Protein AF-0000000068951370 (afdb_homodimer)

Nearest PDB structures (foldseek):
  3szp-assembly1_B-2  TM=5.502E-01  e=9.434E-20  Vibrio cholerae
  3hhg-assembly1_D  TM=5.781E-01  e=1.458E-18  Neisseria meningitidis serogroup B
  3hhf-assembly1_A  TM=8.085E-01  e=6.632E-12  Neisseria meningitidis serogroup B
  3isp-assembly1_A-2  TM=4.836E-01  e=3.081E-16  Mycobacterium tuberculosis H37Rv
  3hhf-assembly1_B  TM=7.894E-01  e=1.079E-11  Neisseria meningitidis serogroup B

Secondary structure (DSSP, 8-state):
---GGGSS--HHHHHHHHHHHHHT-HHHHHHHHTS-HHHHHHHHHHHHHHHTS--EEEETTEEEE-HHHHHHHHHHHHHHHHHHHTTSGGGGGGPEEEEEEE-HHHIIIIIGGGHHHHHHH-TTEEEEEEE--TTTT---SS-SEEEEEE-S--TTEEEEEEE--EEEEEEEHHHHHHTTGGG--SGGGGTTS-B-B-TTS-SHHHHHHTT--PPPP-SS-EESSHHHHHHHHHTT--EEEEETTTTHHHH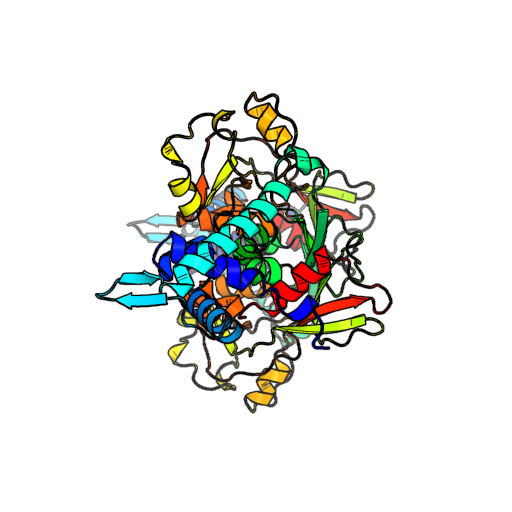HTTSEEE-----EE-S-EEEEEEETTSPPPHHHHHHHHHHHHS--/---GGG-S--HHHHHHHHHHHHHT-HHHHHHHHTS-HHHHHHHHHHHHHHHTS--EEEETTEEEE-HHHHHHHHHHHHHHHHHHHTTSGGGGGGPEEEEEEE-HHHIIIIIGGGHHHHHHH-TTEEEEEEE--TTTT---SS-SEEEEEE-S--TTEEEEEEE--EEEEEEEHHHHHHTTGGG--SGGGGTTS-B-B-TTS-SHHHHHHTT--PPPP-SS-EESSHHHHHHHHHTT--EEEEETTTTHHHHHTTSEEE-----EE-S-EEEEEEETTSPPPHHHHHHHHHHHHS--

Structure (mmCIF, N/CA/C/O backbone):
data_AF-0000000068951370-model_v1
#
loop_
_entity.id
_entity.type
_entity.pdbx_description
1 polymer 'LysR family transcriptional regulator'
#
loop_
_atom_site.group_PDB
_atom_site.id
_atom_site.type_symbol
_atom_site.label_atom_id
_atom_site.label_alt_id
_atom_site.label_comp_id
_atom_site.label_asym_id
_atom_site.label_entity_id
_atom_site.label_seq_id
_atom_site.pdbx_PDB_ins_code
_atom_site.Cartn_x
_atom_site.Cartn_y
_atom_site.Cartn_z
_atom_site.occupancy
_atom_site.B_iso_or_equiv
_atom_site.auth_seq_id
_atom_site.auth_comp_id
_atom_site.auth_asym_id
_atom_site.auth_atom_id
_atom_site.pdbx_PDB_model_num
ATOM 1 N N . MET A 1 1 ? -21.375 -37.312 -23.609 1 23.33 1 MET A N 1
ATOM 2 C CA . MET A 1 1 ? -19.969 -37.156 -23.906 1 23.33 1 MET A CA 1
ATOM 3 C C . MET A 1 1 ? -19.344 -36.094 -23.016 1 23.33 1 MET A C 1
ATOM 5 O O . MET A 1 1 ? -19.594 -34.906 -23.203 1 23.33 1 MET A O 1
ATOM 9 N N . ALA A 1 2 ? -19.203 -36.312 -21.719 1 30.91 2 ALA A N 1
ATOM 10 C CA . ALA A 1 2 ? -18.812 -35.469 -20.594 1 30.91 2 ALA A CA 1
ATOM 11 C C . ALA A 1 2 ? -17.531 -34.688 -20.922 1 30.91 2 ALA A C 1
ATOM 13 O O . ALA A 1 2 ? -16.578 -35.25 -21.453 1 30.91 2 ALA A O 1
ATOM 14 N N . SER A 1 3 ? -17.547 -33.438 -21.312 1 31.72 3 SER A N 1
ATOM 15 C CA . SER A 1 3 ? -16.531 -32.594 -21.922 1 31.72 3 SER A CA 1
ATOM 16 C C . SER A 1 3 ? -15.141 -32.906 -21.391 1 31.72 3 SER A C 1
ATOM 18 O O . SER A 1 3 ? -14.953 -33.125 -20.203 1 31.72 3 SER A O 1
ATOM 20 N N . MET A 1 4 ? -14.305 -33.531 -22.125 1 30.41 4 MET A N 1
ATOM 21 C CA . MET A 1 4 ? -12.938 -34.031 -22 1 30.41 4 MET A CA 1
ATOM 22 C C . MET A 1 4 ? -12.086 -33.094 -21.172 1 30.41 4 MET A C 1
ATOM 24 O O . MET A 1 4 ? -10.938 -33.406 -20.844 1 30.41 4 MET A O 1
ATOM 28 N N . PHE A 1 5 ? -12.258 -31.812 -21.5 1 35.28 5 PHE A N 1
ATOM 29 C CA . PHE A 1 5 ? -11.484 -30.812 -20.781 1 35.28 5 PHE A CA 1
ATOM 30 C C . PHE A 1 5 ? -11.555 -31.047 -19.281 1 35.28 5 PHE A C 1
ATOM 32 O O . PHE A 1 5 ? -11.016 -30.25 -18.5 1 35.28 5 PHE A O 1
ATOM 39 N N . ASN A 1 6 ? -12.633 -31.766 -18.75 1 39.78 6 ASN A N 1
ATOM 40 C CA . ASN A 1 6 ? -13.188 -31.922 -17.406 1 39.78 6 ASN A CA 1
ATOM 41 C C . ASN A 1 6 ? -12.219 -32.656 -16.484 1 39.78 6 ASN A C 1
ATOM 43 O O . ASN A 1 6 ? -12.5 -32.844 -15.305 1 39.78 6 ASN A O 1
ATOM 47 N N . ARG A 1 7 ? -11.344 -33.562 -17.016 1 49.44 7 ARG A N 1
ATOM 48 C CA . ARG A 1 7 ? -10.742 -34.625 -16.234 1 49.44 7 ARG A CA 1
ATOM 49 C C . ARG A 1 7 ? -9.398 -34.219 -15.648 1 49.44 7 ARG A C 1
ATOM 51 O O . ARG A 1 7 ? -8.758 -34.969 -14.938 1 49.44 7 ARG A O 1
ATOM 58 N N . VAL A 1 8 ? -8.812 -33.281 -16.312 1 54.41 8 VAL A N 1
ATOM 59 C CA . VAL A 1 8 ? -7.539 -32.906 -15.695 1 54.41 8 VAL A CA 1
ATOM 60 C C . VAL A 1 8 ? -7.785 -32.125 -14.414 1 54.41 8 VAL A C 1
ATOM 62 O O . VAL A 1 8 ? -8.477 -31.109 -14.422 1 54.41 8 VAL A O 1
ATOM 65 N N . PRO A 1 9 ? -7.512 -32.812 -13.422 1 65.38 9 PRO A N 1
ATOM 66 C CA . PRO A 1 9 ? -7.684 -32.062 -12.172 1 65.38 9 PRO A CA 1
ATOM 67 C C . PRO A 1 9 ? -7.016 -30.703 -12.211 1 65.38 9 PRO A C 1
ATOM 69 O O . PRO A 1 9 ? -6.004 -30.516 -12.898 1 65.38 9 PRO A O 1
ATOM 72 N N . PRO A 1 10 ? -7.746 -29.859 -11.633 1 66.75 10 PRO A N 1
ATOM 73 C CA . PRO A 1 10 ? -7.109 -28.547 -11.508 1 66.75 10 PRO A CA 1
ATOM 74 C C . PRO A 1 10 ? -5.66 -28.641 -11.039 1 66.75 10 PRO A C 1
ATOM 76 O O . PRO A 1 10 ? -5.355 -29.391 -10.109 1 66.75 10 PRO A O 1
ATOM 79 N N . LEU A 1 11 ? -4.887 -27.859 -11.656 1 72.12 11 LEU A N 1
ATOM 80 C CA . LEU A 1 11 ? -3.445 -27.922 -11.438 1 72.12 11 LEU A CA 1
ATOM 81 C C . LEU A 1 11 ? -3.105 -27.641 -9.977 1 72.12 11 LEU A C 1
ATOM 83 O O . LEU A 1 11 ? -2.182 -28.25 -9.422 1 72.12 11 LEU A O 1
ATOM 87 N N . HIS A 1 12 ? -3.881 -26.781 -9.383 1 78.94 12 HIS A N 1
ATOM 88 C CA . HIS A 1 12 ? -3.562 -26.422 -8.008 1 78.94 12 HIS A CA 1
ATOM 89 C C . HIS A 1 12 ? -3.781 -27.609 -7.07 1 78.94 12 HIS A C 1
ATOM 91 O O . HIS A 1 12 ? -3.127 -27.703 -6.027 1 78.94 12 HIS A O 1
ATOM 97 N N . LEU A 1 13 ? -4.668 -28.5 -7.449 1 81.19 13 LEU A N 1
ATOM 98 C CA . LEU A 1 13 ? -4.855 -29.719 -6.656 1 81.19 13 LEU A CA 1
ATOM 99 C C . LEU A 1 13 ? -3.664 -30.656 -6.812 1 81.19 13 LEU A C 1
ATOM 101 O O . LEU A 1 13 ? -3.184 -31.219 -5.828 1 81.19 13 LEU A O 1
ATOM 105 N N . LEU A 1 14 ? -3.17 -30.734 -8.039 1 83.81 14 LEU A N 1
ATOM 106 C CA . LEU A 1 14 ? -2.035 -31.609 -8.336 1 83.81 14 LEU A CA 1
ATOM 107 C C . LEU A 1 14 ? -0.774 -31.109 -7.637 1 83.81 14 LEU A C 1
ATOM 109 O O . LEU A 1 14 ? -0.015 -31.891 -7.074 1 83.81 14 LEU A O 1
ATOM 113 N N . ILE A 1 15 ? -0.621 -29.859 -7.621 1 85.38 15 ILE A N 1
ATOM 114 C CA . ILE A 1 15 ? 0.56 -29.266 -7.016 1 85.38 15 ILE A CA 1
ATOM 115 C C . ILE A 1 15 ? 0.513 -29.438 -5.5 1 85.38 15 ILE A C 1
ATOM 117 O O . ILE A 1 15 ? 1.518 -29.797 -4.879 1 85.38 15 ILE A O 1
ATOM 121 N N . ALA A 1 16 ? -0.621 -29.172 -4.953 1 88.44 16 ALA A N 1
ATOM 122 C CA . ALA A 1 16 ? -0.779 -29.391 -3.52 1 88.44 16 ALA A CA 1
ATOM 123 C C . ALA A 1 16 ? -0.511 -30.844 -3.15 1 88.44 16 ALA A C 1
ATOM 125 O O . ALA A 1 16 ? 0.154 -31.125 -2.15 1 88.44 16 ALA A O 1
ATOM 126 N N . PHE A 1 17 ? -1.021 -31.781 -3.977 1 92.31 17 PHE A N 1
ATOM 127 C CA . PHE A 1 17 ? -0.826 -33.219 -3.764 1 92.31 17 PHE A CA 1
ATOM 128 C C . PHE A 1 17 ? 0.651 -33.562 -3.842 1 92.31 17 PHE A C 1
ATOM 130 O O . PHE A 1 17 ? 1.178 -34.25 -2.959 1 92.31 17 PHE A O 1
ATOM 137 N N . GLU A 1 18 ? 1.231 -33.062 -4.875 1 91.25 18 GLU A N 1
ATOM 138 C CA . GLU A 1 18 ? 2.646 -33.375 -5.07 1 91.25 18 GLU A CA 1
ATOM 139 C C . GLU A 1 18 ? 3.486 -32.844 -3.906 1 91.25 18 GLU A C 1
ATOM 141 O O . GLU A 1 18 ? 4.352 -33.562 -3.393 1 91.25 18 GLU A O 1
ATOM 146 N N . ALA A 1 19 ? 3.311 -31.625 -3.441 1 91.25 19 ALA A N 1
ATOM 147 C CA . ALA A 1 19 ? 4.051 -31.031 -2.338 1 91.25 19 ALA A CA 1
ATOM 148 C C . ALA A 1 19 ? 3.824 -31.797 -1.039 1 91.25 19 ALA A C 1
ATOM 150 O O . ALA A 1 19 ? 4.777 -32.094 -0.32 1 91.25 19 ALA A O 1
ATOM 151 N N . ALA A 1 20 ? 2.627 -32.094 -0.767 1 93.19 20 ALA A N 1
ATOM 152 C CA . ALA A 1 20 ? 2.283 -32.812 0.454 1 93.19 20 ALA A CA 1
ATOM 153 C C . ALA A 1 20 ? 2.902 -34.219 0.458 1 93.19 20 ALA A C 1
ATOM 155 O O . ALA A 1 20 ? 3.406 -34.688 1.487 1 93.19 20 ALA A O 1
ATOM 156 N N . ALA A 1 21 ? 2.826 -34.875 -0.663 1 94 21 ALA A N 1
ATOM 157 C CA . ALA A 1 21 ? 3.377 -36.219 -0.791 1 94 21 ALA A CA 1
ATOM 158 C C . ALA A 1 21 ? 4.895 -36.219 -0.647 1 94 21 ALA A C 1
ATOM 160 O O . ALA A 1 21 ? 5.465 -37.031 0.065 1 94 21 ALA A O 1
ATOM 161 N N . ARG A 1 22 ? 5.461 -35.25 -1.318 1 91.75 22 ARG A N 1
ATOM 162 C CA . ARG A 1 22 ? 6.918 -35.125 -1.321 1 91.75 22 ARG A CA 1
ATOM 163 C C . ARG A 1 22 ? 7.438 -34.75 0.067 1 91.75 22 ARG A C 1
ATOM 165 O O . ARG A 1 22 ? 8.438 -35.312 0.52 1 91.75 22 ARG A O 1
ATOM 172 N N . LEU A 1 23 ? 6.746 -33.875 0.766 1 90.75 23 LEU A N 1
ATOM 173 C CA . LEU A 1 23 ? 7.203 -33.375 2.049 1 90.75 23 LEU A CA 1
ATOM 174 C C . LEU A 1 23 ? 6.68 -34.219 3.201 1 90.75 23 LEU A C 1
ATOM 176 O O . LEU A 1 23 ? 7.188 -34.125 4.32 1 90.75 23 LEU A O 1
ATOM 180 N N . GLY A 1 24 ? 5.695 -35 2.939 1 91.12 24 GLY A N 1
ATOM 181 C CA . GLY A 1 24 ? 5.086 -35.875 3.945 1 91.12 24 GLY A CA 1
ATOM 182 C C . GLY A 1 24 ? 4.355 -35.094 5.027 1 91.12 24 GLY A C 1
ATOM 183 O O . GLY A 1 24 ? 4.254 -35.562 6.164 1 91.12 24 GLY A O 1
ATOM 184 N N . SER A 1 25 ? 3.992 -33.844 4.656 1 91.88 25 SER A N 1
ATOM 185 C CA . SER A 1 25 ? 3.354 -32.969 5.645 1 91.88 25 SER A CA 1
ATOM 186 C C . SER A 1 25 ? 2.486 -31.922 4.973 1 91.88 25 SER A C 1
ATOM 188 O O . SER A 1 25 ? 2.938 -31.234 4.055 1 91.88 25 SER A O 1
ATOM 190 N N . PHE A 1 26 ? 1.214 -31.781 5.5 1 90.38 26 PHE A N 1
ATOM 191 C CA . PHE A 1 26 ? 0.338 -30.734 4.988 1 90.38 26 PHE A CA 1
ATOM 192 C C . PHE A 1 26 ? 0.834 -29.359 5.418 1 90.38 26 PHE A C 1
ATOM 194 O O . PHE A 1 26 ? 0.748 -28.406 4.652 1 90.38 26 PHE A O 1
ATOM 201 N N . ALA A 1 27 ? 1.44 -29.297 6.555 1 88.75 27 ALA A N 1
ATOM 202 C CA . ALA A 1 27 ? 1.953 -28.031 7.07 1 88.75 27 ALA A CA 1
ATOM 203 C C . ALA A 1 27 ? 3.129 -27.531 6.234 1 88.75 27 ALA A C 1
ATOM 205 O O . ALA A 1 27 ? 3.191 -26.344 5.879 1 88.75 27 ALA A O 1
ATOM 206 N N . ARG A 1 28 ? 3.98 -28.391 5.93 1 88.69 28 ARG A N 1
ATOM 207 C CA . ARG A 1 28 ? 5.152 -28.031 5.145 1 88.69 28 ARG A CA 1
ATOM 208 C C . ARG A 1 28 ? 4.766 -27.672 3.713 1 88.69 28 ARG A C 1
ATOM 210 O O . ARG A 1 28 ? 5.344 -26.766 3.115 1 88.69 28 ARG A O 1
ATOM 217 N N . ALA A 1 29 ? 3.832 -28.406 3.213 1 90.12 29 ALA A N 1
ATOM 218 C CA . ALA A 1 29 ? 3.322 -28.078 1.881 1 90.12 29 ALA A CA 1
ATOM 219 C C . ALA A 1 29 ? 2.699 -26.688 1.849 1 90.12 29 ALA A C 1
ATOM 221 O O . ALA A 1 29 ? 2.902 -25.938 0.894 1 90.12 29 ALA A O 1
ATOM 222 N N . ALA A 1 30 ? 1.972 -26.359 2.865 1 86.69 30 ALA A N 1
ATOM 223 C CA . ALA A 1 30 ? 1.323 -25.062 2.988 1 86.69 30 ALA A CA 1
ATOM 224 C C . ALA A 1 30 ? 2.354 -23.938 3 1 86.69 30 ALA A C 1
ATOM 226 O O . ALA A 1 30 ? 2.172 -22.906 2.336 1 86.69 30 ALA A O 1
ATOM 227 N N . GLU A 1 31 ? 3.377 -24.172 3.691 1 79.06 31 GLU A N 1
ATOM 228 C CA . GLU A 1 31 ? 4.469 -23.203 3.768 1 79.06 31 GLU A CA 1
ATOM 229 C C . GLU A 1 31 ? 5.102 -22.984 2.398 1 79.06 31 GLU A C 1
ATOM 231 O O . GLU A 1 31 ? 5.316 -21.844 1.985 1 79.06 31 GLU A O 1
ATOM 236 N N . GLU A 1 32 ? 5.332 -24.109 1.736 1 77.25 32 GLU A N 1
ATOM 237 C CA . GLU A 1 32 ? 5.957 -24.031 0.421 1 77.25 32 GLU A CA 1
ATOM 238 C C . GLU A 1 32 ? 5.074 -23.266 -0.562 1 77.25 32 GLU A C 1
ATOM 240 O O . GLU A 1 32 ? 5.57 -22.469 -1.366 1 77.25 32 GLU A O 1
ATOM 245 N N . LEU A 1 33 ? 3.809 -23.516 -0.442 1 79.12 33 LEU A N 1
ATOM 246 C CA . LEU A 1 33 ? 2.865 -22.969 -1.416 1 79.12 33 LEU A CA 1
ATOM 247 C C . LEU A 1 33 ? 2.295 -21.641 -0.939 1 79.12 33 LEU A C 1
ATOM 249 O O . LEU A 1 33 ? 1.503 -21.016 -1.646 1 79.12 33 LEU A O 1
ATOM 253 N N . SER A 1 34 ? 2.73 -21.203 0.255 1 72.56 34 SER A N 1
ATOM 254 C CA . SER A 1 34 ? 2.287 -19.953 0.87 1 72.56 34 SER A CA 1
ATOM 255 C C . SER A 1 34 ? 0.767 -19.906 0.988 1 72.56 34 SER A C 1
ATOM 257 O O . SER A 1 34 ? 0.14 -18.922 0.603 1 72.56 34 SER A O 1
ATOM 259 N N . VAL A 1 35 ? 0.223 -21.031 1.435 1 76.12 35 VAL A N 1
ATOM 260 C CA . VAL A 1 35 ? -1.2 -21.156 1.731 1 76.12 35 VAL A CA 1
ATOM 261 C C . VAL A 1 35 ? -1.388 -21.719 3.133 1 76.12 35 VAL A C 1
ATOM 263 O O . VAL A 1 35 ? -0.411 -21.984 3.84 1 76.12 35 VAL A O 1
ATOM 266 N N . THR A 1 36 ? -2.58 -21.688 3.6 1 76 36 THR A N 1
ATOM 267 C CA . THR A 1 36 ? -2.844 -22.266 4.918 1 76 36 THR A CA 1
ATOM 268 C C . THR A 1 36 ? -2.895 -23.781 4.852 1 76 36 THR A C 1
ATOM 270 O O . THR A 1 36 ? -3.232 -24.359 3.811 1 76 36 THR A O 1
ATOM 273 N N . PRO A 1 37 ? -2.529 -24.375 5.957 1 84.56 37 PRO A N 1
ATOM 274 C CA . PRO A 1 37 ? -2.67 -25.828 6.004 1 84.56 37 PRO A CA 1
ATOM 275 C C . PRO A 1 37 ? -4.094 -26.297 5.695 1 84.56 37 PRO A C 1
ATOM 277 O O . PRO A 1 37 ? -4.281 -27.328 5.039 1 84.56 37 PRO A O 1
ATOM 280 N N . SER A 1 38 ? -5.012 -25.516 6.074 1 85.06 38 SER A N 1
ATOM 281 C CA . SER A 1 38 ? -6.402 -25.844 5.781 1 85.06 38 SER A CA 1
ATOM 282 C C . SER A 1 38 ? -6.668 -25.828 4.277 1 85.06 38 SER A C 1
ATOM 284 O O . SER A 1 38 ? -7.398 -26.688 3.766 1 85.06 38 SER A O 1
ATOM 286 N N . ALA A 1 39 ? -6.062 -24.984 3.654 1 81.69 39 ALA A N 1
ATOM 287 C CA . ALA A 1 39 ? -6.207 -24.891 2.203 1 81.69 39 ALA A CA 1
ATOM 288 C C . ALA A 1 39 ? -5.617 -26.125 1.524 1 81.69 39 ALA A C 1
ATOM 290 O O . ALA A 1 39 ? -6.215 -26.672 0.595 1 81.69 39 ALA A O 1
ATOM 291 N N . VAL A 1 40 ? -4.5 -26.531 1.997 1 88.25 40 VAL A N 1
ATOM 292 C CA . VAL A 1 40 ? -3.881 -27.734 1.445 1 88.25 40 VAL A CA 1
ATOM 293 C C . VAL A 1 40 ? -4.781 -28.938 1.699 1 88.25 40 VAL A C 1
ATOM 295 O O . VAL A 1 40 ? -5.016 -29.75 0.797 1 88.25 40 VAL A O 1
ATOM 298 N N . SER A 1 41 ? -5.285 -29 2.865 1 89.94 41 SER A N 1
ATOM 299 C CA . SER A 1 41 ? -6.18 -30.094 3.225 1 89.94 41 SER A CA 1
ATOM 300 C C . SER A 1 41 ? -7.41 -30.125 2.324 1 89.94 41 SER A C 1
ATOM 302 O O . SER A 1 41 ? -7.812 -31.188 1.85 1 89.94 41 SER A O 1
ATOM 304 N N . HIS A 1 42 ? -7.906 -29.016 2.115 1 87.62 42 HIS A N 1
ATOM 305 C CA . HIS A 1 42 ? -9.078 -28.891 1.259 1 87.62 42 HIS A CA 1
ATOM 306 C C . HIS A 1 42 ? -8.758 -29.297 -0.177 1 87.62 42 HIS A C 1
ATOM 308 O O . HIS A 1 42 ? -9.547 -29.984 -0.823 1 87.62 42 HIS A O 1
ATOM 314 N N . ARG A 1 43 ? -7.703 -28.859 -0.635 1 86.25 43 ARG A N 1
ATOM 315 C CA . ARG A 1 43 ? -7.289 -29.203 -1.992 1 86.25 43 ARG A CA 1
ATOM 316 C C . ARG A 1 43 ? -7.102 -30.703 -2.148 1 86.25 43 ARG A C 1
ATOM 318 O O . ARG A 1 43 ? -7.492 -31.281 -3.162 1 86.25 43 ARG A O 1
ATOM 325 N N . ILE A 1 44 ? -6.543 -31.344 -1.127 1 91.62 44 ILE A N 1
ATOM 326 C CA . ILE A 1 44 ? -6.312 -32.781 -1.157 1 91.62 44 ILE A CA 1
ATOM 327 C C . ILE A 1 44 ? -7.652 -33.531 -1.133 1 91.62 44 ILE A C 1
ATOM 329 O O . ILE A 1 44 ? -7.855 -34.469 -1.889 1 91.62 44 ILE A O 1
ATOM 333 N N . LYS A 1 45 ? -8.516 -33.031 -0.298 1 90.56 45 LYS A N 1
ATOM 334 C CA . LYS A 1 45 ? -9.844 -33.625 -0.227 1 90.56 45 LYS A CA 1
ATOM 335 C C . LYS A 1 45 ? -10.562 -33.531 -1.57 1 90.56 45 LYS A C 1
ATOM 337 O O . LYS A 1 45 ? -11.164 -34.531 -2.027 1 90.56 45 LYS A O 1
ATOM 342 N N . ASN A 1 46 ? -10.461 -32.406 -2.139 1 84.5 46 ASN A N 1
ATOM 343 C CA . ASN A 1 46 ? -11.062 -32.188 -3.451 1 84.5 46 ASN A CA 1
ATOM 344 C C . ASN A 1 46 ? -10.477 -33.125 -4.492 1 84.5 46 ASN A C 1
ATOM 346 O O . ASN A 1 46 ? -11.203 -33.688 -5.309 1 84.5 46 ASN A O 1
ATOM 350 N N . LEU A 1 47 ? -9.234 -33.281 -4.453 1 87.94 47 LEU A N 1
ATOM 351 C CA . LEU A 1 47 ? -8.562 -34.188 -5.395 1 87.94 47 LEU A CA 1
ATOM 352 C C . LEU A 1 47 ? -8.992 -35.625 -5.184 1 87.94 47 LEU A C 1
ATOM 354 O O . LEU A 1 47 ? -9.266 -36.344 -6.148 1 87.94 47 LEU A O 1
ATOM 358 N N . GLU A 1 48 ? -9.102 -36.031 -3.93 1 90.88 48 GLU A N 1
ATOM 359 C CA . GLU A 1 48 ? -9.523 -37.406 -3.596 1 90.88 48 GLU A CA 1
ATOM 360 C C . GLU A 1 48 ? -10.961 -37.656 -4.023 1 90.88 48 GLU A C 1
ATOM 362 O O . GLU A 1 48 ? -11.281 -38.75 -4.508 1 90.88 48 GLU A O 1
ATOM 367 N N . GLU A 1 49 ? -11.742 -36.625 -3.9 1 85.31 49 GLU A N 1
ATOM 368 C CA . GLU A 1 49 ? -13.133 -36.719 -4.34 1 85.31 49 GLU A CA 1
ATOM 369 C C . GLU A 1 49 ? -13.219 -36.875 -5.859 1 85.31 49 GLU A C 1
ATOM 371 O O . GLU A 1 49 ? -14.008 -37.656 -6.371 1 85.31 49 GLU A O 1
ATOM 376 N N . LEU A 1 50 ? -12.414 -36.094 -6.523 1 78.31 50 LEU A N 1
ATOM 377 C CA . LEU A 1 50 ? -12.383 -36.125 -7.98 1 78.31 50 LEU A CA 1
ATOM 378 C C . LEU A 1 50 ? -11.875 -37.5 -8.461 1 78.31 50 LEU A C 1
ATOM 380 O O . LEU A 1 50 ? -12.359 -38.031 -9.461 1 78.31 50 LEU A O 1
ATOM 384 N N . TRP A 1 51 ? -10.953 -38.031 -7.773 1 79.81 51 TRP A N 1
ATOM 385 C CA . TRP A 1 51 ? -10.297 -39.281 -8.156 1 79.81 51 TRP A CA 1
ATOM 386 C C . TRP A 1 51 ? -11.078 -40.469 -7.66 1 79.81 51 TRP A C 1
ATOM 388 O O . TRP A 1 51 ? -10.969 -41.562 -8.211 1 79.81 51 TRP A O 1
ATOM 398 N N . GLY A 1 52 ? -11.836 -40.312 -6.605 1 84.62 52 GLY A N 1
ATOM 399 C CA . GLY A 1 52 ? -12.68 -41.375 -6.062 1 84.62 52 GLY A CA 1
ATOM 400 C C . GLY A 1 52 ? -11.945 -42.312 -5.133 1 84.62 52 GLY A C 1
ATOM 401 O O . GLY A 1 52 ? -12.453 -43.375 -4.797 1 84.62 52 GLY A O 1
ATOM 402 N N . GLU A 1 53 ? -10.688 -42 -4.824 1 87.69 53 GLU A N 1
ATOM 403 C CA . GLU A 1 53 ? -9.875 -42.812 -3.91 1 87.69 53 GLU A CA 1
ATOM 404 C C . GLU A 1 53 ? -9.102 -41.906 -2.943 1 87.69 53 GLU A C 1
ATOM 406 O O . GLU A 1 53 ? -8.75 -40.781 -3.281 1 87.69 53 GLU A O 1
ATOM 411 N N . ASP A 1 54 ? -8.922 -42.469 -1.787 1 92.38 54 ASP A N 1
ATOM 412 C CA . ASP A 1 54 ? -8.031 -41.781 -0.854 1 92.38 54 ASP A CA 1
ATOM 413 C C . ASP A 1 54 ? -6.578 -41.906 -1.305 1 92.38 54 ASP A C 1
ATOM 415 O O . ASP A 1 54 ? -6.125 -42.969 -1.703 1 92.38 54 ASP A O 1
ATOM 419 N N . LEU A 1 55 ? -5.953 -40.75 -1.256 1 93.75 55 LEU A N 1
ATOM 420 C CA . LEU A 1 55 ? -4.57 -40.719 -1.713 1 93.75 55 LEU A CA 1
ATOM 421 C C . LEU A 1 55 ? -3.607 -40.719 -0.53 1 93.75 55 LEU A C 1
ATOM 423 O O . LEU A 1 55 ? -2.43 -41.062 -0.684 1 93.75 55 LEU A O 1
ATOM 427 N N . PHE A 1 56 ? -4.07 -40.312 0.625 1 94 56 PHE A N 1
ATOM 428 C CA . PHE A 1 56 ? -3.27 -40.281 1.844 1 94 56 PHE A CA 1
ATOM 429 C C . PHE A 1 56 ? -3.93 -41.125 2.938 1 94 56 PHE A C 1
ATOM 431 O O . PHE A 1 56 ? -5.145 -41.344 2.916 1 94 56 PHE A O 1
ATOM 438 N N . VAL A 1 57 ? -3.092 -41.688 3.838 1 89.5 57 VAL A N 1
ATOM 439 C CA . VAL A 1 57 ? -3.547 -42.312 5.07 1 89.5 57 VAL A CA 1
ATOM 440 C C . VAL A 1 57 ? -2.756 -41.781 6.254 1 89.5 57 VAL A C 1
ATOM 442 O O . VAL A 1 57 ? -1.578 -41.438 6.121 1 89.5 57 VAL A O 1
ATOM 445 N N . ARG A 1 58 ? -3.436 -41.344 7.219 1 78.19 58 ARG A N 1
ATOM 446 C CA . ARG A 1 58 ? -2.754 -40.938 8.438 1 78.19 58 ARG A CA 1
ATOM 447 C C . ARG A 1 58 ? -2.395 -42.125 9.305 1 78.19 58 ARG A C 1
ATOM 449 O O . ARG A 1 58 ? -3.27 -42.906 9.68 1 78.19 58 ARG A O 1
ATOM 456 N N . ALA A 1 59 ? -1.133 -42.594 9.312 1 71.44 59 ALA A N 1
ATOM 457 C CA . ALA A 1 59 ? -0.68 -43.656 10.18 1 71.44 59 ALA A CA 1
ATOM 458 C C . ALA A 1 59 ? 0.322 -43.156 11.211 1 71.44 59 ALA A C 1
ATOM 460 O O . ALA A 1 59 ? 1.369 -42.625 10.852 1 71.44 59 ALA A O 1
ATOM 461 N N . ASN A 1 60 ? 0.259 -43.5 12.492 1 68.75 60 ASN A N 1
ATOM 462 C CA . ASN A 1 60 ? 1.142 -43.219 13.617 1 68.75 60 ASN A CA 1
ATOM 463 C C . ASN A 1 60 ? 1.628 -41.75 13.586 1 68.75 60 ASN A C 1
ATOM 465 O O . ASN A 1 60 ? 2.828 -41.5 13.695 1 68.75 60 ASN A O 1
ATOM 469 N N . ALA A 1 61 ? 0.957 -40.844 13.344 1 68.19 61 ALA A N 1
ATOM 470 C CA . ALA A 1 61 ? 1.198 -39.406 13.43 1 68.19 61 ALA A CA 1
ATOM 471 C C . ALA A 1 61 ? 1.884 -38.875 12.172 1 68.19 61 ALA A C 1
ATOM 473 O O . ALA A 1 61 ? 2.287 -37.719 12.109 1 68.19 61 ALA A O 1
ATOM 474 N N . ALA A 1 62 ? 2.08 -39.812 11.227 1 78.25 62 ALA A N 1
ATOM 475 C CA . ALA A 1 62 ? 2.742 -39.312 10.016 1 78.25 62 ALA A CA 1
ATOM 476 C C . ALA A 1 62 ? 1.821 -39.438 8.805 1 78.25 62 ALA A C 1
ATOM 478 O O . ALA A 1 62 ? 0.997 -40.344 8.727 1 78.25 62 ALA A O 1
ATOM 479 N N . LEU A 1 63 ? 1.825 -38.469 7.934 1 86.81 63 LEU A N 1
ATOM 480 C CA . LEU A 1 63 ? 1.128 -38.469 6.652 1 86.81 63 LEU A CA 1
ATOM 481 C C . LEU A 1 63 ? 1.815 -39.406 5.668 1 86.81 63 LEU A C 1
ATOM 483 O O . LEU A 1 63 ? 3.02 -39.281 5.43 1 86.81 63 LEU A O 1
ATOM 487 N N . ARG A 1 64 ? 1.087 -40.531 5.301 1 90.75 64 ARG A N 1
ATOM 488 C CA . ARG A 1 64 ? 1.645 -41.5 4.34 1 90.75 64 ARG A CA 1
ATOM 489 C C . ARG A 1 64 ? 0.742 -41.625 3.119 1 90.75 64 ARG A C 1
ATOM 491 O O . ARG A 1 64 ? -0.468 -41.406 3.207 1 90.75 64 ARG A O 1
ATOM 498 N N . LEU A 1 65 ? 1.371 -41.938 2.018 1 93.94 65 LEU A N 1
ATOM 499 C CA . LEU A 1 65 ? 0.614 -42.188 0.794 1 93.94 65 LEU A CA 1
ATOM 500 C C . LEU A 1 65 ? -0.023 -43.562 0.814 1 93.94 65 LEU A C 1
ATOM 502 O O . LEU A 1 65 ? 0.579 -44.531 1.303 1 93.94 65 LEU A O 1
ATOM 506 N N . THR A 1 66 ? -1.289 -43.719 0.313 1 91.69 66 THR A N 1
ATOM 507 C CA . THR A 1 66 ? -1.871 -45.031 -0.013 1 91.69 66 THR A CA 1
ATOM 508 C C . THR A 1 66 ? -1.203 -45.625 -1.249 1 91.69 66 THR A C 1
ATOM 510 O O . THR A 1 66 ? -0.345 -45 -1.865 1 91.69 66 THR A O 1
ATOM 513 N N . ALA A 1 67 ? -1.5 -46.875 -1.577 1 90.44 67 ALA A N 1
ATOM 514 C CA . ALA A 1 67 ? -1.008 -47.469 -2.816 1 90.44 67 ALA A CA 1
ATOM 515 C C . ALA A 1 67 ? -1.442 -46.656 -4.031 1 90.44 67 ALA A C 1
ATOM 517 O O . ALA A 1 67 ? -0.649 -46.406 -4.945 1 90.44 67 ALA A O 1
ATOM 518 N N . ALA A 1 68 ? -2.666 -46.25 -4.008 1 89.88 68 ALA A N 1
ATOM 519 C CA . ALA A 1 68 ? -3.193 -45.406 -5.066 1 89.88 68 ALA A CA 1
ATOM 520 C C . ALA A 1 68 ? -2.457 -44.062 -5.109 1 89.88 68 ALA A C 1
ATOM 522 O O . ALA A 1 68 ? -2.127 -43.562 -6.188 1 89.88 68 ALA A O 1
ATOM 523 N N . GLY A 1 69 ? -2.23 -43.531 -3.902 1 93.31 69 GLY A N 1
ATOM 524 C CA . GLY A 1 69 ? -1.489 -42.281 -3.811 1 93.31 69 GLY A CA 1
ATOM 525 C C . GLY A 1 69 ? -0.087 -42.375 -4.383 1 93.31 69 GLY A C 1
ATOM 526 O O . GLY A 1 69 ? 0.369 -41.469 -5.078 1 93.31 69 GLY A O 1
ATOM 527 N N . THR A 1 70 ? 0.573 -43.406 -4.125 1 92.25 70 THR A N 1
ATOM 528 C CA . THR A 1 70 ? 1.937 -43.625 -4.598 1 92.25 70 THR A CA 1
ATOM 529 C C . THR A 1 70 ? 1.976 -43.719 -6.121 1 92.25 70 THR A C 1
ATOM 531 O O . THR A 1 70 ? 2.848 -43.094 -6.754 1 92.25 70 THR A O 1
ATOM 534 N N . ARG A 1 71 ? 1.061 -44.438 -6.699 1 88.44 71 ARG A N 1
ATOM 535 C CA . ARG A 1 71 ? 0.967 -44.531 -8.156 1 88.44 71 ARG A CA 1
ATOM 536 C C . ARG A 1 71 ? 0.653 -43.188 -8.773 1 88.44 71 ARG A C 1
ATOM 538 O O . ARG A 1 71 ? 1.269 -42.781 -9.766 1 88.44 71 ARG A O 1
ATOM 545 N N . TYR A 1 72 ? -0.292 -42.531 -8.172 1 88.94 72 TYR A N 1
ATOM 546 C CA . TYR A 1 72 ? -0.733 -41.25 -8.703 1 88.94 72 TYR A CA 1
ATOM 547 C C . TYR A 1 72 ? 0.379 -40.219 -8.609 1 88.94 72 TYR A C 1
ATOM 549 O O . TYR A 1 72 ? 0.519 -39.375 -9.492 1 88.94 72 TYR A O 1
ATOM 557 N N . LEU A 1 73 ? 1.154 -40.25 -7.535 1 92.5 73 LEU A N 1
ATOM 558 C CA . LEU A 1 73 ? 2.242 -39.312 -7.34 1 92.5 73 LEU A CA 1
ATOM 559 C C . LEU A 1 73 ? 3.24 -39.375 -8.492 1 92.5 73 LEU A C 1
ATOM 561 O O . LEU A 1 73 ? 3.689 -38.344 -8.992 1 92.5 73 LEU A O 1
ATOM 565 N N . ARG A 1 74 ? 3.582 -40.5 -8.938 1 87.38 74 ARG A N 1
ATOM 566 C CA . ARG A 1 74 ? 4.508 -40.656 -10.055 1 87.38 74 ARG A CA 1
ATOM 567 C C . ARG A 1 74 ? 3.986 -39.969 -11.305 1 87.38 74 ARG A C 1
ATOM 569 O O . ARG A 1 74 ? 4.73 -39.25 -11.977 1 87.38 74 ARG A O 1
ATOM 576 N N . ASN A 1 75 ? 2.693 -40.188 -11.562 1 84.19 75 ASN A N 1
ATOM 577 C CA . ASN A 1 75 ? 2.07 -39.562 -12.719 1 84.19 75 ASN A CA 1
ATOM 578 C C . ASN A 1 75 ? 2.053 -38.062 -12.594 1 84.19 75 ASN A C 1
ATOM 580 O O . ASN A 1 75 ? 2.324 -37.344 -13.57 1 84.19 75 ASN A O 1
ATOM 584 N N . VAL A 1 76 ? 1.723 -37.625 -11.422 1 85.38 76 VAL A N 1
ATOM 585 C CA . VAL A 1 76 ? 1.634 -36.188 -11.172 1 85.38 76 VAL A CA 1
ATOM 586 C C . VAL A 1 76 ? 3.014 -35.562 -11.32 1 85.38 76 VAL A C 1
ATOM 588 O O . VAL A 1 76 ? 3.154 -34.5 -11.945 1 85.38 76 VAL A O 1
ATOM 591 N N . GLN A 1 77 ? 3.982 -36.188 -10.781 1 86.06 77 GLN A N 1
ATOM 592 C CA . GLN A 1 77 ? 5.344 -35.656 -10.867 1 86.06 77 GLN A CA 1
ATOM 593 C C . GLN A 1 77 ? 5.816 -35.594 -12.312 1 86.06 77 GLN A C 1
ATOM 595 O O . GLN A 1 77 ? 6.434 -34.594 -12.727 1 86.06 77 GLN A O 1
ATOM 600 N N . ASP A 1 78 ? 5.52 -36.594 -13.109 1 78.94 78 ASP A N 1
ATOM 601 C CA . ASP A 1 78 ? 5.879 -36.594 -14.523 1 78.94 78 ASP A CA 1
ATOM 602 C C . ASP A 1 78 ? 5.184 -35.469 -15.273 1 78.94 78 ASP A C 1
ATOM 604 O O . ASP A 1 78 ? 5.801 -34.781 -16.094 1 78.94 78 ASP A O 1
ATOM 608 N N . ALA A 1 79 ? 3.924 -35.344 -14.953 1 73.88 79 ALA A N 1
ATOM 609 C CA . ALA A 1 79 ? 3.15 -34.281 -15.594 1 73.88 79 ALA A CA 1
ATOM 610 C C . ALA A 1 79 ? 3.703 -32.906 -15.234 1 73.88 79 ALA A C 1
ATOM 612 O O . ALA A 1 79 ? 3.896 -32.062 -16.109 1 73.88 79 ALA A O 1
ATOM 613 N N . LEU A 1 80 ? 3.965 -32.75 -13.961 1 76 80 LEU A N 1
ATOM 614 C CA . LEU A 1 80 ? 4.473 -31.469 -13.508 1 76 80 LEU A CA 1
ATOM 615 C C . LEU A 1 80 ? 5.867 -31.219 -14.062 1 76 80 LEU A C 1
ATOM 617 O O . LEU A 1 80 ? 6.199 -30.078 -14.406 1 76 80 LEU A O 1
ATOM 621 N N . LYS A 1 81 ? 6.688 -32.25 -14.141 1 71.62 81 LYS A N 1
ATOM 622 C CA . LYS A 1 81 ? 8.008 -32.125 -14.75 1 71.62 81 LYS A CA 1
ATOM 623 C C . LYS A 1 81 ? 7.902 -31.719 -16.219 1 71.62 81 LYS A C 1
ATOM 625 O O . LYS A 1 81 ? 8.656 -30.844 -16.672 1 71.62 81 LYS A O 1
ATOM 630 N N . SER A 1 82 ? 7.039 -32.375 -16.906 1 67.38 82 SER A N 1
ATOM 631 C CA . SER A 1 82 ? 6.828 -32.031 -18.312 1 67.38 82 SER A CA 1
ATOM 632 C C . SER A 1 82 ? 6.391 -30.562 -18.453 1 67.38 82 SER A C 1
ATOM 634 O O . SER A 1 82 ? 6.848 -29.859 -19.359 1 67.38 82 SER A O 1
ATOM 636 N N . LEU A 1 83 ? 5.539 -30.203 -17.531 1 63.19 83 LEU A N 1
ATOM 637 C CA . LEU A 1 83 ? 5.082 -28.812 -17.562 1 63.19 83 LEU A CA 1
ATOM 638 C C . LEU A 1 83 ? 6.23 -27.859 -17.25 1 63.19 83 LEU A C 1
ATOM 640 O O . LEU A 1 83 ? 6.332 -26.797 -17.859 1 63.19 83 LEU A O 1
ATOM 644 N N . ASN A 1 84 ? 7.082 -28.328 -16.281 1 61.66 84 ASN A N 1
ATOM 645 C CA . ASN A 1 84 ? 8.242 -27.516 -15.914 1 61.66 84 ASN A CA 1
ATOM 646 C C . ASN A 1 84 ? 9.25 -27.422 -17.047 1 61.66 84 ASN A C 1
ATOM 648 O O . ASN A 1 84 ? 9.93 -26.406 -17.203 1 61.66 84 ASN A O 1
ATOM 652 N N . GLU A 1 85 ? 9.547 -28.562 -17.641 1 56.06 85 GLU A N 1
ATOM 653 C CA . GLU A 1 85 ? 10.461 -28.578 -18.781 1 56.06 85 GLU A CA 1
ATOM 654 C C . GLU A 1 85 ? 10.008 -27.594 -19.844 1 56.06 85 GLU A C 1
ATOM 656 O O . GLU A 1 85 ? 10.836 -27.047 -20.594 1 56.06 85 GLU A O 1
ATOM 661 N N . LEU A 1 86 ? 8.734 -27.531 -19.812 1 50.78 86 LEU A N 1
ATOM 662 C CA . LEU A 1 86 ? 8.234 -26.516 -20.734 1 50.78 86 LEU A CA 1
ATOM 663 C C . LEU A 1 86 ? 8.664 -25.109 -20.297 1 50.78 86 LEU A C 1
ATOM 665 O O . LEU A 1 86 ? 8.688 -24.188 -21.094 1 50.78 86 LEU A O 1
ATOM 669 N N . ALA A 1 87 ? 9.094 -25.062 -18.984 1 47.78 87 ALA A N 1
ATOM 670 C CA . ALA A 1 87 ? 9.539 -23.812 -18.391 1 47.78 87 ALA A CA 1
ATOM 671 C C . ALA A 1 87 ? 11.039 -23.609 -18.578 1 47.78 87 ALA A C 1
ATOM 673 O O . ALA A 1 87 ? 11.578 -22.562 -18.219 1 47.78 87 ALA A O 1
ATOM 674 N N . ARG A 1 88 ? 11.875 -24.578 -18.953 1 46 88 ARG A N 1
ATOM 675 C CA . ARG A 1 88 ? 13.328 -24.484 -19.078 1 46 88 ARG A CA 1
ATOM 676 C C . ARG A 1 88 ? 13.711 -23.375 -20.062 1 46 88 ARG A C 1
ATOM 678 O O . ARG A 1 88 ? 12.953 -23.062 -20.984 1 46 88 ARG A O 1
ATOM 685 N N . PRO A 1 89 ? 14.898 -22.781 -19.672 1 46.84 89 PRO A N 1
ATOM 686 C CA . PRO A 1 89 ? 15.438 -21.641 -20.406 1 46.84 89 PRO A CA 1
ATOM 687 C C . PRO A 1 89 ? 15.375 -21.828 -21.922 1 46.84 89 PRO A C 1
ATOM 689 O O . PRO A 1 89 ? 15.156 -20.875 -22.656 1 46.84 89 PRO A O 1
ATOM 692 N N . GLU A 1 90 ? 15.875 -23.016 -22.375 1 45.66 90 GLU A N 1
ATOM 693 C CA . GLU A 1 90 ? 15.805 -23.203 -23.812 1 45.66 90 GLU A CA 1
ATOM 694 C C . GLU A 1 90 ? 14.406 -22.891 -24.344 1 45.66 90 GLU A C 1
ATOM 696 O O . GLU A 1 90 ? 14.25 -22.5 -25.516 1 45.66 90 GLU A O 1
ATOM 701 N N . TYR A 1 91 ? 13.492 -23.156 -23.562 1 42.38 91 TYR A N 1
ATOM 702 C CA . TYR A 1 91 ? 12.125 -22.781 -23.906 1 42.38 91 TYR A CA 1
ATOM 703 C C . TYR A 1 91 ? 11.797 -21.406 -23.375 1 42.38 91 TYR A C 1
ATOM 705 O O . TYR A 1 91 ? 10.648 -20.953 -23.453 1 42.38 91 TYR A O 1
ATOM 713 N N . ASN A 1 92 ? 12.578 -20.812 -22.609 1 47.38 92 ASN A N 1
ATOM 714 C CA . ASN A 1 92 ? 12.555 -19.438 -22.109 1 47.38 92 ASN A CA 1
ATOM 715 C C . ASN A 1 92 ? 12.109 -18.453 -23.188 1 47.38 92 ASN A C 1
ATOM 717 O O . ASN A 1 92 ? 11.508 -17.422 -22.875 1 47.38 92 ASN A O 1
ATOM 721 N N . LYS A 1 93 ? 12.57 -18.875 -24.375 1 49.28 93 LYS A N 1
ATOM 722 C CA . LYS A 1 93 ? 12.109 -18.078 -25.516 1 49.28 93 LYS A CA 1
ATOM 723 C C . LYS A 1 93 ? 10.578 -18.031 -25.562 1 49.28 93 LYS A C 1
ATOM 725 O O . LYS A 1 93 ? 10.008 -17.203 -26.281 1 49.28 93 LYS A O 1
ATOM 730 N N . LEU A 1 94 ? 9.867 -18.938 -24.75 1 57.34 94 LEU A N 1
ATOM 731 C CA . LEU A 1 94 ? 8.438 -19.062 -25 1 57.34 94 LEU A CA 1
ATOM 732 C C . LEU A 1 94 ? 7.633 -18.625 -23.781 1 57.34 94 LEU A C 1
ATOM 734 O O . LEU A 1 94 ? 6.492 -19.062 -23.594 1 57.34 94 LEU A O 1
ATOM 738 N N . ARG A 1 95 ? 8.273 -17.859 -22.859 1 72.06 95 ARG A N 1
ATOM 739 C CA . ARG A 1 95 ? 7.375 -17.438 -21.797 1 72.06 95 ARG A CA 1
ATOM 740 C C . ARG A 1 95 ? 6.297 -16.5 -22.312 1 72.06 95 ARG A C 1
ATOM 742 O O . ARG A 1 95 ? 6.562 -15.664 -23.172 1 72.06 95 ARG A O 1
ATOM 749 N N . THR A 1 96 ? 5.105 -16.953 -21.844 1 82.06 96 THR A N 1
ATOM 750 C CA . THR A 1 96 ? 3.945 -16.141 -22.203 1 82.06 96 THR A CA 1
ATOM 751 C C . THR A 1 96 ? 3.719 -15.031 -21.188 1 82.06 96 THR A C 1
ATOM 753 O O . THR A 1 96 ? 3.666 -15.289 -19.984 1 82.06 96 THR A O 1
ATOM 756 N N . ARG A 1 97 ? 3.709 -13.844 -21.672 1 86.44 97 ARG A N 1
ATOM 757 C CA . ARG A 1 97 ? 3.504 -12.695 -20.797 1 86.44 97 ARG A CA 1
ATOM 758 C C . ARG A 1 97 ? 2.029 -12.531 -20.438 1 86.44 97 ARG A C 1
ATOM 760 O O . ARG A 1 97 ? 1.16 -12.672 -21.312 1 86.44 97 ARG A O 1
ATOM 767 N N . LEU A 1 98 ? 1.771 -12.375 -19.188 1 90.38 98 LEU A N 1
ATOM 768 C CA . LEU A 1 98 ? 0.436 -12.07 -18.672 1 90.38 98 LEU A CA 1
ATOM 769 C C . LEU A 1 98 ? 0.433 -10.75 -17.922 1 90.38 98 LEU A C 1
ATOM 771 O O . LEU A 1 98 ? 1.128 -10.609 -16.906 1 90.38 98 LEU A O 1
ATOM 775 N N . ARG A 1 99 ? -0.325 -9.781 -18.391 1 89.5 99 ARG A N 1
ATOM 776 C CA . ARG A 1 99 ? -0.437 -8.477 -17.766 1 89.5 99 ARG A CA 1
ATOM 777 C C . ARG A 1 99 ? -1.747 -8.352 -16.984 1 89.5 99 ARG A C 1
ATOM 779 O O . ARG A 1 99 ? -2.828 -8.5 -17.562 1 89.5 99 ARG A O 1
ATOM 786 N N . VAL A 1 100 ? -1.604 -8.078 -15.711 1 91.06 100 VAL A N 1
ATOM 787 C CA . VAL A 1 100 ? -2.775 -7.984 -14.844 1 91.06 100 VAL A CA 1
ATOM 788 C C . VAL A 1 100 ? -2.838 -6.602 -14.203 1 91.06 100 VAL A C 1
ATOM 790 O O . VAL A 1 100 ? -1.852 -6.133 -13.625 1 91.06 100 VAL A O 1
ATOM 793 N N . ALA A 1 101 ? -3.982 -5.914 -14.328 1 89.31 101 ALA A N 1
ATOM 794 C CA . ALA A 1 101 ? -4.227 -4.629 -13.68 1 89.31 101 ALA A CA 1
ATOM 795 C C . ALA A 1 101 ? -5.059 -4.805 -12.406 1 89.31 101 ALA A C 1
ATOM 797 O O . ALA A 1 101 ? -6.117 -5.434 -12.438 1 89.31 101 ALA A O 1
ATOM 798 N N . ILE A 1 102 ? -4.516 -4.293 -11.336 1 90.06 102 ILE A N 1
ATOM 799 C CA . ILE A 1 102 ? -5.195 -4.504 -10.062 1 90.06 102 ILE A CA 1
ATOM 800 C C . ILE A 1 102 ? -5.168 -3.215 -9.242 1 90.06 102 ILE A C 1
ATOM 802 O O . ILE A 1 102 ? -4.25 -2.404 -9.383 1 90.06 102 ILE A O 1
ATOM 806 N N . PRO A 1 103 ? -6.219 -3.004 -8.359 1 89.5 103 PRO A N 1
ATOM 807 C CA . PRO A 1 103 ? -6.102 -1.929 -7.375 1 89.5 103 PRO A CA 1
ATOM 808 C C . PRO A 1 103 ? -4.918 -2.121 -6.43 1 89.5 103 PRO A C 1
ATOM 810 O O . PRO A 1 103 ? -4.598 -3.254 -6.055 1 89.5 103 PRO A O 1
ATOM 813 N N . PRO A 1 104 ? -4.336 -1.063 -5.965 1 88.81 104 PRO A N 1
ATOM 814 C CA . PRO A 1 104 ? -3.109 -1.168 -5.172 1 88.81 104 PRO A CA 1
ATOM 815 C C . PRO A 1 104 ? -3.305 -1.973 -3.889 1 88.81 104 PRO A C 1
ATOM 817 O O . PRO A 1 104 ? -2.477 -2.826 -3.559 1 88.81 104 PRO A O 1
ATOM 820 N N . THR A 1 105 ? -4.332 -1.724 -3.186 1 89.25 105 THR A N 1
ATOM 821 C CA . THR A 1 105 ? -4.547 -2.369 -1.896 1 89.25 105 THR A CA 1
ATOM 822 C C . THR A 1 105 ? -4.828 -3.859 -2.076 1 89.25 105 THR A C 1
ATOM 824 O O . THR A 1 105 ? -4.355 -4.684 -1.291 1 89.25 105 THR A O 1
ATOM 827 N N . PHE A 1 106 ? -5.59 -4.203 -3.08 1 91.12 106 PHE A N 1
ATOM 828 C CA . PHE A 1 106 ? -5.832 -5.605 -3.404 1 91.12 106 PHE A CA 1
ATOM 829 C C . PHE A 1 106 ? -4.52 -6.324 -3.695 1 91.12 106 PHE A C 1
ATOM 831 O O . PHE A 1 106 ? -4.289 -7.43 -3.199 1 91.12 106 PHE A O 1
ATOM 838 N N . GLY A 1 107 ? -3.766 -5.734 -4.531 1 92.19 107 GLY A N 1
ATOM 839 C CA . GLY A 1 107 ? -2.477 -6.305 -4.883 1 92.19 107 GLY A CA 1
ATOM 840 C C . GLY A 1 107 ? -1.599 -6.586 -3.676 1 92.19 107 GLY A C 1
ATOM 841 O O . GLY A 1 107 ? -1.113 -7.703 -3.502 1 92.19 107 GLY A O 1
ATOM 842 N N . ARG A 1 108 ? -1.483 -5.582 -2.859 1 90.12 108 ARG A N 1
ATOM 843 C CA . ARG A 1 108 ? -0.543 -5.668 -1.748 1 90.12 108 ARG A CA 1
ATOM 844 C C . ARG A 1 108 ? -1.053 -6.617 -0.67 1 90.12 108 ARG A C 1
ATOM 846 O O . ARG A 1 108 ? -0.292 -7.434 -0.142 1 90.12 108 ARG A O 1
ATOM 853 N N . GLN A 1 109 ? -2.311 -6.574 -0.424 1 88.69 109 GLN A N 1
ATOM 854 C CA . GLN A 1 109 ? -2.811 -7.254 0.766 1 88.69 109 GLN A CA 1
ATOM 855 C C . GLN A 1 109 ? -3.332 -8.648 0.426 1 88.69 109 GLN A C 1
ATOM 857 O O . GLN A 1 109 ? -3.365 -9.531 1.286 1 88.69 109 GLN A O 1
ATOM 862 N N . HIS A 1 110 ? -3.734 -8.852 -0.813 1 90.31 110 HIS A N 1
ATOM 863 C CA . HIS A 1 110 ? -4.418 -10.109 -1.115 1 90.31 110 HIS A CA 1
ATOM 864 C C . HIS A 1 110 ? -3.664 -10.906 -2.174 1 90.31 110 HIS A C 1
ATOM 866 O O . HIS A 1 110 ? -3.473 -12.109 -2.027 1 90.31 110 HIS A O 1
ATOM 872 N N . LEU A 1 111 ? -3.168 -10.266 -3.156 1 93.12 111 LEU A N 1
ATOM 873 C CA . LEU A 1 111 ? -2.762 -10.992 -4.352 1 93.12 111 LEU A CA 1
ATOM 874 C C . LEU A 1 111 ? -1.286 -11.367 -4.285 1 93.12 111 LEU A C 1
ATOM 876 O O . LEU A 1 111 ? -0.936 -12.547 -4.41 1 93.12 111 LEU A O 1
ATOM 880 N N . VAL A 1 112 ? -0.412 -10.445 -4.027 1 94 112 VAL A N 1
ATOM 881 C CA . VAL A 1 112 ? 1.031 -10.633 -4.148 1 94 112 VAL A CA 1
ATOM 882 C C . VAL A 1 112 ? 1.487 -11.766 -3.236 1 94 112 VAL A C 1
ATOM 884 O O . VAL A 1 112 ? 2.236 -12.648 -3.66 1 94 112 VAL A O 1
ATOM 887 N N . PRO A 1 113 ? 0.974 -11.852 -2.029 1 90.25 113 PRO A N 1
ATOM 888 C CA . PRO A 1 113 ? 1.439 -12.922 -1.147 1 90.25 113 PRO A CA 1
ATOM 889 C C . PRO A 1 113 ? 1.09 -14.312 -1.673 1 90.25 113 PRO A C 1
ATOM 891 O O . PRO A 1 113 ? 1.695 -15.305 -1.258 1 90.25 113 PRO A O 1
ATOM 894 N N . ARG A 1 114 ? 0.208 -14.344 -2.584 1 89.62 114 ARG A N 1
ATOM 895 C CA . ARG A 1 114 ? -0.27 -15.633 -3.072 1 89.62 114 ARG A CA 1
ATOM 896 C C . ARG A 1 114 ? 0.36 -15.977 -4.418 1 89.62 114 ARG A C 1
ATOM 898 O O . ARG A 1 114 ? 0.214 -17.109 -4.91 1 89.62 114 ARG A O 1
ATOM 905 N N . LEU A 1 115 ? 1.089 -15.117 -5.008 1 91.69 115 LEU A N 1
ATOM 906 C CA . LEU A 1 115 ? 1.601 -15.258 -6.367 1 91.69 115 LEU A CA 1
ATOM 907 C C . LEU A 1 115 ? 2.561 -16.438 -6.465 1 91.69 115 LEU A C 1
ATOM 909 O O . LEU A 1 115 ? 2.67 -17.078 -7.52 1 91.69 115 LEU A O 1
ATOM 913 N N . PRO A 1 116 ? 3.287 -16.75 -5.375 1 85.56 116 PRO A N 1
ATOM 914 C CA . PRO A 1 116 ? 4.152 -17.922 -5.484 1 85.56 116 PRO A CA 1
ATOM 915 C C . PRO A 1 116 ? 3.383 -19.188 -5.855 1 85.56 116 PRO A C 1
ATOM 917 O O . PRO A 1 116 ? 3.896 -20.031 -6.598 1 85.56 116 PRO A O 1
ATOM 920 N N . GLU A 1 117 ? 2.158 -19.281 -5.41 1 82.31 117 GLU A N 1
ATOM 921 C CA . GLU A 1 117 ? 1.316 -20.422 -5.766 1 82.31 117 GLU A CA 1
ATOM 922 C C . GLU A 1 117 ? 1.014 -20.438 -7.258 1 82.31 117 GLU A C 1
ATOM 924 O O . GLU A 1 117 ? 1.114 -21.484 -7.906 1 82.31 117 GLU A O 1
ATOM 929 N N . PHE A 1 118 ? 0.69 -19.297 -7.824 1 88.75 118 PHE A N 1
ATOM 930 C CA . PHE A 1 118 ? 0.411 -19.203 -9.25 1 88.75 118 PHE A CA 1
ATOM 931 C C . PHE A 1 118 ? 1.655 -19.531 -10.07 1 88.75 118 PHE A C 1
ATOM 933 O O . PHE A 1 118 ? 1.576 -20.234 -11.07 1 88.75 118 PHE A O 1
ATOM 940 N N . GLY A 1 119 ? 2.789 -19 -9.648 1 83.38 119 GLY A N 1
ATOM 941 C CA . GLY A 1 119 ? 4.047 -19.25 -10.328 1 83.38 119 GLY A CA 1
ATOM 942 C C . GLY A 1 119 ? 4.426 -20.719 -10.344 1 83.38 119 GLY A C 1
ATOM 943 O O . GLY A 1 119 ? 4.996 -21.219 -11.32 1 83.38 119 GLY A O 1
ATOM 944 N N . ALA A 1 120 ? 4.113 -21.359 -9.289 1 78.06 120 ALA A N 1
ATOM 945 C CA . ALA A 1 120 ? 4.395 -22.781 -9.195 1 78.06 120 ALA A CA 1
ATOM 946 C C . ALA A 1 120 ? 3.484 -23.594 -10.125 1 78.06 120 ALA A C 1
ATOM 948 O O . ALA A 1 120 ? 3.906 -24.594 -10.711 1 78.06 120 ALA A O 1
ATOM 949 N N . LEU A 1 121 ? 2.291 -23.109 -10.281 1 75.81 121 LEU A N 1
ATOM 950 C CA . LEU A 1 121 ? 1.305 -23.766 -11.125 1 75.81 121 LEU A CA 1
ATOM 951 C C . LEU A 1 121 ? 1.603 -23.531 -12.602 1 75.81 121 LEU A C 1
ATOM 953 O O . LEU A 1 121 ? 1.414 -24.438 -13.422 1 75.81 121 LEU A O 1
ATOM 957 N N . TYR A 1 122 ? 2.023 -22.297 -12.844 1 81.38 122 TYR A N 1
ATOM 958 C CA . TYR A 1 122 ? 2.227 -21.906 -14.234 1 81.38 122 TYR A CA 1
ATOM 959 C C . TYR A 1 122 ? 3.582 -21.234 -14.422 1 81.38 122 TYR A C 1
ATOM 961 O O . TYR A 1 122 ? 3.654 -20.047 -14.742 1 81.38 122 TYR A O 1
ATOM 969 N N . PRO A 1 123 ? 4.633 -22.016 -14.375 1 78.12 123 PRO A N 1
ATOM 970 C CA . PRO A 1 123 ? 5.984 -21.453 -14.43 1 78.12 123 PRO A CA 1
ATOM 971 C C . PRO A 1 123 ? 6.305 -20.828 -15.781 1 78.12 123 P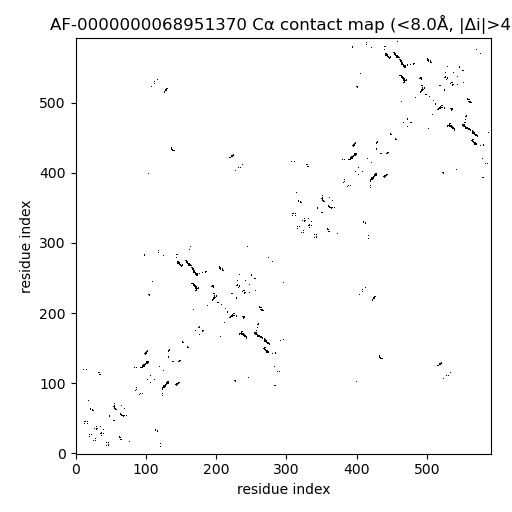RO A C 1
ATOM 973 O O . PRO A 1 123 ? 7.262 -20.047 -15.898 1 78.12 123 PRO A O 1
ATOM 976 N N . HIS A 1 124 ? 5.5 -21.156 -16.766 1 79.44 124 HIS A N 1
ATOM 977 C CA . HIS A 1 124 ? 5.762 -20.656 -18.094 1 79.44 124 HIS A CA 1
ATOM 978 C C . HIS A 1 124 ? 5.148 -19.266 -18.297 1 79.44 124 HIS A C 1
ATOM 980 O O . HIS A 1 124 ? 5.359 -18.625 -19.328 1 79.44 124 HIS A O 1
ATOM 986 N N . ILE A 1 125 ? 4.387 -18.859 -17.375 1 84.69 125 ILE A N 1
ATOM 987 C CA . ILE A 1 125 ? 3.746 -17.547 -17.469 1 84.69 125 ILE A CA 1
ATOM 988 C C . ILE A 1 125 ? 4.609 -16.5 -16.781 1 84.69 125 ILE A C 1
ATOM 990 O O . ILE A 1 125 ? 5.023 -16.688 -15.633 1 84.69 125 ILE A O 1
ATOM 994 N N . ASP A 1 126 ? 4.934 -15.469 -17.5 1 86.44 126 ASP A N 1
ATOM 995 C CA . ASP A 1 126 ? 5.621 -14.297 -16.969 1 86.44 126 ASP A CA 1
ATOM 996 C C . ASP A 1 126 ? 4.625 -13.211 -16.562 1 86.44 126 ASP A C 1
ATOM 998 O O . ASP A 1 126 ? 4.164 -12.438 -17.406 1 86.44 126 ASP A O 1
ATOM 1002 N N . LEU A 1 127 ? 4.402 -13.156 -15.266 1 89.38 127 LEU A N 1
ATOM 1003 C CA . LEU A 1 127 ? 3.346 -12.297 -14.742 1 89.38 127 LEU A CA 1
ATOM 1004 C C . LEU A 1 127 ? 3.861 -10.875 -14.539 1 89.38 127 LEU A C 1
ATOM 1006 O O . LEU A 1 127 ? 4.922 -10.672 -13.945 1 89.38 127 LEU A O 1
ATOM 1010 N N . GLU A 1 128 ? 3.178 -9.953 -15.102 1 88.62 128 GLU A N 1
ATOM 1011 C CA . GLU A 1 128 ? 3.418 -8.531 -14.898 1 88.62 128 GLU A CA 1
ATOM 1012 C C . GLU A 1 128 ? 2.219 -7.859 -14.227 1 88.62 128 GLU A C 1
ATOM 1014 O O . GLU A 1 128 ? 1.113 -7.871 -14.773 1 88.62 128 GLU A O 1
ATOM 1019 N N . LEU A 1 129 ? 2.467 -7.301 -13.062 1 89.56 129 LEU A N 1
ATOM 1020 C CA . LEU A 1 129 ? 1.381 -6.652 -12.336 1 89.56 129 LEU A CA 1
ATOM 1021 C C . LEU A 1 129 ? 1.441 -5.137 -12.516 1 89.56 129 LEU A C 1
ATOM 1023 O O . LEU A 1 129 ? 2.5 -4.531 -12.344 1 89.56 129 LEU A O 1
ATOM 1027 N N . HIS A 1 130 ? 0.26 -4.582 -12.812 1 84.75 130 HIS A N 1
ATOM 1028 C CA . HIS A 1 130 ? 0.061 -3.148 -12.984 1 84.75 130 HIS A CA 1
ATOM 1029 C C . HIS A 1 130 ? -0.991 -2.623 -12.008 1 84.75 130 HIS A C 1
ATOM 1031 O O . HIS A 1 130 ? -1.874 -3.367 -11.578 1 84.75 130 HIS A O 1
ATOM 1037 N N . LEU A 1 131 ? -0.86 -1.296 -11.719 1 84 131 LEU A N 1
ATOM 1038 C CA . LEU A 1 131 ? -1.895 -0.696 -10.883 1 84 131 LEU A CA 1
ATOM 1039 C C . LEU A 1 131 ? -2.99 -0.071 -11.742 1 84 131 LEU A C 1
ATOM 1041 O O . LEU A 1 131 ? -2.707 0.529 -12.781 1 84 131 LEU A O 1
ATOM 1045 N N . ALA A 1 132 ? -4.188 -0.34 -11.289 1 76 132 ALA A N 1
ATOM 1046 C CA . ALA A 1 132 ? -5.348 0.307 -11.898 1 76 132 ALA A CA 1
ATOM 1047 C C . ALA A 1 132 ? -6.152 1.085 -10.859 1 76 132 ALA A C 1
ATOM 1049 O O . ALA A 1 132 ? -6.41 0.585 -9.758 1 76 132 ALA A O 1
ATOM 1050 N N . ILE A 1 133 ? -6.316 2.395 -11.148 1 67.94 133 ILE A N 1
ATOM 1051 C CA . ILE A 1 133 ? -7.141 3.201 -10.258 1 67.94 133 ILE A CA 1
ATOM 1052 C C . ILE A 1 133 ? -8.492 3.484 -10.922 1 67.94 133 ILE A C 1
ATOM 1054 O O . ILE A 1 133 ? -8.539 3.945 -12.062 1 67.94 133 ILE A O 1
ATOM 1058 N N . PRO A 1 134 ? -9.57 2.875 -10.453 1 53.75 134 PRO A N 1
ATOM 1059 C CA . PRO A 1 134 ? -10.891 2.916 -11.102 1 53.75 134 PRO A CA 1
ATOM 1060 C C . PRO A 1 134 ? -11.219 4.289 -11.68 1 53.75 134 PRO A C 1
ATOM 1062 O O . PRO A 1 134 ? -11.734 4.387 -12.797 1 53.75 134 PRO A O 1
ATOM 1065 N N . PHE A 1 135 ? -11.406 5.301 -10.773 1 50.44 135 PHE A N 1
ATOM 1066 C CA . PHE A 1 135 ? -12.086 6.535 -11.156 1 50.44 135 PHE A CA 1
ATOM 1067 C C . PHE A 1 135 ? -11.266 7.305 -12.188 1 50.44 135 PHE A C 1
ATOM 1069 O O . PHE A 1 135 ? -11.727 8.312 -12.727 1 50.44 135 PHE A O 1
ATOM 1076 N N . LEU A 1 136 ? -10.227 6.695 -12.328 1 47.38 136 LEU A N 1
ATOM 1077 C CA . LEU A 1 136 ? -9.445 7.391 -13.344 1 47.38 136 LEU A CA 1
ATOM 1078 C C . LEU A 1 136 ? -9.5 6.652 -14.672 1 47.38 136 LEU A C 1
ATOM 1080 O O . LEU A 1 136 ? -9.484 5.422 -14.703 1 47.38 136 LEU A O 1
ATOM 1084 N N . ASP A 1 137 ? -10.422 6.98 -15.484 1 44.66 137 ASP A N 1
ATOM 1085 C CA . ASP A 1 137 ? -10.453 6.414 -16.828 1 44.66 137 ASP A CA 1
ATOM 1086 C C . ASP A 1 137 ? -9.047 6.051 -17.312 1 44.66 137 ASP A C 1
ATOM 1088 O O . ASP A 1 137 ? -8.641 6.414 -18.406 1 44.66 137 ASP A O 1
ATOM 1092 N N . VAL A 1 138 ? -8.297 5.941 -16.344 1 42.19 138 VAL A N 1
ATOM 1093 C CA . VAL A 1 138 ? -6.957 5.582 -16.781 1 42.19 138 VAL A CA 1
ATOM 1094 C C . VAL A 1 138 ? -6.922 4.105 -17.172 1 42.19 138 VAL A C 1
ATOM 1096 O O . VAL A 1 138 ? -7.164 3.232 -16.344 1 42.19 138 VAL A O 1
ATOM 1099 N N . LYS A 1 139 ? -7.348 3.93 -18.359 1 44.78 139 LYS A N 1
ATOM 1100 C CA . LYS A 1 139 ? -7.129 2.588 -18.891 1 44.78 139 LYS A CA 1
ATOM 1101 C C . LYS A 1 139 ? -5.656 2.197 -18.812 1 44.78 139 LYS A C 1
ATOM 1103 O O . LYS A 1 139 ? -4.785 2.924 -19.297 1 44.78 139 LYS A O 1
ATOM 1108 N N . ALA A 1 140 ? -5.316 1.503 -17.703 1 48.12 140 ALA A N 1
ATOM 1109 C CA . ALA A 1 140 ? -4.012 0.854 -17.797 1 48.12 140 ALA A CA 1
ATOM 1110 C C . ALA A 1 140 ? -3.672 0.504 -19.25 1 48.12 140 ALA A C 1
ATOM 1112 O O . ALA A 1 140 ? -4.566 0.356 -20.078 1 48.12 140 ALA A O 1
ATOM 1113 N N . GLU A 1 141 ? -2.357 0.565 -19.578 1 54.22 141 GLU A N 1
ATOM 1114 C CA . GLU A 1 141 ? -1.923 -0.134 -20.781 1 54.22 141 GLU A CA 1
ATOM 1115 C C . GLU A 1 141 ? -2.742 -1.401 -21.016 1 54.22 141 GLU A C 1
ATOM 1117 O O . GLU A 1 141 ? -3.434 -1.872 -20.109 1 54.22 141 GLU A O 1
ATOM 1122 N N . ASP A 1 142 ? -2.783 -1.936 -22.188 1 67.31 142 ASP A N 1
ATOM 1123 C CA . ASP A 1 142 ? -3.447 -3.154 -22.641 1 67.31 142 ASP A CA 1
ATOM 1124 C C . ASP A 1 142 ? -3.154 -4.32 -21.703 1 67.31 142 ASP A C 1
ATOM 1126 O O . ASP A 1 142 ? -2.029 -4.824 -21.656 1 67.31 142 ASP A O 1
ATOM 1130 N N . THR A 1 143 ? -3.967 -4.395 -20.656 1 81.62 143 THR A N 1
ATOM 1131 C CA . THR A 1 143 ? -3.832 -5.527 -19.75 1 81.62 143 THR A CA 1
ATOM 1132 C C . THR A 1 143 ? -4.762 -6.664 -20.172 1 81.62 143 THR A C 1
ATOM 1134 O O . THR A 1 143 ? -5.75 -6.441 -20.859 1 81.62 143 THR A O 1
ATOM 1137 N N . ASP A 1 144 ? -4.316 -7.875 -19.812 1 86.56 144 ASP A N 1
ATOM 1138 C CA . ASP A 1 144 ? -5.035 -9.094 -20.172 1 86.56 144 ASP A CA 1
ATOM 1139 C C . ASP A 1 144 ? -6.156 -9.383 -19.172 1 86.56 144 ASP A C 1
ATOM 1141 O O . ASP A 1 144 ? -7.168 -9.992 -19.531 1 86.56 144 ASP A O 1
ATOM 1145 N N . VAL A 1 145 ? -5.941 -9.062 -17.984 1 89.94 145 VAL A N 1
ATOM 1146 C CA . VAL A 1 145 ? -6.91 -9.227 -16.906 1 89.94 145 VAL A CA 1
ATOM 1147 C C . VAL A 1 145 ? -6.969 -7.945 -16.062 1 89.94 145 VAL A C 1
ATOM 1149 O O . VAL A 1 145 ? -5.941 -7.309 -15.82 1 89.94 145 VAL A O 1
ATOM 1152 N N . GLU A 1 146 ? -8.172 -7.613 -15.68 1 90 146 GLU A N 1
ATOM 1153 C CA . GLU A 1 146 ? -8.336 -6.438 -14.828 1 90 146 GLU A CA 1
ATOM 1154 C C . GLU A 1 146 ? -9.234 -6.742 -13.633 1 90 146 GLU A C 1
ATOM 1156 O O . GLU A 1 146 ? -10.305 -7.332 -13.789 1 90 146 GLU A O 1
ATOM 1161 N N . ILE A 1 147 ? -8.734 -6.406 -12.461 1 91.69 147 ILE A N 1
ATOM 1162 C CA . ILE A 1 147 ? -9.531 -6.422 -11.242 1 91.69 147 ILE A CA 1
ATOM 1163 C C . ILE A 1 147 ? -9.898 -4.992 -10.844 1 91.69 147 ILE A C 1
ATOM 1165 O O . ILE A 1 147 ? -9.047 -4.102 -10.852 1 91.69 147 ILE A O 1
ATOM 1169 N N . ARG A 1 148 ? -11.148 -4.777 -10.523 1 89.75 148 ARG A N 1
ATOM 1170 C CA . ARG A 1 148 ? -11.641 -3.457 -10.141 1 89.75 148 ARG A CA 1
ATOM 1171 C C . ARG A 1 148 ? -12.273 -3.49 -8.75 1 89.75 148 ARG A C 1
ATOM 1173 O O . ARG A 1 148 ? -12.773 -4.531 -8.32 1 89.75 148 ARG A O 1
ATOM 1180 N N . TYR A 1 149 ? -12.156 -2.369 -8.133 1 90.31 149 TYR A N 1
ATOM 1181 C CA . TYR A 1 149 ? -12.906 -2.131 -6.902 1 90.31 149 TYR A CA 1
ATOM 1182 C C . TYR A 1 149 ? -14.078 -1.194 -7.152 1 90.31 149 TYR A C 1
ATOM 1184 O O . TYR A 1 149 ? -13.906 -0.105 -7.707 1 90.31 149 TYR A O 1
ATOM 1192 N N . GLY A 1 150 ? -15.227 -1.631 -6.789 1 88.56 150 GLY A N 1
ATOM 1193 C CA . GLY A 1 150 ? -16.406 -0.802 -7.016 1 88.56 150 GLY A CA 1
ATOM 1194 C C . GLY A 1 150 ? -17.703 -1.543 -6.797 1 88.56 150 GLY A C 1
ATOM 1195 O O . GLY A 1 150 ? -17.781 -2.447 -5.965 1 88.56 150 GLY A O 1
ATOM 1196 N N . THR A 1 151 ? -18.703 -1.102 -7.586 1 88.25 151 THR A N 1
ATOM 1197 C CA . THR A 1 151 ? -20.047 -1.619 -7.375 1 88.25 151 THR A CA 1
ATOM 1198 C C . THR A 1 151 ? -20.297 -2.852 -8.242 1 88.25 151 THR A C 1
ATOM 1200 O O . THR A 1 151 ? -21.281 -3.572 -8.039 1 88.25 151 THR A O 1
ATOM 1203 N N . GLY A 1 152 ? -19.438 -3.066 -9.18 1 88.19 152 GLY A N 1
ATOM 1204 C CA . GLY A 1 152 ? -19.625 -4.191 -10.086 1 88.19 152 GLY A CA 1
ATOM 1205 C C . GLY A 1 152 ? -20.5 -3.861 -11.281 1 88.19 152 GLY A C 1
ATOM 1206 O O . GLY A 1 152 ? -20.734 -4.719 -12.133 1 88.19 152 GLY A O 1
ATOM 1207 N N . ARG A 1 153 ? -20.922 -2.682 -11.289 1 87.88 153 ARG A N 1
ATOM 1208 C CA . ARG A 1 153 ? -21.75 -2.266 -12.414 1 87.88 153 ARG A CA 1
ATOM 1209 C C . ARG A 1 153 ? -20.922 -1.515 -13.453 1 87.88 153 ARG A C 1
ATOM 1211 O O . ARG A 1 153 ? -20.797 -0.29 -13.383 1 87.88 153 ARG A O 1
ATOM 1218 N N . TYR A 1 154 ? -20.422 -2.279 -14.367 1 85.06 154 TYR A N 1
ATOM 1219 C CA . TYR A 1 154 ? -19.594 -1.723 -15.438 1 85.06 154 TYR A CA 1
ATOM 1220 C C . TYR A 1 154 ? -20.188 -2.029 -16.797 1 85.06 154 TYR A C 1
ATOM 1222 O O . TYR A 1 154 ? -20.016 -3.129 -17.328 1 85.06 154 TYR A O 1
ATOM 1230 N N . PRO A 1 155 ? -20.797 -1.045 -17.312 1 82.06 155 PRO A N 1
ATOM 1231 C CA . PRO A 1 155 ? -21.438 -1.29 -18.609 1 82.06 155 PRO A CA 1
ATOM 1232 C C . PRO A 1 155 ? -20.469 -1.829 -19.656 1 82.06 155 PRO A C 1
ATOM 1234 O O . PRO A 1 155 ? -19.312 -1.42 -19.703 1 82.06 155 PRO A O 1
ATOM 1237 N N . ASP A 1 156 ? -20.875 -2.793 -20.5 1 80.19 156 ASP A N 1
ATOM 1238 C CA . ASP A 1 156 ? -20.188 -3.344 -21.656 1 80.19 156 ASP A CA 1
ATOM 1239 C C . ASP A 1 156 ? -19.031 -4.25 -21.234 1 80.19 156 ASP A C 1
ATOM 1241 O O . ASP A 1 156 ? -18.172 -4.59 -22.047 1 80.19 156 ASP A O 1
ATOM 1245 N N . LEU A 1 157 ? -19.016 -4.484 -19.891 1 85.81 157 LEU A N 1
ATOM 1246 C CA . LEU A 1 157 ? -17.984 -5.406 -19.406 1 85.81 157 LEU A CA 1
ATOM 1247 C C . LEU A 1 157 ? -18.625 -6.613 -18.719 1 85.81 157 LEU A C 1
ATOM 1249 O O . LEU A 1 157 ? -19.641 -6.477 -18.031 1 85.81 157 LEU A O 1
ATOM 1253 N N . LYS A 1 158 ? -18.094 -7.719 -19.031 1 88.38 158 LYS A N 1
ATOM 1254 C CA . LYS A 1 158 ? -18.406 -8.883 -18.219 1 88.38 158 LYS A CA 1
ATOM 1255 C C . LYS A 1 158 ? -17.781 -8.781 -16.844 1 88.38 158 LYS A C 1
ATOM 1257 O O . LYS A 1 158 ? -16.562 -8.57 -16.719 1 88.38 158 LYS A O 1
ATOM 1262 N N . THR A 1 159 ? -18.594 -8.922 -15.836 1 91.5 159 THR A N 1
ATOM 1263 C CA . THR A 1 159 ? -18.141 -8.703 -14.469 1 91.5 159 THR A CA 1
ATOM 1264 C C . THR A 1 159 ? -18.344 -9.953 -13.617 1 91.5 159 THR A C 1
ATOM 1266 O O . THR A 1 159 ? -19.422 -10.539 -13.617 1 91.5 159 THR A O 1
ATOM 1269 N N . THR A 1 160 ? -17.266 -10.414 -12.984 1 92.38 160 THR A N 1
ATOM 1270 C CA . THR A 1 160 ? -17.328 -11.539 -12.047 1 92.38 160 THR A CA 1
ATOM 1271 C C . THR A 1 160 ? -16.906 -11.094 -10.648 1 92.38 160 THR A C 1
ATOM 1273 O O . THR A 1 160 ? -15.82 -10.539 -10.469 1 92.38 160 THR A O 1
ATOM 1276 N N . ARG A 1 161 ? -17.766 -11.383 -9.68 1 93 161 ARG A N 1
ATOM 1277 C CA . ARG A 1 161 ? -17.438 -11.023 -8.297 1 93 161 ARG A CA 1
ATOM 1278 C C . ARG A 1 161 ? -16.312 -11.891 -7.75 1 93 161 ARG A C 1
ATOM 1280 O O . ARG A 1 161 ? -16.359 -13.117 -7.848 1 93 161 ARG A O 1
ATOM 1287 N N . LEU A 1 162 ? -15.328 -11.258 -7.227 1 93.25 162 LEU A N 1
ATOM 1288 C CA . LEU A 1 162 ? -14.172 -11.961 -6.68 1 93.25 162 LEU A CA 1
ATOM 1289 C C . LEU A 1 162 ? -14.234 -12.016 -5.156 1 93.25 162 LEU A C 1
ATOM 1291 O O . LEU A 1 162 ? -14.086 -13.086 -4.562 1 93.25 162 LEU A O 1
ATOM 1295 N N . LEU A 1 163 ? -14.469 -10.898 -4.547 1 89.44 163 LEU A N 1
ATOM 1296 C CA . LEU A 1 163 ? -14.414 -10.789 -3.094 1 89.44 163 LEU A CA 1
ATOM 1297 C C . LEU A 1 163 ? -15.32 -9.68 -2.596 1 89.44 163 LEU A C 1
ATOM 1299 O O . LEU A 1 163 ? -15.289 -8.562 -3.121 1 89.44 163 LEU A O 1
ATOM 1303 N N . VAL A 1 164 ? -16.219 -10.039 -1.672 1 85.94 164 VAL A N 1
ATOM 1304 C CA . VAL A 1 164 ? -17.016 -9.086 -0.901 1 85.94 164 VAL A CA 1
ATOM 1305 C C . VAL A 1 164 ? -16.953 -9.438 0.583 1 85.94 164 VAL A C 1
ATOM 1307 O O . VAL A 1 164 ? -17.125 -10.594 0.959 1 85.94 164 VAL A O 1
ATOM 1310 N N . GLU A 1 165 ? -16.531 -8.516 1.323 1 87.19 165 GLU A N 1
ATOM 1311 C CA . GLU A 1 165 ? -16.422 -8.719 2.764 1 87.19 165 GLU A CA 1
ATOM 1312 C C . GLU A 1 165 ? -17.219 -7.684 3.539 1 87.19 165 GLU A C 1
ATOM 1314 O O . GLU A 1 165 ? -17.359 -6.543 3.096 1 87.19 165 GLU A O 1
ATOM 1319 N N . PRO A 1 166 ? -17.688 -8.164 4.656 1 93.31 166 PRO A N 1
ATOM 1320 C CA . PRO A 1 166 ? -18.297 -7.172 5.535 1 93.31 166 PRO A CA 1
ATOM 1321 C C . PRO A 1 166 ? -17.281 -6.211 6.148 1 93.31 166 PRO A C 1
ATOM 1323 O O . PRO A 1 166 ? -16.078 -6.508 6.172 1 93.31 166 PRO A O 1
ATOM 1326 N N . VAL A 1 167 ? -17.812 -5.086 6.586 1 96.88 167 VAL A N 1
ATOM 1327 C CA . VAL A 1 167 ? -16.953 -4.082 7.195 1 96.88 167 VAL A CA 1
ATOM 1328 C C . VAL A 1 167 ? -17.375 -3.83 8.641 1 96.88 167 VAL A C 1
ATOM 1330 O O . VAL A 1 167 ? -18.547 -4.047 8.992 1 96.88 167 VAL A O 1
ATOM 1333 N N . PHE A 1 168 ? -16.5 -3.406 9.492 1 97.88 168 PHE A N 1
ATOM 1334 C CA . PHE A 1 168 ? -16.734 -3.008 10.875 1 97.88 168 PHE A CA 1
ATOM 1335 C C . PHE A 1 168 ? -15.836 -1.845 11.266 1 97.88 168 PHE A C 1
ATOM 1337 O O . PHE A 1 168 ? -14.773 -1.654 10.672 1 97.88 168 PHE A O 1
ATOM 1344 N N . PRO A 1 169 ? -16.281 -1.043 12.219 1 98.38 169 PRO A N 1
ATOM 1345 C CA . PRO A 1 169 ? -15.43 0.059 12.664 1 98.38 169 PRO A CA 1
ATOM 1346 C C . PRO A 1 169 ? -14.188 -0.421 13.422 1 98.38 169 PRO A C 1
ATOM 1348 O O . PRO A 1 169 ? -14.297 -1.288 14.297 1 98.38 169 PRO A O 1
ATOM 1351 N N . ALA A 1 170 ? -13.062 0.129 13.078 1 98.38 170 ALA A N 1
ATOM 1352 C CA . ALA A 1 170 ? -11.805 -0.165 13.758 1 98.38 170 ALA A CA 1
ATOM 1353 C C . ALA A 1 170 ? -10.945 1.088 13.883 1 98.38 170 ALA A C 1
ATOM 1355 O O . ALA A 1 170 ? -11.188 2.086 13.203 1 98.38 170 ALA A O 1
ATOM 1356 N N . CYS A 1 171 ? -10.047 1.051 14.773 1 98.31 171 CYS A N 1
ATOM 1357 C CA . CYS A 1 171 ? -9.094 2.137 14.977 1 98.31 171 CYS A CA 1
ATOM 1358 C C . CYS A 1 171 ? -7.742 1.599 15.43 1 98.31 171 CYS A C 1
ATOM 1360 O O . CYS A 1 171 ? -7.598 0.399 15.672 1 98.31 171 CYS A O 1
ATOM 1362 N N . GLY A 1 172 ? -6.742 2.48 15.352 1 97.31 172 GLY A N 1
ATOM 1363 C CA . GLY A 1 172 ? -5.434 2.088 15.852 1 97.31 172 GLY A CA 1
ATOM 1364 C C . GLY A 1 172 ? -5.395 1.891 17.359 1 97.31 172 GLY A C 1
ATOM 1365 O O . GLY A 1 172 ? -6.234 2.434 18.078 1 97.31 172 GLY A O 1
ATOM 1366 N N . ARG A 1 173 ? -4.441 1.159 17.812 1 96.69 173 ARG A N 1
ATOM 1367 C CA . ARG A 1 173 ? -4.324 0.789 19.219 1 96.69 173 ARG A CA 1
ATOM 1368 C C . ARG A 1 173 ? -4.18 2.025 20.094 1 96.69 173 ARG A C 1
ATOM 1370 O O . ARG A 1 173 ? -4.855 2.145 21.125 1 96.69 173 ARG A O 1
ATOM 1377 N N . GLU A 1 174 ? -3.338 2.904 19.75 1 93.75 174 GLU A N 1
ATOM 1378 C CA . GLU A 1 174 ? -3.127 4.102 20.562 1 93.75 174 GLU A CA 1
ATOM 1379 C C . GLU A 1 174 ? -4.371 4.984 20.562 1 93.75 174 GLU A C 1
ATOM 1381 O O . GLU A 1 174 ? -4.695 5.598 21.594 1 93.75 174 GLU A O 1
ATOM 1386 N N . TYR A 1 175 ? -4.969 5.121 19.453 1 94.56 175 TYR A N 1
ATOM 1387 C CA . TYR A 1 175 ? -6.223 5.863 19.406 1 94.56 175 TYR A CA 1
ATOM 1388 C C . TYR A 1 175 ? -7.266 5.242 20.328 1 94.56 175 TYR A C 1
ATOM 1390 O O . TYR A 1 175 ? -7.977 5.953 21.031 1 94.56 175 TYR A O 1
ATOM 1398 N N . TYR A 1 176 ? -7.352 3.932 20.297 1 97.19 176 TYR A N 1
ATOM 1399 C CA . TYR A 1 176 ? -8.258 3.17 21.156 1 97.19 176 TYR A CA 1
ATOM 1400 C C . TYR A 1 176 ? -8.062 3.531 22.625 1 97.19 176 TYR A C 1
ATOM 1402 O O . TYR A 1 176 ? -9.031 3.754 23.344 1 97.19 176 TYR A O 1
ATOM 1410 N N . GLU A 1 177 ? -6.863 3.586 22.984 1 95.88 177 GLU A N 1
ATOM 1411 C CA . GLU A 1 177 ? -6.543 3.914 24.359 1 95.88 177 GLU A CA 1
ATOM 1412 C C . GLU A 1 177 ? -6.867 5.371 24.672 1 95.88 177 GLU A C 1
ATOM 1414 O O . GLU A 1 177 ? -7.426 5.676 25.734 1 95.88 177 GLU A O 1
ATOM 1419 N N . ARG A 1 178 ? -6.57 6.238 23.781 1 93 178 ARG A N 1
ATOM 1420 C CA . ARG A 1 178 ? -6.766 7.676 23.969 1 93 178 ARG A CA 1
ATOM 1421 C C . ARG A 1 178 ? -8.242 8.008 24.172 1 93 178 ARG A C 1
ATOM 1423 O O . ARG A 1 178 ? -8.578 8.898 24.953 1 93 178 ARG A O 1
ATOM 1430 N N . VAL A 1 179 ? -9.078 7.258 23.531 1 94 179 VAL A N 1
ATOM 1431 C CA . VAL A 1 179 ? -10.492 7.598 23.562 1 94 179 VAL A CA 1
ATOM 1432 C C . VAL A 1 179 ? -11.227 6.664 24.531 1 94 179 VAL A C 1
ATOM 1434 O O . VAL A 1 179 ? -12.453 6.598 24.531 1 94 179 VAL A O 1
ATOM 1437 N N . ASN A 1 180 ? -10.523 5.898 25.297 1 95.56 180 ASN A N 1
ATOM 1438 C CA . ASN A 1 180 ? -11.125 4.891 26.156 1 95.56 180 ASN A CA 1
ATOM 1439 C C . ASN A 1 180 ? -12.016 3.934 25.375 1 95.56 180 ASN A C 1
ATOM 1441 O O . ASN A 1 180 ? -13.195 3.775 25.688 1 95.56 180 ASN A O 1
ATOM 1445 N N . GLY A 1 181 ? -11.438 3.26 24.453 1 95.25 181 GLY A N 1
ATOM 1446 C CA . GLY A 1 181 ? -12.133 2.393 23.516 1 95.25 181 GLY A CA 1
ATOM 1447 C C . GLY A 1 181 ? -12.992 1.345 24.188 1 95.25 181 GLY A C 1
ATOM 1448 O O . GLY A 1 181 ? -14 0.908 23.641 1 95.25 181 GLY A O 1
ATOM 1449 N N . ARG A 1 182 ? -12.703 0.929 25.391 1 95 182 ARG A N 1
ATOM 1450 C CA . ARG A 1 182 ? -13.469 -0.064 26.125 1 95 182 ARG A CA 1
ATOM 1451 C C . ARG A 1 182 ? -14.875 0.451 26.438 1 95 182 ARG A C 1
ATOM 1453 O O . ARG A 1 182 ? -15.812 -0.337 26.578 1 95 182 ARG A O 1
ATOM 1460 N N . ALA A 1 183 ? -14.969 1.717 26.5 1 95.75 183 ALA A N 1
ATOM 1461 C CA . ALA A 1 183 ? -16.25 2.34 26.828 1 95.75 183 ALA A CA 1
ATOM 1462 C C . ALA A 1 183 ? -17.141 2.471 25.609 1 95.75 183 ALA A C 1
ATOM 1464 O O . ALA A 1 183 ? -18.312 2.787 25.719 1 95.75 183 ALA A O 1
ATOM 1465 N N . ILE A 1 184 ? -16.578 2.258 24.469 1 96.5 184 ILE A N 1
ATOM 1466 C CA . ILE A 1 184 ? -17.344 2.291 23.219 1 96.5 184 ILE A CA 1
ATOM 1467 C C . ILE A 1 184 ? -18.031 0.943 23 1 96.5 184 ILE A C 1
ATOM 1469 O O . ILE A 1 184 ? -17.375 -0.026 22.594 1 96.5 184 ILE A O 1
ATOM 1473 N N . THR A 1 185 ? -19.375 0.859 23.25 1 95.94 185 THR A N 1
ATOM 1474 C CA . THR A 1 185 ? -20.062 -0.431 23.219 1 95.94 185 THR A CA 1
ATOM 1475 C C . THR A 1 185 ? -21.266 -0.387 22.297 1 95.94 185 THR A C 1
ATOM 1477 O O . THR A 1 185 ? -21.828 -1.428 21.953 1 95.94 185 THR A O 1
ATOM 1480 N N . LYS A 1 186 ? -21.625 0.792 21.906 1 96.94 186 LYS A N 1
ATOM 1481 C CA . LYS A 1 186 ? -22.781 0.938 21 1 96.94 186 LYS A CA 1
ATOM 1482 C C . LYS A 1 186 ? -22.453 1.893 19.859 1 96.94 186 LYS A C 1
ATOM 1484 O O . LYS A 1 186 ? -21.609 2.777 20 1 96.94 186 LYS A O 1
ATOM 1489 N N . PRO A 1 187 ? -23.156 1.752 18.75 1 97.62 187 PRO A N 1
ATOM 1490 C CA . PRO A 1 187 ? -22.891 2.57 17.578 1 97.62 187 PRO A CA 1
ATOM 1491 C C . PRO A 1 187 ? -22.953 4.066 17.859 1 97.62 187 PRO A C 1
ATOM 1493 O O . PRO A 1 187 ? -22.172 4.84 17.312 1 97.62 187 PRO A O 1
ATOM 1496 N N . GLU A 1 188 ? -23.734 4.492 18.75 1 96.88 188 GLU A N 1
ATOM 1497 C CA . GLU A 1 188 ? -23.922 5.906 19.062 1 96.88 188 GLU A CA 1
ATOM 1498 C C . GLU A 1 188 ? -22.656 6.512 19.656 1 96.88 188 GLU A C 1
ATOM 1500 O O . GLU A 1 188 ? -22.453 7.727 19.594 1 96.88 188 GLU A O 1
ATOM 1505 N N . HIS A 1 189 ? -21.891 5.656 20.203 1 96.56 189 HIS A N 1
ATOM 1506 C CA . HIS A 1 189 ? -20.672 6.113 20.859 1 96.56 189 HIS A CA 1
ATOM 1507 C C . HIS A 1 189 ? -19.641 6.613 19.844 1 96.56 189 HIS A C 1
ATOM 1509 O O . HIS A 1 189 ? -18.641 7.223 20.219 1 96.56 189 HIS A O 1
ATOM 1515 N N . LEU A 1 190 ? -19.891 6.383 18.531 1 96.44 190 LEU A N 1
ATOM 1516 C CA . LEU A 1 190 ? -19 6.898 17.5 1 96.44 190 LEU A CA 1
ATOM 1517 C C . LEU A 1 190 ? -19.094 8.422 17.406 1 96.44 190 LEU A C 1
ATOM 1519 O O . LEU A 1 190 ? -18.219 9.062 16.812 1 96.44 190 LEU A O 1
ATOM 1523 N N . HIS A 1 191 ? -20.141 8.875 18.062 1 92.75 191 HIS A N 1
ATOM 1524 C CA . HIS A 1 191 ? -20.328 10.32 18.047 1 92.75 191 HIS A CA 1
ATOM 1525 C C . HIS A 1 191 ? -19.156 11.039 18.703 1 92.75 191 HIS A C 1
ATOM 1527 O O . HIS A 1 191 ? -18.75 10.695 19.812 1 92.75 191 HIS A O 1
ATOM 1533 N N . GLY A 1 192 ? -18.578 11.977 18.047 1 89.88 192 GLY A N 1
ATOM 1534 C CA . GLY A 1 192 ? -17.484 12.766 18.594 1 89.88 192 GLY A CA 1
ATOM 1535 C C . GLY A 1 192 ? -16.109 12.227 18.219 1 89.88 192 GLY A C 1
ATOM 1536 O O . GLY A 1 192 ? -15.094 12.891 18.438 1 89.88 192 GLY A O 1
ATOM 1537 N N . LEU A 1 193 ? -16.094 11.023 17.781 1 94.69 193 LEU A N 1
ATOM 1538 C CA . LEU A 1 193 ? -14.82 10.477 17.328 1 94.69 193 LEU A CA 1
ATOM 1539 C C . LEU A 1 193 ? -14.477 10.984 15.93 1 94.69 193 LEU A C 1
ATOM 1541 O O . LEU A 1 193 ? -15.359 11.477 15.211 1 94.69 193 LEU A O 1
ATOM 1545 N N . VAL A 1 194 ? -13.195 10.969 15.68 1 93.31 194 VAL A N 1
ATOM 1546 C CA . VAL A 1 194 ? -12.766 11.297 14.32 1 93.31 194 VAL A CA 1
ATOM 1547 C C . VAL A 1 194 ? -13.062 10.133 13.383 1 93.31 194 VAL A C 1
ATOM 1549 O O . VAL A 1 194 ? -12.492 9.047 13.539 1 93.31 194 VAL A O 1
ATOM 1552 N N . LEU A 1 195 ? -13.984 10.352 12.43 1 96.62 195 LEU A N 1
ATOM 1553 C CA . LEU A 1 195 ? -14.297 9.344 11.43 1 96.62 195 LEU A CA 1
ATOM 1554 C C . LEU A 1 195 ? -13.555 9.617 10.133 1 96.62 195 LEU A C 1
ATOM 1556 O O . LEU A 1 195 ? -13.734 10.672 9.516 1 96.62 195 LEU A O 1
ATOM 1560 N N . LEU A 1 196 ? -12.703 8.688 9.828 1 96.88 196 LEU A N 1
ATOM 1561 C CA . LEU A 1 196 ? -12 8.781 8.555 1 96.88 196 LEU A CA 1
ATOM 1562 C C . LEU A 1 196 ? -12.953 8.516 7.387 1 96.88 196 LEU A C 1
ATOM 1564 O O . LEU A 1 196 ? -13.828 7.652 7.48 1 96.88 196 LEU A O 1
ATOM 1568 N N . ARG A 1 197 ? -12.703 9.195 6.254 1 94.81 197 ARG A N 1
ATOM 1569 C CA . ARG A 1 197 ? -13.664 9.141 5.156 1 94.81 197 ARG A CA 1
ATOM 1570 C C . ARG A 1 197 ? -13.008 8.617 3.883 1 94.81 197 ARG A C 1
ATOM 1572 O O . ARG A 1 197 ? -11.812 8.805 3.67 1 94.81 197 ARG A O 1
ATOM 1579 N N . SER A 1 198 ? -13.82 7.973 3.141 1 93.25 198 SER A N 1
ATOM 1580 C CA . SER A 1 198 ? -13.469 7.543 1.793 1 93.25 198 SER A CA 1
ATOM 1581 C C . SER A 1 198 ? -14.711 7.344 0.931 1 93.25 198 SER A C 1
ATOM 1583 O O . SER A 1 198 ? -15.664 6.691 1.353 1 93.25 198 SER A O 1
ATOM 1585 N N . PRO A 1 199 ? -14.68 7.906 -0.297 1 88.44 199 PRO A N 1
ATOM 1586 C CA . PRO A 1 199 ? -15.805 7.605 -1.186 1 88.44 199 PRO A CA 1
ATOM 1587 C C . PRO A 1 199 ? -15.906 6.121 -1.53 1 88.44 199 PRO A C 1
ATOM 1589 O O . PRO A 1 199 ? -16.953 5.656 -1.97 1 88.44 199 PRO A O 1
ATOM 1592 N N . LEU A 1 200 ? -14.867 5.379 -1.299 1 89.25 200 LEU A N 1
ATOM 1593 C CA . LEU A 1 200 ? -14.828 3.959 -1.631 1 89.25 200 LEU A CA 1
ATOM 1594 C C . LEU A 1 200 ? -15.391 3.119 -0.489 1 89.25 200 LEU A C 1
ATOM 1596 O O . LEU A 1 200 ? -15.641 1.924 -0.659 1 89.25 200 LEU A O 1
ATOM 1600 N N . GLU A 1 201 ? -15.57 3.732 0.612 1 93.12 201 GLU A N 1
ATOM 1601 C CA . GLU A 1 201 ? -16.172 3.084 1.775 1 93.12 201 GLU A CA 1
ATOM 1602 C C . GLU A 1 201 ? -17 4.07 2.59 1 93.12 201 GLU A C 1
ATOM 1604 O O . GLU A 1 201 ? -16.594 4.465 3.689 1 93.12 201 GLU A O 1
ATOM 1609 N N . PRO A 1 202 ? -18.141 4.375 2.096 1 94.25 202 PRO A N 1
ATOM 1610 C CA . PRO A 1 202 ? -18.969 5.34 2.811 1 94.25 202 PRO A CA 1
ATOM 1611 C C . PRO A 1 202 ? -19.516 4.797 4.129 1 94.25 202 PRO A C 1
ATOM 1613 O O . PRO A 1 202 ? -19.781 3.594 4.246 1 94.25 202 PRO A O 1
ATOM 1616 N N . TRP A 1 203 ? -19.734 5.688 5.055 1 97.12 203 TRP A N 1
ATOM 1617 C CA . TRP A 1 203 ? -20.219 5.336 6.391 1 97.12 203 TRP A CA 1
ATOM 1618 C C . TRP A 1 203 ? -21.719 5.09 6.379 1 97.12 203 TRP A C 1
ATOM 1620 O O . TRP A 1 203 ? -22.234 4.305 7.184 1 97.12 203 TRP A O 1
ATOM 1630 N N . LYS A 1 204 ? -22.422 5.684 5.484 1 96.56 204 LYS A N 1
ATOM 1631 C CA . LYS A 1 204 ? -23.875 5.738 5.527 1 96.56 204 LYS A CA 1
ATOM 1632 C C . LYS A 1 204 ? -24.484 4.336 5.547 1 96.56 204 LYS A C 1
ATOM 1634 O O . LYS A 1 204 ? -25.344 4.039 6.371 1 96.56 204 LYS A O 1
ATOM 1639 N N . PRO A 1 205 ? -24.031 3.457 4.703 1 95.81 205 PRO A N 1
ATOM 1640 C CA . PRO A 1 205 ? -24.594 2.105 4.77 1 95.81 205 PRO A CA 1
ATOM 1641 C C . PRO A 1 205 ? -24.375 1.448 6.133 1 95.81 205 PRO A C 1
ATOM 1643 O O . PRO A 1 205 ? -25.266 0.747 6.629 1 95.81 205 PRO A O 1
ATOM 1646 N N . TRP A 1 206 ? -23.219 1.642 6.727 1 97.56 206 TRP A N 1
ATOM 1647 C CA . TRP A 1 206 ? -22.969 1.069 8.047 1 97.56 206 TRP A CA 1
ATOM 1648 C C . TRP A 1 206 ? -23.859 1.729 9.102 1 97.56 206 TRP A C 1
ATOM 1650 O O . TRP A 1 206 ? -24.391 1.052 9.977 1 97.56 206 TRP A O 1
ATOM 1660 N N . PHE A 1 207 ? -24.016 3.076 9.039 1 97.88 207 PHE A N 1
ATOM 1661 C CA . PHE A 1 207 ? -24.906 3.773 9.961 1 97.88 207 PHE A CA 1
ATOM 1662 C C . PHE A 1 207 ? -26.312 3.189 9.906 1 97.88 207 PHE A C 1
ATOM 1664 O O . PHE A 1 207 ? -26.922 2.934 10.945 1 97.88 207 PHE A O 1
ATOM 1671 N N . GLU A 1 208 ? -26.766 2.965 8.742 1 97.06 208 GLU A N 1
ATOM 1672 C CA . GLU A 1 208 ? -28.094 2.418 8.555 1 97.06 208 GLU A CA 1
ATOM 1673 C C . GLU A 1 208 ? -28.219 1.025 9.164 1 97.06 208 GLU A C 1
ATOM 1675 O O . GLU A 1 208 ? -29.188 0.73 9.859 1 97.06 208 GLU A O 1
ATOM 1680 N N . THR A 1 209 ? -27.266 0.209 8.961 1 97.25 209 THR A N 1
ATOM 1681 C CA . THR A 1 209 ? -27.25 -1.144 9.508 1 97.25 209 THR A CA 1
ATOM 1682 C C . THR A 1 209 ? -27.219 -1.111 11.039 1 97.25 209 THR A C 1
ATOM 1684 O O . THR A 1 209 ? -27.812 -1.963 11.695 1 97.25 209 THR A O 1
ATOM 1687 N N . ALA A 1 210 ? -26.562 -0.131 11.555 1 97.44 210 ALA A N 1
ATOM 1688 C CA . ALA A 1 210 ? -26.391 0.009 13 1 97.44 210 ALA A CA 1
ATOM 1689 C C . ALA A 1 210 ? -27.609 0.674 13.633 1 97.44 210 ALA A C 1
ATOM 1691 O O . ALA A 1 210 ? -27.641 0.884 14.852 1 97.44 210 ALA A O 1
ATOM 1692 N N . GLY A 1 211 ? -28.516 1.062 12.828 1 97.06 211 GLY A N 1
ATOM 1693 C CA . GLY A 1 211 ? -29.75 1.665 13.336 1 97.06 211 GLY A CA 1
ATOM 1694 C C . GLY A 1 211 ? -29.609 3.152 13.602 1 97.06 211 GLY A C 1
ATOM 1695 O O . GLY A 1 211 ? -30.359 3.715 14.398 1 97.06 211 GLY A O 1
ATOM 1696 N N . LEU A 1 212 ? -28.609 3.703 12.945 1 96.94 212 LEU A N 1
ATOM 1697 C CA . LEU A 1 212 ? -28.375 5.133 13.133 1 96.94 212 LEU A CA 1
ATOM 1698 C C . LEU A 1 212 ? -28.922 5.926 11.945 1 96.94 212 LEU A C 1
ATOM 1700 O O . LEU A 1 212 ? -28.797 5.5 10.797 1 96.94 212 LEU A O 1
ATOM 1704 N N . ASP A 1 213 ? -29.562 7.027 12.219 1 95.25 213 ASP A N 1
ATOM 1705 C CA . ASP A 1 213 ? -30.016 7.938 11.172 1 95.25 213 ASP A CA 1
ATOM 1706 C C . ASP A 1 213 ? -29.031 9.102 11 1 95.25 213 ASP A C 1
ATOM 1708 O O . ASP A 1 213 ? -29.422 10.266 11.141 1 95.25 213 ASP A O 1
ATOM 1712 N N . TRP A 1 214 ? -27.859 8.766 10.766 1 96.38 214 TRP A N 1
ATOM 1713 C CA . TRP A 1 214 ? -26.797 9.766 10.594 1 96.38 214 TRP A CA 1
ATOM 1714 C C . TRP A 1 214 ? -26.5 9.984 9.117 1 96.38 214 TRP A C 1
ATOM 1716 O O . TRP A 1 214 ? -26.625 9.062 8.305 1 96.38 214 TRP A O 1
ATOM 1726 N N . ALA A 1 215 ? -26.156 11.203 8.758 1 95.56 215 ALA A N 1
ATOM 1727 C CA . ALA A 1 215 ? -25.688 11.508 7.406 1 95.56 215 ALA A CA 1
ATOM 1728 C C . ALA A 1 215 ? -24.234 11.086 7.219 1 95.56 215 ALA A C 1
ATOM 1730 O O . ALA A 1 215 ? -23.531 10.828 8.195 1 95.56 215 ALA A O 1
ATOM 1731 N N . GLU A 1 216 ? -23.828 10.961 5.969 1 96.19 216 GLU A N 1
ATOM 1732 C CA . GLU A 1 216 ? -22.406 10.742 5.676 1 96.19 216 GLU A CA 1
ATOM 1733 C C . GLU A 1 216 ? -21.547 11.828 6.312 1 96.19 216 GLU A C 1
ATOM 1735 O O . GLU A 1 216 ? -21.875 13.016 6.234 1 96.19 216 GLU A O 1
ATOM 1740 N N . PRO A 1 217 ? -20.5 11.406 6.973 1 92.88 217 PRO A N 1
ATOM 1741 C CA . PRO A 1 217 ? -19.641 12.43 7.57 1 92.88 217 PRO A CA 1
ATOM 1742 C C . PRO A 1 217 ? -19.094 13.414 6.539 1 92.88 217 PRO A C 1
ATOM 1744 O O . PRO A 1 217 ? -18.672 13.016 5.457 1 92.88 217 PRO A O 1
ATOM 1747 N N . GLN A 1 218 ? -19.078 14.648 6.918 1 85.5 218 GLN A N 1
ATOM 1748 C CA . GLN A 1 218 ? -18.625 15.695 6.008 1 85.5 218 GLN A CA 1
ATOM 1749 C C . GLN A 1 218 ? -17.266 16.25 6.438 1 85.5 218 GLN A C 1
ATOM 1751 O O . GLN A 1 218 ? -16.641 17 5.691 1 85.5 218 GLN A O 1
ATOM 1756 N N . THR A 1 219 ? -16.953 15.906 7.652 1 82 219 THR A N 1
ATOM 1757 C CA . THR A 1 219 ? -15.68 16.375 8.188 1 82 219 THR A CA 1
ATOM 1758 C C . THR A 1 219 ? -14.781 15.188 8.531 1 82 219 THR A C 1
ATOM 1760 O O . THR A 1 219 ? -15.258 14.062 8.688 1 82 219 THR A O 1
ATOM 1763 N N . GLY A 1 220 ? -13.477 15.461 8.602 1 85.19 220 GLY A N 1
ATOM 1764 C CA . GLY A 1 220 ? -12.484 14.422 8.828 1 85.19 220 GLY A CA 1
ATOM 1765 C C . GLY A 1 220 ? -11.633 14.125 7.605 1 85.19 220 GLY A C 1
ATOM 1766 O O . GLY A 1 220 ? -12.031 14.438 6.48 1 85.19 220 GLY A O 1
ATOM 1767 N N . PRO A 1 221 ? -10.461 13.555 7.891 1 88.5 221 PRO A N 1
ATOM 1768 C CA . PRO A 1 221 ? -9.562 13.258 6.77 1 88.5 221 PRO A CA 1
ATOM 1769 C C . PRO A 1 221 ? -10.195 12.336 5.73 1 88.5 221 PRO A C 1
ATOM 1771 O O . PRO A 1 221 ? -10.914 11.398 6.086 1 88.5 221 PRO A O 1
ATOM 1774 N N . GLN A 1 222 ? -9.969 12.688 4.492 1 92.06 222 GLN A N 1
ATOM 1775 C CA . GLN A 1 222 ? -10.531 11.883 3.408 1 92.06 222 GLN A CA 1
ATOM 1776 C C . GLN A 1 222 ? -9.43 11.25 2.564 1 92.06 222 GLN A C 1
ATOM 1778 O O . GLN A 1 222 ? -8.469 11.922 2.178 1 92.06 222 GLN A O 1
ATOM 1783 N N . PHE A 1 223 ? -9.578 10 2.342 1 92.5 223 PHE A N 1
ATOM 1784 C CA . PHE A 1 223 ? -8.648 9.195 1.554 1 92.5 223 PHE A CA 1
ATOM 1785 C C . PHE A 1 223 ? -9.359 8.531 0.385 1 92.5 223 PHE A C 1
ATOM 1787 O O . PHE A 1 223 ? -10.219 7.668 0.585 1 92.5 223 PHE A O 1
ATOM 1794 N N . ASN A 1 224 ? -8.977 8.82 -0.806 1 85.62 224 ASN A N 1
ATOM 1795 C CA . ASN A 1 224 ? -9.602 8.219 -1.977 1 85.62 224 ASN A CA 1
ATOM 1796 C C . ASN A 1 224 ? -8.883 6.938 -2.396 1 85.62 224 ASN A C 1
ATOM 1798 O O . ASN A 1 224 ? -8.594 6.746 -3.578 1 85.62 224 ASN A O 1
ATOM 1802 N N . ASP A 1 225 ? -8.508 6.258 -1.463 1 87.31 225 ASP A N 1
ATOM 1803 C CA . ASP A 1 225 ? -7.875 4.945 -1.567 1 87.31 225 ASP A CA 1
ATOM 1804 C C . ASP A 1 225 ? -7.984 4.18 -0.252 1 87.31 225 ASP A C 1
ATOM 1806 O O . ASP A 1 225 ? -7.715 4.727 0.818 1 87.31 225 ASP A O 1
ATOM 1810 N N . ILE A 1 226 ? -8.32 2.932 -0.365 1 90.25 226 ILE A N 1
ATOM 1811 C CA . ILE A 1 226 ? -8.562 2.115 0.819 1 90.25 226 ILE A CA 1
ATOM 1812 C C . ILE A 1 226 ? -7.254 1.903 1.576 1 90.25 226 ILE A C 1
ATOM 1814 O O . ILE A 1 226 ? -7.23 1.933 2.809 1 90.25 226 ILE A O 1
ATOM 1818 N N . GLY A 1 227 ? -6.234 1.667 0.871 1 91.31 227 GLY A N 1
ATOM 1819 C CA . GLY A 1 227 ? -4.941 1.461 1.508 1 91.31 227 GLY A CA 1
ATOM 1820 C C . GLY A 1 227 ? -4.465 2.668 2.293 1 91.31 227 GLY A C 1
ATOM 1821 O O . GLY A 1 227 ? -3.902 2.525 3.381 1 91.31 227 GLY A O 1
ATOM 1822 N N . LEU A 1 228 ? -4.629 3.842 1.739 1 91.88 228 LEU A N 1
ATOM 1823 C CA . LEU A 1 228 ? -4.289 5.066 2.455 1 91.88 228 LEU A CA 1
ATOM 1824 C C . LEU A 1 228 ? -5.121 5.203 3.727 1 91.88 228 LEU A C 1
ATOM 1826 O O . LEU A 1 228 ? -4.605 5.605 4.77 1 91.88 228 LEU A O 1
ATOM 1830 N N . MET A 1 229 ? -6.344 4.871 3.615 1 94.75 229 MET A N 1
ATOM 1831 C CA . MET A 1 229 ? -7.223 4.934 4.781 1 94.75 229 MET A CA 1
ATOM 1832 C C . MET A 1 229 ? -6.773 3.945 5.852 1 94.75 229 MET A C 1
ATOM 1834 O O . MET A 1 229 ? -6.758 4.277 7.039 1 94.75 229 MET A O 1
ATOM 1838 N N . LEU A 1 230 ? -6.395 2.758 5.461 1 94.75 230 LEU A N 1
ATOM 1839 C CA . LEU A 1 230 ? -5.902 1.757 6.406 1 94.75 230 LEU A CA 1
ATOM 1840 C C . LEU A 1 230 ? -4.641 2.242 7.105 1 94.75 230 LEU A C 1
ATOM 1842 O O . LEU A 1 230 ? -4.477 2.041 8.312 1 94.75 230 LEU A O 1
ATOM 1846 N N . GLU A 1 231 ? -3.811 2.846 6.348 1 92.94 231 GLU A N 1
ATOM 1847 C CA . GLU A 1 231 ? -2.598 3.398 6.945 1 92.94 231 GLU A CA 1
ATOM 1848 C C . GLU A 1 231 ? -2.93 4.492 7.953 1 92.94 231 GLU A C 1
ATOM 1850 O O . GLU A 1 231 ? -2.264 4.617 8.984 1 92.94 231 GLU A O 1
ATOM 1855 N N . ALA A 1 232 ? -3.9 5.301 7.656 1 95.31 232 ALA A N 1
ATOM 1856 C CA . ALA A 1 232 ? -4.332 6.348 8.578 1 95.31 232 ALA A CA 1
ATOM 1857 C C . ALA A 1 232 ? -4.828 5.75 9.891 1 95.31 232 ALA A C 1
ATOM 1859 O O . ALA A 1 232 ? -4.551 6.285 10.969 1 95.31 232 ALA A O 1
ATOM 1860 N N . ILE A 1 233 ? -5.527 4.641 9.789 1 96.25 233 ILE A N 1
ATOM 1861 C CA . ILE A 1 233 ? -5.98 3.936 10.984 1 96.25 233 ILE A CA 1
ATOM 1862 C C . ILE A 1 233 ? -4.773 3.461 11.789 1 96.25 233 ILE A C 1
ATOM 1864 O O . ILE A 1 233 ? -4.684 3.717 12.992 1 96.25 233 ILE A O 1
ATOM 1868 N N . ALA A 1 234 ? -3.889 2.836 11.117 1 92.88 234 ALA A N 1
ATOM 1869 C CA . ALA A 1 234 ? -2.711 2.27 11.773 1 92.88 234 ALA A CA 1
ATOM 1870 C C . ALA A 1 234 ? -1.869 3.361 12.43 1 92.88 234 ALA A C 1
ATOM 1872 O O . ALA A 1 234 ? -1.189 3.115 13.43 1 92.88 234 ALA A O 1
ATOM 1873 N N . SER A 1 235 ? -1.964 4.484 11.867 1 91.75 235 SER A N 1
ATOM 1874 C CA . SER A 1 235 ? -1.225 5.625 12.398 1 91.75 235 SER A CA 1
ATOM 1875 C C . SER A 1 235 ? -2.055 6.395 13.422 1 91.75 235 SER A C 1
ATOM 1877 O O . SER A 1 235 ? -1.756 7.551 13.727 1 91.75 235 SER A O 1
ATOM 1879 N N . ASN A 1 236 ? -3.145 5.852 13.836 1 94.38 236 ASN A N 1
ATOM 1880 C CA . ASN A 1 236 ? -3.924 6.316 14.977 1 94.38 236 ASN A CA 1
ATOM 1881 C C . ASN A 1 236 ? -4.609 7.648 14.688 1 94.38 236 ASN A C 1
ATOM 1883 O O . ASN A 1 236 ? -4.652 8.531 15.547 1 94.38 236 ASN A O 1
ATOM 1887 N N . GLN A 1 237 ? -5.156 7.785 13.508 1 94.38 237 GLN A N 1
ATOM 1888 C CA . GLN A 1 237 ? -5.699 9.07 13.094 1 94.38 237 GLN A CA 1
ATOM 1889 C C . GLN A 1 237 ? -7.215 9.117 13.273 1 94.38 237 GLN A C 1
ATOM 1891 O O . GLN A 1 237 ? -7.836 10.172 13.125 1 94.38 237 GLN A O 1
ATOM 1896 N N . GLY A 1 238 ? -7.84 8.016 13.578 1 96.44 238 GLY A N 1
ATOM 1897 C CA . GLY A 1 238 ? -9.281 7.965 13.75 1 96.44 238 GLY A CA 1
ATOM 1898 C C . GLY A 1 238 ? -9.859 6.574 13.562 1 96.44 238 GLY A C 1
ATOM 1899 O O . GLY A 1 238 ? -9.148 5.578 13.703 1 96.44 238 GLY A O 1
ATOM 1900 N N . VAL A 1 239 ? -11.188 6.59 13.305 1 98 239 VAL A N 1
ATOM 1901 C CA . VAL A 1 239 ? -11.953 5.359 13.109 1 98 239 VAL A CA 1
ATOM 1902 C C . VAL A 1 239 ? -12.359 5.23 11.648 1 98 239 VAL A C 1
ATOM 1904 O O . VAL A 1 239 ? -12.758 6.215 11.016 1 98 239 VAL A O 1
ATOM 1907 N N . ALA A 1 240 ? -12.234 4.059 11.133 1 98.19 240 ALA A N 1
ATOM 1908 C CA . ALA A 1 240 ? -12.727 3.789 9.781 1 98.19 240 ALA A CA 1
ATOM 1909 C C . ALA A 1 240 ? -13.344 2.396 9.695 1 98.19 240 ALA A C 1
ATOM 1911 O O . ALA A 1 240 ? -13.242 1.604 10.633 1 98.19 240 ALA A O 1
ATOM 1912 N N . LEU A 1 241 ? -14.086 2.186 8.609 1 97.44 241 LEU A N 1
ATOM 1913 C CA . LEU A 1 241 ? -14.625 0.864 8.312 1 97.44 241 LEU A CA 1
ATOM 1914 C C . LEU A 1 241 ? -13.586 -0.015 7.637 1 97.44 241 LEU A C 1
ATOM 1916 O O . LEU A 1 241 ? -12.984 0.384 6.633 1 97.44 241 LEU A O 1
ATOM 1920 N N . VAL A 1 242 ? -13.391 -1.162 8.266 1 95.94 242 VAL A N 1
ATOM 1921 C CA . VAL A 1 242 ? -12.32 -2.033 7.797 1 95.94 242 VAL A CA 1
ATOM 1922 C C . VAL A 1 242 ? -12.875 -3.428 7.516 1 95.94 242 VAL A C 1
ATOM 1924 O O . VAL A 1 242 ? -13.883 -3.832 8.102 1 95.94 242 VAL A O 1
ATOM 1927 N N . ARG A 1 243 ? -12.227 -4.059 6.547 1 94 243 ARG A N 1
ATOM 1928 C CA . ARG A 1 243 ? -12.492 -5.461 6.25 1 94 243 ARG A CA 1
ATOM 1929 C C . ARG A 1 243 ? -11.492 -6.371 6.953 1 94 243 ARG A C 1
ATOM 1931 O O . ARG A 1 243 ? -10.297 -6.086 6.969 1 94 243 ARG A O 1
ATOM 1938 N N . GLN A 1 244 ? -11.984 -7.453 7.445 1 91.44 244 GLN A N 1
ATOM 1939 C CA . GLN A 1 244 ? -11.195 -8.344 8.289 1 91.44 244 GLN A CA 1
ATOM 1940 C C . GLN A 1 244 ? -9.969 -8.859 7.543 1 91.44 244 GLN A C 1
ATOM 1942 O O . GLN A 1 244 ? -8.852 -8.797 8.055 1 91.44 244 GLN A O 1
ATOM 1947 N N . ARG A 1 245 ? -10.125 -9.367 6.398 1 87.12 245 ARG A N 1
ATOM 1948 C CA . ARG A 1 245 ? -9.031 -10 5.672 1 87.12 245 ARG A CA 1
ATOM 1949 C C . ARG A 1 245 ? -8.008 -8.961 5.215 1 87.12 245 ARG A C 1
ATOM 1951 O O . ARG A 1 245 ? -6.805 -9.211 5.25 1 87.12 245 ARG A O 1
ATOM 1958 N N . MET A 1 246 ? -8.469 -7.855 4.836 1 88.94 246 MET A N 1
ATOM 1959 C CA . MET A 1 246 ? -7.594 -6.797 4.336 1 88.94 246 MET A CA 1
ATOM 1960 C C . MET A 1 246 ? -6.723 -6.238 5.457 1 88.94 246 MET A C 1
ATOM 1962 O O . MET A 1 246 ? -5.578 -5.844 5.223 1 88.94 246 MET A O 1
ATOM 1966 N N . ALA A 1 247 ? -7.312 -6.215 6.609 1 92.19 247 ALA A N 1
ATOM 1967 C CA . ALA A 1 247 ? -6.605 -5.621 7.742 1 92.19 247 ALA A CA 1
ATOM 1968 C C . ALA A 1 247 ? -6.008 -6.703 8.641 1 92.19 247 ALA A C 1
ATOM 1970 O O . ALA A 1 247 ? -5.574 -6.418 9.758 1 92.19 247 ALA A O 1
ATOM 1971 N N . ARG A 1 248 ? -5.918 -7.859 8.203 1 88.81 248 ARG A N 1
ATOM 1972 C CA . ARG A 1 248 ? -5.598 -9.023 9.023 1 88.81 248 ARG A CA 1
ATOM 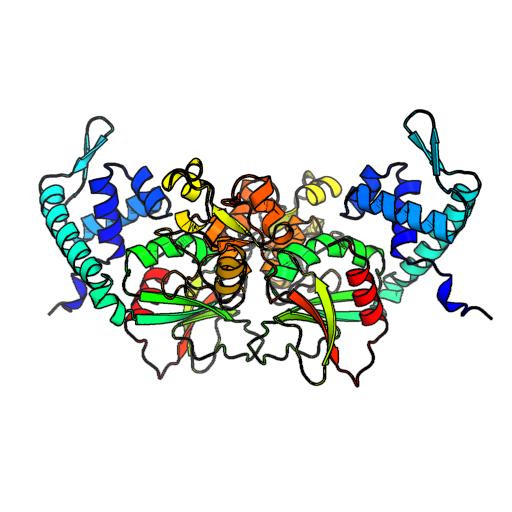1973 C C . ARG A 1 248 ? -4.266 -8.836 9.742 1 88.81 248 ARG A C 1
ATOM 1975 O O . ARG A 1 248 ? -4.148 -9.141 10.93 1 88.81 248 ARG A O 1
ATOM 1982 N N . HIS A 1 249 ? -3.305 -8.344 9.062 1 83.5 249 HIS A N 1
ATOM 1983 C CA . HIS A 1 249 ? -1.971 -8.203 9.633 1 83.5 249 HIS A CA 1
ATOM 1984 C C . HIS A 1 249 ? -1.981 -7.25 10.828 1 83.5 249 HIS A C 1
ATOM 1986 O O . HIS A 1 249 ? -1.451 -7.578 11.891 1 83.5 249 HIS A O 1
ATOM 1992 N N . TRP A 1 250 ? -2.615 -6.121 10.703 1 90.5 250 TRP A N 1
ATOM 1993 C CA . TRP A 1 250 ? -2.68 -5.125 11.766 1 90.5 250 TRP A CA 1
ATOM 1994 C C . TRP A 1 250 ? -3.529 -5.625 12.93 1 90.5 250 TRP A C 1
ATOM 1996 O O . TRP A 1 250 ? -3.191 -5.402 14.094 1 90.5 250 TRP A O 1
ATOM 2006 N N . LEU A 1 251 ? -4.574 -6.348 12.594 1 93.69 251 LEU A N 1
ATOM 2007 C CA . LEU A 1 251 ? -5.484 -6.867 13.609 1 93.69 251 LEU A CA 1
ATOM 2008 C C . LEU A 1 251 ? -4.82 -7.973 14.422 1 93.69 251 LEU A C 1
ATOM 2010 O O . LEU A 1 251 ? -4.914 -7.992 15.648 1 93.69 251 LEU A O 1
ATOM 2014 N N . SER A 1 252 ? -4.105 -8.75 13.727 1 90.62 252 SER A N 1
ATOM 2015 C CA . SER A 1 252 ? -3.473 -9.883 14.391 1 90.62 252 SER A CA 1
ATOM 2016 C C . SER A 1 252 ? -2.342 -9.43 15.312 1 90.62 252 SER A C 1
ATOM 2018 O O . SER A 1 252 ? -2.102 -10.039 16.359 1 90.62 252 SER A O 1
ATOM 2020 N N . LEU A 1 253 ? -1.686 -8.344 14.992 1 86 253 LEU A N 1
ATOM 2021 C CA . LEU A 1 253 ? -0.569 -7.828 15.773 1 86 253 LEU A CA 1
ATOM 2022 C C . LEU A 1 253 ? -1.061 -6.871 16.844 1 86 253 LEU A C 1
ATOM 2024 O O . LEU A 1 253 ? -0.265 -6.363 17.641 1 86 253 LEU A O 1
ATOM 2028 N N . GLY A 1 254 ? -2.326 -6.602 16.812 1 92.12 254 GLY A N 1
ATOM 2029 C CA . GLY A 1 254 ? -2.914 -5.723 17.797 1 92.12 254 GLY A CA 1
ATOM 2030 C C . GLY A 1 254 ? -2.701 -4.25 17.5 1 92.12 254 GLY A C 1
ATOM 2031 O O . GLY A 1 254 ? -2.992 -3.393 18.344 1 92.12 254 GLY A O 1
ATOM 2032 N N . GLN A 1 255 ? -2.236 -3.955 16.391 1 92.31 255 GLN A N 1
ATOM 2033 C CA . GLN A 1 255 ? -2.014 -2.568 16 1 92.31 255 GLN A CA 1
ATOM 2034 C C . GLN A 1 255 ? -3.328 -1.877 15.656 1 92.31 255 GLN A C 1
ATOM 2036 O O . GLN A 1 255 ? -3.43 -0.65 15.727 1 92.31 255 GLN A O 1
ATOM 2041 N N . MET A 1 256 ? -4.238 -2.643 15.211 1 96.38 256 MET A N 1
ATOM 2042 C CA . MET A 1 256 ? -5.609 -2.209 14.953 1 96.38 256 MET A CA 1
ATOM 2043 C C . MET A 1 256 ? -6.594 -2.951 15.859 1 96.38 256 MET A C 1
ATOM 2045 O O . MET A 1 256 ? -6.387 -4.121 16.172 1 96.38 256 MET A O 1
ATOM 2049 N N . VAL A 1 257 ? -7.617 -2.252 16.266 1 97.94 257 VAL A N 1
ATOM 2050 C CA . VAL A 1 257 ? -8.594 -2.826 17.188 1 97.94 257 VAL A CA 1
ATOM 2051 C C . VAL A 1 257 ? -10 -2.637 16.625 1 97.94 257 VAL A C 1
ATOM 2053 O O . VAL A 1 257 ? -10.367 -1.537 16.203 1 97.94 257 VAL A O 1
ATOM 2056 N N . ARG A 1 258 ? -10.719 -3.73 16.578 1 97.5 258 ARG A N 1
ATOM 2057 C CA . ARG A 1 258 ? -12.141 -3.645 16.266 1 97.5 258 ARG A CA 1
ATOM 2058 C C . ARG A 1 258 ? -12.898 -2.898 17.359 1 97.5 258 ARG A C 1
ATOM 2060 O O . ARG A 1 258 ? -12.859 -3.289 18.531 1 97.5 258 ARG A O 1
ATOM 2067 N N . LEU A 1 259 ? -13.664 -1.883 17.047 1 97.12 259 LEU A N 1
ATOM 2068 C CA . LEU A 1 259 ? -14.312 -1.019 18.016 1 97.12 259 LEU A CA 1
ATOM 2069 C C . LEU A 1 259 ? -15.711 -1.53 18.359 1 97.12 259 LEU A C 1
ATOM 2071 O O . LEU A 1 259 ? -16.156 -1.416 19.5 1 97.12 259 LEU A O 1
ATOM 2075 N N . LEU A 1 260 ? -16.391 -1.991 17.344 1 97.06 260 LEU A N 1
ATOM 2076 C CA . LEU A 1 260 ? -17.766 -2.473 17.484 1 97.06 260 LEU A CA 1
ATOM 2077 C C . LEU A 1 260 ? -17.969 -3.762 16.703 1 97.06 260 LEU A C 1
ATOM 2079 O O . LEU A 1 260 ? -17.312 -3.99 15.688 1 97.06 260 LEU A O 1
ATOM 2083 N N . GLU A 1 261 ? -18.953 -4.504 17.047 1 94.81 261 GLU A N 1
ATOM 2084 C CA . GLU A 1 261 ? -19.188 -5.816 16.453 1 94.81 261 GLU A CA 1
ATOM 2085 C C . GLU A 1 261 ? -20.141 -5.723 15.266 1 94.81 261 GLU A C 1
ATOM 2087 O O . GLU A 1 261 ? -20.203 -6.641 14.445 1 94.81 261 GLU A O 1
ATOM 2092 N N . VAL A 1 262 ? -20.844 -4.621 15.188 1 96.31 262 VAL A N 1
ATOM 2093 C CA . VAL A 1 262 ? -21.797 -4.465 14.086 1 96.31 262 VAL A CA 1
ATOM 2094 C C . VAL A 1 262 ? -21.047 -4.508 12.758 1 96.31 262 VAL A C 1
ATOM 2096 O O . VAL A 1 262 ? -20.125 -3.727 12.531 1 96.31 262 VAL A O 1
ATOM 2099 N N . GLU A 1 263 ? -21.469 -5.41 11.914 1 96.44 263 GLU A N 1
ATOM 2100 C CA . GLU A 1 263 ? -20.906 -5.535 10.57 1 96.44 263 GLU A CA 1
ATOM 2101 C C . GLU A 1 263 ? -21.922 -5.113 9.508 1 96.44 263 GLU A C 1
ATOM 2103 O O . GLU A 1 263 ? -23.141 -5.262 9.711 1 96.44 263 GLU A O 1
ATOM 2108 N N . SER A 1 264 ? -21.453 -4.531 8.492 1 95.75 264 SER A N 1
ATOM 2109 C CA . SER A 1 264 ? -22.281 -4.148 7.359 1 95.75 264 SER A CA 1
ATOM 2110 C C . SER A 1 264 ? -21.688 -4.629 6.039 1 95.75 264 SER A C 1
ATOM 2112 O O . SER A 1 264 ? -20.484 -4.801 5.926 1 95.75 264 SER A O 1
ATOM 2114 N N . VAL A 1 265 ? -22.609 -4.852 5.117 1 91.06 265 VAL A N 1
ATOM 2115 C CA . VAL A 1 265 ? -22.156 -5.203 3.775 1 91.06 265 VAL A CA 1
ATOM 2116 C C . VAL A 1 265 ? -21.781 -3.938 3.012 1 91.06 265 VAL A C 1
ATOM 2118 O O . VAL A 1 265 ? -22.578 -3.004 2.908 1 91.06 265 VAL A O 1
ATOM 2121 N N . SER A 1 266 ? -20.594 -3.939 2.58 1 87.88 266 SER A N 1
ATOM 2122 C CA . SER A 1 266 ? -20.141 -2.816 1.768 1 87.88 266 SER A CA 1
ATOM 2123 C C . SER A 1 266 ? -20.766 -2.852 0.376 1 87.88 266 SER A C 1
ATOM 2125 O O . SER A 1 266 ? -20.938 -3.926 -0.206 1 87.88 266 SER A O 1
ATOM 2127 N N . PRO A 1 267 ? -21.094 -1.658 -0.121 1 87.88 267 PRO A N 1
ATOM 2128 C CA . PRO A 1 267 ? -21.578 -1.629 -1.5 1 87.88 267 PRO A CA 1
ATOM 2129 C C . PRO A 1 267 ? -20.484 -1.907 -2.525 1 87.88 267 PRO A C 1
ATOM 2131 O O . PRO A 1 267 ? -20.781 -2.127 -3.703 1 87.88 267 PRO A O 1
ATOM 2134 N N . HIS A 1 268 ? -19.328 -1.915 -2.031 1 90.62 268 HIS A N 1
ATOM 2135 C CA . HIS A 1 268 ? -18.219 -2.104 -2.943 1 90.62 268 HIS A CA 1
ATOM 2136 C C . HIS A 1 268 ? -17.531 -3.449 -2.711 1 90.62 268 HIS A C 1
ATOM 2138 O O . HIS A 1 268 ? -17.578 -3.992 -1.604 1 90.62 268 HIS A O 1
ATOM 2144 N N . GLY A 1 269 ? -16.984 -3.984 -3.738 1 90.75 269 GLY A N 1
ATOM 2145 C CA . GLY A 1 269 ? -16.203 -5.215 -3.736 1 90.75 269 GLY A CA 1
ATOM 2146 C C . GLY A 1 269 ? -15.188 -5.281 -4.859 1 90.75 269 GLY A C 1
ATOM 2147 O O . GLY A 1 269 ? -14.992 -4.301 -5.582 1 90.75 269 GLY A O 1
ATOM 2148 N N . TYR A 1 270 ? -14.477 -6.332 -4.871 1 92.62 270 TYR A N 1
ATOM 2149 C CA . TYR A 1 270 ? -13.516 -6.566 -5.945 1 92.62 270 TYR A CA 1
ATOM 2150 C C . TYR A 1 270 ? -14.117 -7.461 -7.023 1 92.62 270 TYR A C 1
ATOM 2152 O O . TYR A 1 270 ? -14.727 -8.492 -6.715 1 92.62 270 TYR A O 1
ATOM 2160 N N . TYR A 1 271 ? -13.883 -7.047 -8.281 1 92.81 271 TYR A N 1
ATOM 2161 C CA . TYR A 1 271 ? -14.469 -7.734 -9.43 1 92.81 271 TYR A CA 1
ATOM 2162 C C . TYR A 1 271 ? -13.43 -7.953 -10.523 1 92.81 271 TYR A C 1
ATOM 2164 O O . TYR A 1 271 ? -12.602 -7.074 -10.789 1 92.81 271 TYR A O 1
ATOM 2172 N N . ILE A 1 272 ? -13.477 -9.117 -11.094 1 93 272 ILE A N 1
ATOM 2173 C CA . ILE A 1 272 ? -12.766 -9.336 -12.352 1 93 272 ILE A CA 1
ATOM 2174 C C . ILE A 1 272 ? -13.594 -8.797 -13.516 1 93 272 ILE A C 1
ATOM 2176 O O . ILE A 1 272 ? -14.789 -9.094 -13.625 1 93 272 ILE A O 1
ATOM 2180 N N . VAL A 1 273 ? -12.969 -7.969 -14.32 1 89.81 273 VAL A N 1
ATOM 2181 C CA . VAL A 1 273 ? -13.719 -7.406 -15.438 1 89.81 273 VAL A CA 1
ATOM 2182 C C . VAL A 1 273 ? -13.062 -7.809 -16.766 1 89.81 273 VAL A C 1
ATOM 2184 O O . VAL A 1 273 ? -11.836 -7.871 -16.859 1 89.81 273 VAL A O 1
ATOM 2187 N N . GLU A 1 274 ? -13.883 -8.203 -17.656 1 86.12 274 GLU A N 1
ATOM 2188 C CA . GLU A 1 274 ? -13.453 -8.609 -19 1 86.12 274 GLU A CA 1
ATOM 2189 C C . GLU A 1 274 ? -14.281 -7.91 -20.062 1 86.12 274 GLU A C 1
ATOM 2191 O O . GLU A 1 274 ? -15.469 -7.645 -19.875 1 86.12 274 GLU A O 1
ATOM 2196 N N . ARG A 1 275 ? -13.531 -7.613 -21.094 1 81.88 275 ARG A N 1
ATOM 2197 C CA . ARG A 1 275 ? -14.297 -7.117 -22.234 1 81.88 275 ARG A CA 1
ATOM 2198 C C . ARG A 1 275 ? -15.172 -8.219 -22.828 1 81.88 275 ARG A C 1
ATOM 2200 O O . ARG A 1 275 ? -14.711 -9.352 -23 1 81.88 275 ARG A O 1
ATOM 2207 N N . GLU A 1 276 ? -16.391 -7.938 -23.062 1 76.19 276 GLU A N 1
ATOM 2208 C CA . GLU A 1 276 ? -17.359 -8.93 -23.531 1 76.19 276 GLU A CA 1
ATOM 2209 C C . GLU A 1 276 ? -16.953 -9.5 -24.891 1 76.19 276 GLU A C 1
ATOM 2211 O O . GLU A 1 276 ? -17.094 -10.703 -25.125 1 76.19 276 GLU A O 1
ATOM 2216 N N . GLN A 1 277 ? -16.422 -8.719 -25.656 1 74.81 277 GLN A N 1
ATOM 2217 C CA . GLN A 1 277 ? -16.156 -9.148 -27.016 1 74.81 277 GLN A CA 1
ATOM 2218 C C . GLN A 1 277 ? -14.711 -9.594 -27.188 1 74.81 277 GLN A C 1
ATOM 2220 O O . GLN A 1 277 ? -14.242 -9.789 -28.312 1 74.81 277 GLN A O 1
ATOM 2225 N N . ALA A 1 278 ? -14.047 -9.766 -26.156 1 75.31 278 ALA A N 1
ATOM 2226 C CA . ALA A 1 278 ? -12.656 -10.188 -26.266 1 75.31 278 ALA A CA 1
ATOM 2227 C C . ALA A 1 278 ? -12.367 -11.375 -25.359 1 75.31 278 ALA A C 1
ATOM 2229 O O . ALA A 1 278 ? -12.156 -11.211 -24.156 1 75.31 278 ALA A O 1
ATOM 2230 N N . PRO A 1 279 ? -12.398 -12.57 -26 1 76.12 279 PRO A N 1
ATOM 2231 C CA . PRO A 1 279 ? -12.109 -13.742 -25.172 1 76.12 279 PRO A CA 1
ATOM 2232 C C . PRO A 1 279 ? -10.742 -13.672 -24.5 1 76.12 279 PRO A C 1
ATOM 2234 O O . PRO A 1 279 ? -9.789 -13.164 -25.109 1 76.12 279 PRO A O 1
ATOM 2237 N N . LEU A 1 280 ? -10.672 -14.242 -23.312 1 85.56 280 LEU A N 1
ATOM 2238 C CA . LEU A 1 280 ? -9.406 -14.312 -22.594 1 85.56 280 LEU A CA 1
ATOM 2239 C C . LEU A 1 280 ? -8.445 -15.273 -23.266 1 85.56 280 LEU A C 1
ATOM 2241 O O . LEU A 1 280 ? -8.844 -16.375 -23.688 1 85.56 280 LEU A O 1
ATOM 2245 N N . LYS A 1 281 ? -7.277 -14.797 -23.453 1 84 281 LYS A N 1
ATOM 2246 C CA . LYS A 1 281 ? -6.219 -15.727 -23.844 1 84 281 LYS A CA 1
ATOM 2247 C C . LYS A 1 281 ? -6.008 -16.797 -22.781 1 84 281 LYS A C 1
ATOM 2249 O O . LYS A 1 281 ? -6.402 -16.609 -21.625 1 84 281 LYS A O 1
ATOM 2254 N N . PRO A 1 282 ? -5.465 -17.875 -23.109 1 81.38 282 PRO A N 1
ATOM 2255 C CA . PRO A 1 282 ? -5.328 -19 -22.172 1 81.38 282 PRO A CA 1
ATOM 2256 C C . PRO A 1 282 ? -4.637 -18.609 -20.875 1 81.38 282 PRO A C 1
ATOM 2258 O O . PRO A 1 282 ? -5.105 -18.953 -19.781 1 81.38 282 PRO A O 1
ATOM 2261 N N . GLU A 1 283 ? -3.555 -17.906 -20.953 1 87.44 283 GLU A N 1
ATOM 2262 C CA . GLU A 1 283 ? -2.822 -17.516 -19.75 1 87.44 283 GLU A CA 1
ATOM 2263 C C . GLU A 1 283 ? -3.682 -16.656 -18.828 1 87.44 283 GLU A C 1
ATOM 2265 O O . GLU A 1 283 ? -3.584 -16.766 -17.609 1 87.44 283 GLU A O 1
ATOM 2270 N N . ALA A 1 284 ? -4.504 -15.82 -19.438 1 90.44 284 ALA A N 1
ATOM 2271 C CA . ALA A 1 284 ? -5.434 -15 -18.656 1 90.44 284 ALA A CA 1
ATOM 2272 C C . ALA A 1 284 ? -6.508 -15.859 -18 1 90.44 284 ALA A C 1
ATOM 2274 O O . ALA A 1 284 ? -6.883 -15.625 -16.844 1 90.44 284 ALA A O 1
ATOM 2275 N N . ARG A 1 285 ? -6.949 -16.797 -18.703 1 86.81 285 ARG A N 1
ATOM 2276 C CA . ARG A 1 285 ? -7.949 -17.719 -18.172 1 86.81 285 ARG A CA 1
ATOM 2277 C C . ARG A 1 285 ? -7.383 -18.531 -17 1 86.81 285 ARG A C 1
ATOM 2279 O O . ARG A 1 285 ? -8.062 -18.734 -16 1 86.81 285 ARG A O 1
ATOM 2286 N N . TYR A 1 286 ? -6.145 -18.984 -17.188 1 84.44 286 TYR A N 1
ATOM 2287 C CA . TYR A 1 286 ? -5.488 -19.688 -16.094 1 84.44 286 TYR A CA 1
ATOM 2288 C C . TYR A 1 286 ? -5.453 -18.828 -14.828 1 84.44 286 TYR A C 1
ATOM 2290 O O . TYR A 1 286 ? -5.73 -19.312 -13.734 1 84.44 286 TYR A O 1
ATOM 2298 N N . PHE A 1 287 ? -5.148 -17.594 -15 1 93.12 287 PHE A N 1
ATOM 2299 C CA . PHE A 1 287 ? -5.035 -16.656 -13.883 1 93.12 287 PHE A CA 1
ATOM 2300 C C . PHE A 1 287 ? -6.391 -16.438 -13.227 1 93.12 287 PHE A C 1
ATOM 2302 O O . PHE A 1 287 ? -6.504 -16.484 -12 1 93.12 287 PHE A O 1
ATOM 2309 N N . VAL A 1 288 ? -7.414 -16.203 -14.016 1 90.56 288 VAL A N 1
ATOM 2310 C CA . VAL A 1 288 ? -8.766 -15.938 -13.523 1 90.56 288 VAL A CA 1
ATOM 2311 C C . VAL A 1 288 ? -9.281 -17.172 -12.773 1 90.56 288 VAL A C 1
ATOM 2313 O O . VAL A 1 288 ? -9.836 -17.047 -11.68 1 90.56 288 VAL A O 1
ATOM 2316 N N . ASP A 1 289 ? -9.07 -18.297 -13.336 1 83.38 289 ASP A N 1
ATOM 2317 C CA . ASP A 1 289 ? -9.516 -19.531 -12.695 1 83.38 289 ASP A CA 1
ATOM 2318 C C . ASP A 1 289 ? -8.812 -19.75 -11.359 1 83.38 289 ASP A C 1
ATOM 2320 O O . ASP A 1 289 ? -9.43 -20.172 -10.383 1 83.38 289 ASP A O 1
ATOM 2324 N N . TRP A 1 290 ? -7.543 -19.484 -11.352 1 88.69 290 TRP A N 1
ATOM 2325 C CA . TRP A 1 290 ? -6.77 -19.578 -10.117 1 88.69 290 TRP A CA 1
ATOM 2326 C C . TRP A 1 290 ? -7.305 -18.625 -9.062 1 88.69 290 TRP A C 1
ATOM 2328 O O . TRP A 1 290 ? -7.551 -19.016 -7.922 1 88.69 290 TRP A O 1
ATOM 2338 N N . LEU A 1 291 ? -7.551 -17.391 -9.414 1 92.38 291 LEU A N 1
ATOM 2339 C CA . LEU A 1 291 ? -8.086 -16.391 -8.492 1 92.38 291 LEU A CA 1
ATOM 2340 C C . LEU A 1 291 ? -9.398 -16.859 -7.875 1 92.38 291 LEU A C 1
ATOM 2342 O O . LEU A 1 291 ? -9.602 -16.734 -6.668 1 92.38 291 LEU A O 1
ATOM 2346 N N . LEU A 1 292 ? -10.195 -17.438 -8.727 1 87.5 292 LEU A N 1
ATOM 2347 C CA . LEU A 1 292 ? -11.531 -17.828 -8.297 1 87.5 292 LEU A CA 1
ATOM 2348 C C . LEU A 1 292 ? -11.469 -19.078 -7.422 1 87.5 292 LEU A C 1
ATOM 2350 O O . LEU A 1 292 ? -12.422 -19.391 -6.711 1 87.5 292 LEU A O 1
ATOM 2354 N N . SER A 1 293 ? -10.367 -19.766 -7.484 1 79.88 293 SER A N 1
ATOM 2355 C CA . SER A 1 293 ? -10.203 -20.984 -6.699 1 79.88 293 SER A CA 1
ATOM 2356 C C . SER A 1 293 ? -9.688 -20.672 -5.297 1 79.88 293 SER A C 1
ATOM 2358 O O . SER A 1 293 ? -9.742 -21.531 -4.41 1 79.88 293 SER A O 1
ATOM 2360 N N . LEU A 1 294 ? -9.188 -19.5 -5.141 1 82 294 LEU A N 1
ATOM 2361 C CA . LEU A 1 294 ? -8.594 -19.125 -3.863 1 82 294 LEU A CA 1
ATOM 2362 C C . LEU A 1 294 ? -9.664 -18.938 -2.797 1 82 294 LEU A C 1
ATOM 2364 O O . LEU A 1 294 ? -10.797 -18.547 -3.107 1 82 294 LEU A O 1
ATOM 2368 N N . ASP A 1 295 ? -9.273 -19.312 -1.609 1 76.81 295 ASP A N 1
ATOM 2369 C CA . ASP A 1 295 ? -10.133 -19.016 -0.469 1 76.81 295 ASP A CA 1
ATOM 2370 C C . ASP A 1 295 ? -9.891 -17.609 0.058 1 76.81 295 ASP A C 1
ATOM 2372 O O . ASP A 1 295 ? -8.883 -17.359 0.721 1 76.81 295 ASP A O 1
ATOM 2376 N N . TRP A 1 296 ? -10.789 -16.797 -0.343 1 76.62 296 TRP A N 1
ATOM 2377 C CA . TRP A 1 296 ? -10.648 -15.422 0.111 1 76.62 296 TRP A CA 1
ATOM 2378 C C . TRP A 1 296 ? -11.25 -15.242 1.5 1 76.62 296 TRP A C 1
ATOM 2380 O O . TRP A 1 296 ? -12.273 -15.844 1.823 1 76.62 296 TRP A O 1
ATOM 2390 N N . MET B 1 1 ? 14.969 47.031 4.43 1 24.73 1 MET B N 1
ATOM 2391 C CA . MET B 1 1 ? 13.602 46.844 4.906 1 24.73 1 MET B CA 1
ATOM 2392 C C . MET B 1 1 ? 13.172 45.406 4.797 1 24.73 1 MET B C 1
ATOM 2394 O O . MET B 1 1 ? 12.891 44.906 3.703 1 24.73 1 MET B O 1
ATOM 2398 N N . ALA B 1 2 ? 13.812 44.5 5.531 1 31.53 2 ALA B N 1
ATOM 2399 C CA . ALA B 1 2 ? 13.883 43.062 5.527 1 31.53 2 ALA B CA 1
ATOM 2400 C C . ALA B 1 2 ? 12.492 42.438 5.559 1 31.53 2 ALA B C 1
ATOM 2402 O O . ALA B 1 2 ? 11.633 42.875 6.328 1 31.53 2 ALA B O 1
ATOM 2403 N N . SER B 1 3 ? 11.883 41.938 4.48 1 32.44 3 SER B N 1
ATOM 2404 C CA . SER B 1 3 ? 10.516 41.562 4.141 1 32.44 3 SER B CA 1
ATOM 2405 C C . SER B 1 3 ? 9.805 40.938 5.344 1 32.44 3 SER B C 1
ATOM 2407 O O . SER B 1 3 ? 10.344 40.062 6.02 1 32.44 3 SER B O 1
ATOM 2409 N N . MET B 1 4 ? 8.984 41.625 6.023 1 30.25 4 MET B N 1
ATOM 2410 C CA . MET B 1 4 ? 8.125 41.406 7.184 1 30.25 4 MET B CA 1
ATOM 2411 C C . MET B 1 4 ? 7.523 40.031 7.172 1 30.25 4 MET B C 1
ATOM 2413 O O . MET B 1 4 ? 6.805 39.625 8.102 1 30.25 4 MET B O 1
ATOM 2417 N N . PHE B 1 5 ? 7.086 39.625 5.961 1 35.38 5 PHE B N 1
ATOM 2418 C CA . PHE B 1 5 ? 6.484 38.312 5.832 1 35.38 5 PHE B CA 1
ATOM 2419 C C . PHE B 1 5 ? 7.332 37.25 6.535 1 35.38 5 PHE B C 1
ATOM 2421 O O . PHE B 1 5 ? 7.008 36.062 6.504 1 35.38 5 PHE B O 1
ATOM 2428 N N . ASN B 1 6 ? 8.703 37.469 6.652 1 40.03 6 ASN B N 1
ATOM 2429 C CA . ASN B 1 6 ? 9.828 36.594 6.949 1 40.03 6 ASN B CA 1
ATOM 2430 C C . ASN B 1 6 ? 9.75 36.062 8.367 1 40.03 6 ASN B C 1
ATOM 2432 O O . ASN B 1 6 ? 10.625 35.281 8.797 1 40.03 6 ASN B O 1
ATOM 2436 N N . ARG B 1 7 ? 9.109 36.75 9.32 1 50.16 7 ARG B N 1
ATOM 2437 C CA . ARG B 1 7 ? 9.375 36.688 10.758 1 50.16 7 ARG B CA 1
ATOM 2438 C C . ARG B 1 7 ? 8.461 35.656 11.43 1 50.16 7 ARG B C 1
ATOM 2440 O O . ARG B 1 7 ? 8.492 35.5 12.648 1 50.16 7 ARG B O 1
ATOM 2447 N N . VAL B 1 8 ? 7.379 35.438 10.758 1 54.88 8 VAL B N 1
ATOM 2448 C CA . VAL B 1 8 ? 6.566 34.469 11.461 1 54.88 8 VAL B CA 1
ATOM 2449 C C . VAL B 1 8 ? 7.238 33.094 11.398 1 54.88 8 VAL B C 1
ATOM 2451 O O . VAL B 1 8 ? 7.551 32.594 10.312 1 54.88 8 VAL B O 1
ATOM 2454 N N . PRO B 1 9 ? 7.676 32.781 12.5 1 65.81 9 PRO B N 1
ATOM 2455 C CA . PRO B 1 9 ? 8.273 31.453 12.484 1 65.81 9 PRO B CA 1
ATOM 2456 C C . PRO B 1 9 ? 7.367 30.406 11.836 1 65.81 9 PRO B C 1
ATOM 2458 O O . PRO B 1 9 ? 6.145 30.531 11.891 1 65.81 9 PRO B O 1
ATOM 2461 N N . PRO B 1 10 ? 8.062 29.625 11.141 1 67.19 10 PRO B N 1
ATOM 2462 C CA . PRO B 1 10 ? 7.281 28.516 10.609 1 67.19 10 PRO B CA 1
ATOM 2463 C C . PRO B 1 10 ? 6.359 27.891 11.648 1 67.19 10 PRO B C 1
ATOM 2465 O O . PRO B 1 10 ? 6.77 27.672 12.789 1 67.19 10 PRO B O 1
ATOM 2468 N N . LEU B 1 11 ? 5.199 27.625 11.203 1 72.31 11 LEU B N 1
ATOM 2469 C CA . LEU B 1 11 ? 4.145 27.156 12.094 1 72.31 11 LEU B CA 1
ATOM 2470 C C . LEU B 1 11 ? 4.551 25.859 12.781 1 72.31 11 LEU B C 1
ATOM 2472 O O . LEU B 1 11 ? 4.223 25.641 13.953 1 72.31 11 LEU B O 1
ATOM 2476 N N . HIS B 1 12 ? 5.285 25.062 12.062 1 79.19 12 HIS B N 1
ATOM 2477 C CA . HIS B 1 12 ? 5.645 23.766 12.648 1 79.19 12 HIS B CA 1
ATOM 2478 C C . HIS B 1 12 ? 6.598 23.953 13.828 1 79.19 12 HIS B C 1
ATOM 2480 O O . HIS B 1 12 ? 6.621 23.109 14.734 1 79.19 12 HIS B O 1
ATOM 2486 N N . LEU B 1 13 ? 7.348 25.031 13.812 1 81.38 13 LEU B N 1
ATOM 2487 C CA . LEU B 1 13 ? 8.203 25.312 14.953 1 81.38 13 LEU B CA 1
ATOM 2488 C C . LEU B 1 13 ? 7.379 25.766 16.156 1 81.38 13 LEU B C 1
ATOM 2490 O O . LEU B 1 13 ? 7.629 25.328 17.281 1 81.38 13 LEU B O 1
ATOM 2494 N N . LEU B 1 14 ? 6.359 26.562 15.875 1 84 14 LEU B N 1
ATOM 2495 C CA . LEU B 1 14 ? 5.492 27.062 16.938 1 84 14 LEU B CA 1
ATOM 2496 C C . LEU B 1 14 ? 4.691 25.938 17.562 1 84 14 LEU B C 1
ATOM 2498 O O . LEU B 1 14 ? 4.547 25.875 18.797 1 84 14 LEU B O 1
ATOM 2502 N N . ILE B 1 15 ? 4.27 25.062 16.766 1 85.62 15 ILE B N 1
ATOM 2503 C CA . ILE B 1 15 ? 3.463 23.938 17.25 1 85.62 15 ILE B CA 1
ATOM 2504 C C . ILE B 1 15 ? 4.324 23 18.094 1 85.62 15 ILE B C 1
ATOM 2506 O O . ILE B 1 15 ? 3.904 22.562 19.156 1 85.62 15 ILE B O 1
ATOM 2510 N N . ALA B 1 16 ? 5.469 22.719 17.594 1 88.56 16 ALA B N 1
ATOM 2511 C CA . ALA B 1 16 ? 6.395 21.891 18.359 1 88.56 16 ALA B CA 1
ATOM 2512 C C . ALA B 1 16 ? 6.719 22.531 19.703 1 88.56 16 ALA B C 1
ATOM 2514 O O . ALA B 1 16 ? 6.754 21.844 20.734 1 88.56 16 ALA B O 1
ATOM 2515 N N . PHE B 1 17 ? 6.938 23.844 19.688 1 92.44 17 PHE B N 1
ATOM 2516 C CA . PHE B 1 17 ? 7.234 24.594 20.906 1 92.44 17 PHE B CA 1
ATOM 2517 C C . PHE B 1 17 ? 6.07 24.531 21.891 1 92.44 17 PHE B C 1
ATOM 2519 O O . PHE B 1 17 ? 6.258 24.219 23.062 1 92.44 17 PHE B O 1
ATOM 2526 N N . GLU B 1 18 ? 4.941 24.781 21.328 1 91.38 18 GLU B N 1
ATOM 2527 C CA . GLU B 1 18 ? 3.75 24.766 22.172 1 91.38 18 GLU B CA 1
ATOM 2528 C C . GLU B 1 18 ? 3.531 23.391 22.797 1 91.38 18 GLU B C 1
ATOM 2530 O O . GLU B 1 18 ? 3.256 23.281 24 1 91.38 18 GLU B O 1
ATOM 2535 N N . ALA B 1 19 ? 3.619 22.312 22.078 1 91.31 19 ALA B N 1
ATOM 2536 C CA . ALA B 1 19 ? 3.432 20.938 22.562 1 91.31 19 ALA B CA 1
ATOM 2537 C C . ALA B 1 19 ? 4.473 20.594 23.625 1 91.31 19 ALA B C 1
ATOM 2539 O O . ALA B 1 19 ? 4.137 20.047 24.672 1 91.31 19 ALA B O 1
ATOM 2540 N N . ALA B 1 20 ? 5.668 20.891 23.359 1 93.31 20 ALA B N 1
ATOM 2541 C CA . ALA B 1 20 ? 6.754 20.594 24.281 1 93.31 20 ALA B CA 1
ATOM 2542 C C . ALA B 1 20 ? 6.586 21.359 25.594 1 93.31 20 ALA B C 1
ATOM 2544 O O . ALA B 1 20 ? 6.816 20.812 26.672 1 93.31 20 ALA B O 1
ATOM 2545 N N . ALA B 1 21 ? 6.238 22.609 25.484 1 94.12 21 ALA B N 1
ATOM 2546 C CA . ALA B 1 21 ? 6.051 23.453 26.656 1 94.12 21 ALA B CA 1
ATOM 2547 C C . ALA B 1 21 ? 4.871 22.969 27.5 1 94.12 21 ALA B C 1
ATOM 2549 O O . ALA B 1 21 ? 4.973 22.875 28.719 1 94.12 21 ALA B O 1
ATOM 2550 N N . ARG B 1 22 ? 3.824 22.672 26.766 1 91.75 22 ARG B N 1
ATOM 2551 C CA . ARG B 1 22 ? 2.598 22.234 27.422 1 91.75 22 ARG B CA 1
ATOM 2552 C C . ARG B 1 22 ? 2.795 20.891 28.125 1 91.75 22 ARG B C 1
ATOM 2554 O O . ARG B 1 22 ? 2.342 20.688 29.25 1 91.75 22 ARG B O 1
ATOM 2561 N N . LEU B 1 23 ? 3.516 19.984 27.484 1 90.75 23 LEU B N 1
ATOM 2562 C CA . LEU B 1 23 ? 3.67 18.625 27.969 1 90.75 23 LEU B CA 1
ATOM 2563 C C . LEU B 1 23 ? 4.898 18.5 28.875 1 90.75 23 LEU B C 1
ATOM 2565 O O . LEU B 1 23 ? 5.039 17.516 29.609 1 90.75 23 LEU B O 1
ATOM 2569 N N . GLY B 1 24 ? 5.773 19.438 28.797 1 91.12 24 GLY B N 1
ATOM 2570 C CA . GLY B 1 24 ? 7 19.438 29.578 1 91.12 24 GLY B CA 1
ATOM 2571 C C . GLY B 1 24 ? 7.969 18.344 29.172 1 91.12 24 GLY B C 1
ATOM 2572 O O . GLY B 1 24 ? 8.75 17.875 30 1 91.12 24 GLY B O 1
ATOM 2573 N N . SER B 1 25 ? 7.773 17.875 27.938 1 91.88 25 SER B N 1
ATOM 2574 C CA . SER B 1 25 ? 8.602 16.766 27.469 1 91.88 25 SER B CA 1
ATOM 2575 C C . SER B 1 25 ? 8.703 16.75 25.953 1 91.88 25 SER B C 1
ATOM 2577 O O . SER B 1 25 ? 7.695 16.844 25.25 1 91.88 25 SER B O 1
ATOM 2579 N N . PHE B 1 26 ? 9.984 16.594 25.453 1 90.5 26 PHE B N 1
ATOM 2580 C CA . PHE B 1 26 ? 10.188 16.469 24.016 1 90.5 26 PHE B CA 1
ATOM 2581 C C . PHE B 1 26 ? 9.664 15.133 23.5 1 90.5 26 PHE B C 1
ATOM 2583 O O . PHE B 1 26 ? 9.102 15.062 22.406 1 90.5 26 PHE B O 1
ATOM 2590 N N . ALA B 1 27 ? 9.727 14.133 24.297 1 88.94 27 ALA B N 1
ATOM 2591 C CA . ALA B 1 27 ? 9.258 12.805 23.922 1 88.94 27 ALA B CA 1
ATOM 2592 C C . ALA B 1 27 ? 7.742 12.781 23.766 1 88.94 27 ALA B C 1
ATOM 2594 O O . ALA B 1 27 ? 7.219 12.242 22.797 1 88.94 27 ALA B O 1
ATOM 2595 N N . ARG B 1 28 ? 7.109 13.367 24.672 1 88.62 28 ARG B N 1
ATOM 2596 C CA . ARG B 1 28 ? 5.648 13.391 24.641 1 88.62 28 ARG B CA 1
ATOM 2597 C C . ARG B 1 28 ? 5.145 14.258 23.5 1 88.62 28 ARG B C 1
ATOM 2599 O O . ARG B 1 28 ? 4.141 13.938 22.859 1 88.62 28 ARG B O 1
ATOM 2606 N N . ALA B 1 29 ? 5.824 15.328 23.297 1 90.19 29 ALA B N 1
ATOM 2607 C CA . ALA B 1 29 ? 5.477 16.188 22.156 1 90.19 29 ALA B CA 1
ATOM 2608 C C . ALA B 1 29 ? 5.629 15.438 20.844 1 90.19 29 ALA B C 1
ATOM 2610 O O . ALA B 1 29 ? 4.785 15.562 19.953 1 90.19 29 ALA B O 1
ATOM 2611 N N . ALA B 1 30 ? 6.676 14.68 20.719 1 86.69 30 ALA B N 1
ATOM 2612 C CA . ALA B 1 30 ? 6.949 13.891 19.531 1 86.69 30 ALA B CA 1
ATOM 2613 C C . ALA B 1 30 ? 5.828 12.883 19.266 1 86.69 30 ALA B C 1
ATOM 2615 O O . ALA B 1 30 ? 5.383 12.719 18.125 1 86.69 30 ALA B O 1
ATOM 2616 N N . GLU B 1 31 ? 5.402 12.305 20.297 1 78.94 31 GLU B N 1
ATOM 2617 C CA . GLU B 1 31 ? 4.305 11.344 20.203 1 78.94 31 GLU B CA 1
ATOM 2618 C C . GLU B 1 31 ? 3.025 12.016 19.719 1 78.94 31 GLU B C 1
ATOM 2620 O O . GLU B 1 31 ? 2.357 11.492 18.812 1 78.94 31 GLU B O 1
ATOM 2625 N N . GLU B 1 32 ? 2.773 13.172 20.297 1 77.31 32 GLU B N 1
ATOM 2626 C CA . GLU B 1 32 ? 1.562 13.891 19.922 1 77.31 32 GLU B CA 1
ATOM 2627 C C . GLU B 1 32 ? 1.598 14.297 18.453 1 77.31 32 GLU B C 1
ATOM 2629 O O . GLU B 1 32 ? 0.581 14.227 17.75 1 77.31 32 GLU B O 1
ATOM 2634 N N . LEU B 1 33 ? 2.766 14.688 18.031 1 79.12 33 LEU B N 1
ATOM 2635 C CA . LEU B 1 33 ? 2.908 15.25 16.688 1 79.12 33 LEU B CA 1
ATOM 2636 C C . LEU B 1 33 ? 3.297 14.172 15.688 1 79.12 33 LEU B C 1
ATOM 2638 O O . LEU B 1 33 ? 3.43 14.453 14.492 1 79.12 33 LEU B O 1
ATOM 2642 N N . SER B 1 34 ? 3.445 12.938 16.172 1 72.44 34 SER B N 1
ATOM 2643 C CA . SER B 1 34 ? 3.818 11.781 15.367 1 72.44 34 SER B CA 1
ATOM 2644 C C . SER B 1 34 ? 5.117 12.031 14.609 1 72.44 34 SER B C 1
ATOM 2646 O O . SER B 1 34 ? 5.191 11.805 13.398 1 72.44 34 SER B O 1
ATOM 2648 N N . VAL B 1 35 ? 6.074 12.602 15.352 1 76.12 35 VAL B N 1
ATOM 2649 C CA . VAL B 1 35 ? 7.426 12.812 14.852 1 76.12 35 VAL B CA 1
ATOM 2650 C C . VAL B 1 35 ? 8.445 12.25 15.844 1 76.12 35 VAL B C 1
ATOM 2652 O O . VAL B 1 35 ? 8.062 11.695 16.875 1 76.12 35 VAL B O 1
ATOM 2655 N N . THR B 1 36 ? 9.648 12.188 15.438 1 76.38 36 THR B N 1
ATOM 2656 C CA . THR B 1 36 ? 10.68 11.695 16.344 1 76.38 36 THR B CA 1
ATOM 2657 C C . THR B 1 36 ? 11.062 12.766 17.359 1 76.38 36 THR B C 1
ATOM 2659 O O . THR B 1 36 ? 10.945 13.961 17.078 1 76.38 36 THR B O 1
ATOM 2662 N N . PRO B 1 37 ? 11.484 12.289 18.5 1 85 37 PRO B N 1
ATOM 2663 C CA . PRO B 1 37 ? 11.977 13.258 19.484 1 85 37 PRO B CA 1
ATOM 2664 C C . PRO B 1 37 ? 13.102 14.133 18.938 1 85 37 PRO B C 1
ATOM 2666 O O . PRO B 1 37 ? 13.172 15.328 19.25 1 85 37 PRO B O 1
ATOM 2669 N N . SER B 1 38 ? 13.867 13.562 18.094 1 85.44 38 SER B N 1
ATOM 2670 C CA . SER B 1 38 ? 14.938 14.328 17.484 1 85.44 38 SER B CA 1
ATOM 2671 C C . SER B 1 38 ? 14.383 15.453 16.609 1 85.44 38 SER B C 1
ATOM 2673 O O . SER B 1 38 ? 14.93 16.547 16.578 1 85.44 38 SER B O 1
ATOM 2675 N N . ALA B 1 39 ? 13.359 15.172 16 1 81.75 39 ALA B N 1
ATOM 2676 C CA . ALA B 1 39 ? 12.711 16.188 15.156 1 81.75 39 ALA B CA 1
ATOM 2677 C C . ALA B 1 39 ? 12.18 17.344 16 1 81.75 39 ALA B C 1
ATOM 2679 O O . ALA B 1 39 ? 12.328 18.5 15.633 1 81.75 39 ALA B O 1
ATOM 2680 N N . VAL B 1 40 ? 11.594 17 17.094 1 88.44 40 VAL B N 1
ATOM 2681 C CA . VAL B 1 40 ? 11.094 18.031 18 1 88.44 40 VAL B CA 1
ATOM 2682 C C . VAL B 1 40 ? 12.258 18.875 18.5 1 88.44 40 VAL B C 1
ATOM 2684 O O . VAL B 1 40 ? 12.18 20.109 18.531 1 88.44 40 VAL B O 1
ATOM 2687 N N . SER B 1 41 ? 13.297 18.219 18.859 1 89.94 41 SER B N 1
ATOM 2688 C CA . SER B 1 41 ? 14.484 18.906 19.359 1 89.94 41 SER B CA 1
ATOM 2689 C C . SER B 1 41 ? 15.039 19.859 18.312 1 89.94 41 SER B C 1
ATOM 2691 O O . SER B 1 41 ? 15.391 21 18.625 1 89.94 41 SER B O 1
ATOM 2693 N N . HIS B 1 42 ? 15.07 19.391 17.156 1 87.81 42 HIS B N 1
ATOM 2694 C CA . HIS B 1 42 ? 15.57 20.203 16.047 1 87.81 42 HIS B CA 1
ATOM 2695 C C . HIS B 1 42 ? 14.664 21.406 15.805 1 87.81 42 HIS B C 1
ATOM 2697 O O . HIS B 1 42 ? 15.148 22.531 15.578 1 87.81 42 HIS B O 1
ATOM 2703 N N . ARG B 1 43 ? 13.461 21.188 15.82 1 86.44 43 ARG B N 1
ATOM 2704 C CA . ARG B 1 43 ? 12.5 22.281 15.617 1 86.44 43 ARG B CA 1
ATOM 2705 C C . ARG B 1 43 ? 12.633 23.344 16.703 1 86.44 43 ARG B C 1
ATOM 2707 O O . ARG B 1 43 ? 12.578 24.531 16.422 1 86.44 43 ARG B O 1
ATOM 2714 N N . ILE B 1 44 ? 12.859 22.891 17.938 1 91.69 44 ILE B N 1
ATOM 2715 C CA . ILE B 1 44 ? 13.008 23.812 19.062 1 91.69 44 ILE B CA 1
ATOM 2716 C C . ILE B 1 44 ? 14.305 24.609 18.906 1 91.69 44 ILE B C 1
ATOM 2718 O O . ILE B 1 44 ? 14.312 25.828 19.109 1 91.69 44 ILE B O 1
ATOM 2722 N N . LYS B 1 45 ? 15.312 23.922 18.516 1 90.62 45 LYS B N 1
ATOM 2723 C CA . LYS B 1 45 ? 16.578 24.594 18.297 1 90.62 45 LYS B CA 1
ATOM 2724 C C . LYS B 1 45 ? 16.469 25.656 17.203 1 90.62 45 LYS B C 1
ATOM 2726 O O . LYS B 1 45 ? 16.969 26.781 17.359 1 90.62 45 LYS B O 1
ATOM 2731 N N . ASN B 1 46 ? 15.82 25.281 16.188 1 84.81 46 ASN B N 1
ATOM 2732 C CA . ASN B 1 46 ? 15.586 26.219 15.086 1 84.81 46 ASN B CA 1
ATOM 2733 C C . ASN B 1 46 ? 14.805 27.438 15.555 1 84.81 46 ASN B C 1
ATOM 2735 O O . ASN B 1 46 ? 15.117 28.562 15.18 1 84.81 46 ASN B O 1
ATOM 2739 N N . LEU B 1 47 ? 13.828 27.203 16.328 1 88.12 47 LEU B N 1
ATOM 2740 C CA . LEU B 1 47 ? 13.016 28.297 16.844 1 88.12 47 LEU B CA 1
ATOM 2741 C C . LEU B 1 47 ? 13.828 29.219 17.75 1 88.12 47 LEU B C 1
ATOM 2743 O O . LEU B 1 47 ? 13.734 30.438 17.656 1 88.12 47 LEU B O 1
ATOM 2747 N N . GLU B 1 48 ? 14.672 28.641 18.578 1 91.12 48 GLU B N 1
ATOM 2748 C CA . GLU B 1 48 ? 15.523 29.406 19.5 1 91.12 48 GLU B CA 1
ATOM 2749 C C . GLU B 1 48 ? 16.547 30.234 18.734 1 91.12 48 GLU B C 1
ATOM 2751 O O . GLU B 1 48 ? 16.828 31.375 19.094 1 91.12 48 GLU B O 1
ATOM 2756 N N . GLU B 1 49 ? 17 29.641 17.656 1 85.56 49 GLU B N 1
ATOM 2757 C CA . GLU B 1 49 ? 17.938 30.359 16.797 1 85.56 49 GLU B CA 1
ATOM 2758 C C . GLU B 1 49 ? 17.266 31.547 16.109 1 85.56 49 GLU B C 1
ATOM 2760 O O . GLU B 1 49 ? 17.844 32.625 16.016 1 85.56 49 GLU B O 1
ATOM 2765 N N . LEU B 1 50 ? 16.078 31.312 15.656 1 78.62 50 LEU B N 1
ATOM 2766 C CA . LEU B 1 50 ? 15.312 32.375 15 1 78.62 50 LEU B CA 1
ATOM 2767 C C . LEU B 1 50 ? 14.977 33.469 15.992 1 78.62 50 LEU B C 1
ATOM 2769 O O . LEU B 1 50 ? 14.992 34.656 15.633 1 78.62 50 LEU B O 1
ATOM 2773 N N . TRP B 1 51 ? 14.703 33.125 17.172 1 80.25 51 TRP B N 1
ATOM 2774 C CA . TRP B 1 51 ? 14.273 34.062 18.203 1 80.25 51 TRP B CA 1
ATOM 2775 C C . TRP B 1 51 ? 15.469 34.688 18.891 1 80.25 51 TRP B C 1
ATOM 2777 O O . TRP B 1 51 ? 15.359 35.781 19.469 1 80.25 51 TRP B O 1
ATOM 2787 N N . GLY B 1 52 ? 16.594 34 18.922 1 85.12 52 GLY B N 1
ATOM 2788 C CA . GLY B 1 52 ? 17.812 34.531 19.484 1 85.12 52 GLY B CA 1
ATOM 2789 C C . GLY B 1 52 ? 17.922 34.312 20.984 1 85.12 52 GLY B C 1
ATOM 2790 O O . GLY B 1 52 ? 18.766 34.906 21.656 1 85.12 52 GLY B O 1
ATOM 2791 N N . GLU B 1 53 ? 16.984 33.594 21.562 1 88 53 GLU B N 1
ATOM 2792 C CA . GLU B 1 53 ? 16.984 33.281 22.984 1 88 53 GLU B CA 1
ATOM 2793 C C . GLU B 1 53 ? 16.625 31.812 23.219 1 88 53 GLU B C 1
ATOM 2795 O O . GLU B 1 53 ? 15.867 31.219 22.453 1 88 53 GLU B O 1
ATOM 2800 N N . ASP B 1 54 ? 17.188 31.328 24.266 1 92.44 54 ASP B N 1
ATOM 2801 C CA . ASP B 1 54 ? 16.766 30 24.703 1 92.44 54 ASP B CA 1
ATOM 2802 C C . ASP B 1 54 ? 15.367 30.031 25.312 1 92.44 54 ASP B C 1
ATOM 2804 O O . ASP B 1 54 ? 15.055 30.922 26.109 1 92.44 54 ASP B O 1
ATOM 2808 N N . LEU B 1 55 ? 14.609 29.078 24.844 1 93.81 55 LEU B N 1
ATOM 2809 C CA . LEU B 1 55 ? 13.227 29.047 25.312 1 93.81 55 LEU B CA 1
ATOM 2810 C C . LEU B 1 55 ? 13.047 27.984 26.391 1 93.81 55 LEU B C 1
ATOM 2812 O O . LEU B 1 55 ? 12.078 28.016 27.156 1 93.81 55 LEU B O 1
ATOM 2816 N N . PHE B 1 56 ? 13.922 27 26.406 1 94.06 56 PHE B N 1
ATOM 2817 C CA . PHE B 1 56 ? 13.883 25.922 27.406 1 94.06 56 PHE B CA 1
ATOM 2818 C C . PHE B 1 56 ? 15.195 25.859 28.172 1 94.06 56 PHE B C 1
ATOM 2820 O O . PHE B 1 56 ? 16.234 26.328 27.703 1 94.06 56 PHE B O 1
ATOM 2827 N N . VAL B 1 57 ? 15.102 25.422 29.453 1 89.31 57 VAL B N 1
ATOM 2828 C CA . VAL B 1 57 ? 16.266 25.078 30.266 1 89.31 57 VAL B CA 1
ATOM 2829 C C . VAL B 1 57 ? 16.094 23.688 30.859 1 89.31 57 VAL B C 1
ATOM 2831 O O . VAL B 1 57 ? 14.977 23.266 31.156 1 89.31 57 VAL B O 1
ATOM 2834 N N . ARG B 1 58 ? 17.047 22.875 30.672 1 77.69 58 ARG B N 1
ATOM 2835 C CA . ARG B 1 58 ? 17.016 21.562 31.297 1 77.69 58 ARG B CA 1
ATOM 2836 C C . ARG B 1 58 ? 17.453 21.656 32.75 1 77.69 58 ARG B C 1
ATOM 2838 O O . ARG B 1 58 ? 18.547 22.125 33.062 1 77.69 58 ARG B O 1
ATOM 2845 N N . ALA B 1 59 ? 16.516 21.641 33.719 1 70.88 59 ALA B N 1
ATOM 2846 C CA . ALA B 1 59 ? 16.859 21.625 35.125 1 70.88 59 ALA B CA 1
ATOM 2847 C C . ALA B 1 59 ? 16.453 20.312 35.781 1 70.88 59 ALA B C 1
ATOM 2849 O O . ALA B 1 59 ? 15.273 19.938 35.781 1 70.88 59 ALA B O 1
ATOM 2850 N N . ASN B 1 60 ? 17.25 19.641 36.625 1 68.12 60 ASN B N 1
ATOM 2851 C CA . ASN B 1 60 ? 17.031 18.422 37.406 1 68.12 60 ASN B CA 1
ATOM 2852 C C . ASN B 1 60 ? 16.25 17.391 36.594 1 68.12 60 ASN B C 1
ATOM 2854 O O . ASN B 1 60 ? 15.258 16.844 37.094 1 68.12 60 ASN B O 1
ATOM 2858 N N . ALA B 1 61 ? 16.453 17.109 35.469 1 68.25 61 ALA B N 1
ATOM 2859 C CA . ALA B 1 61 ? 15.945 16.031 34.625 1 68.25 61 ALA B CA 1
ATOM 2860 C C . ALA B 1 61 ? 14.602 16.422 34 1 68.25 61 ALA B C 1
ATOM 2862 O O . ALA B 1 61 ? 13.945 15.602 33.375 1 68.25 61 ALA B O 1
ATOM 2863 N N . ALA B 1 62 ? 14.188 17.656 34.312 1 78.25 62 ALA B N 1
ATOM 2864 C CA . ALA B 1 62 ? 12.906 18.031 33.75 1 78.25 62 ALA B CA 1
ATOM 2865 C C . ALA B 1 62 ? 13.07 19.188 32.75 1 78.25 62 ALA B C 1
ATOM 2867 O O . ALA B 1 62 ? 13.93 20.047 32.938 1 78.25 62 ALA B O 1
ATOM 2868 N N . LEU B 1 63 ? 12.375 19.156 31.656 1 86.81 63 LEU B N 1
ATOM 2869 C CA . LEU B 1 63 ? 12.289 20.234 30.688 1 86.81 63 LEU B CA 1
ATOM 2870 C C . LEU B 1 63 ? 11.453 21.391 31.234 1 86.81 63 LEU B C 1
ATOM 2872 O O . LEU B 1 63 ? 10.312 21.188 31.656 1 86.81 63 LEU B O 1
ATOM 2876 N N . ARG B 1 64 ? 12.148 22.578 31.484 1 90.75 64 ARG B N 1
ATOM 2877 C CA . ARG B 1 64 ? 11.43 23.75 31.984 1 90.75 64 ARG B CA 1
ATOM 2878 C C . ARG B 1 64 ? 11.578 24.922 31.016 1 90.75 64 ARG B C 1
ATOM 2880 O O . ARG B 1 64 ? 12.562 25.016 30.281 1 90.75 64 ARG B O 1
ATOM 2887 N N . LEU B 1 65 ? 10.57 25.766 31.031 1 94 65 LEU B N 1
ATOM 2888 C CA . LEU B 1 65 ? 10.617 26.969 30.219 1 94 65 LEU B CA 1
ATOM 2889 C C . LEU B 1 65 ? 11.492 28.031 30.891 1 94 65 LEU B C 1
ATOM 2891 O O . LEU B 1 65 ? 11.484 28.172 32.094 1 94 65 LEU B O 1
ATOM 2895 N N . THR B 1 66 ? 12.305 28.812 30.109 1 91.69 66 THR B N 1
ATOM 2896 C CA . THR B 1 66 ? 12.93 30.047 30.578 1 91.69 66 THR B CA 1
ATOM 2897 C C . THR B 1 66 ? 11.891 31.141 30.734 1 91.69 66 THR B C 1
ATOM 2899 O O . THR B 1 66 ? 10.711 30.953 30.438 1 91.69 66 THR B O 1
ATOM 2902 N N . ALA B 1 67 ? 12.281 32.281 31.297 1 90.62 67 ALA B N 1
ATOM 2903 C CA . ALA B 1 67 ? 11.383 33.438 31.375 1 90.62 67 ALA B CA 1
ATOM 2904 C C . ALA B 1 67 ? 10.922 33.875 29.984 1 90.62 67 ALA B C 1
ATOM 2906 O O . ALA B 1 67 ? 9.742 34.156 29.781 1 90.62 67 ALA B O 1
ATOM 2907 N N . ALA B 1 68 ? 11.844 33.875 29.109 1 90 68 ALA B N 1
ATOM 2908 C CA . ALA B 1 68 ? 11.523 34.188 27.719 1 90 68 ALA B CA 1
ATOM 2909 C C . ALA B 1 68 ? 10.57 33.156 27.125 1 90 68 ALA B C 1
ATOM 2911 O O . ALA B 1 68 ? 9.625 33.5 26.422 1 90 68 ALA B O 1
ATOM 2912 N N . GLY B 1 69 ? 10.867 31.891 27.438 1 93.38 69 GLY B N 1
ATOM 2913 C CA . GLY B 1 69 ? 10 30.828 26.984 1 93.38 69 GLY B CA 1
ATOM 2914 C C . GLY B 1 69 ? 8.578 30.953 27.484 1 93.38 69 GLY B C 1
ATOM 2915 O O . GLY B 1 69 ? 7.621 30.719 26.734 1 93.38 69 GLY B O 1
ATOM 2916 N N . THR B 1 70 ? 8.422 31.297 28.688 1 92.38 70 THR B N 1
ATOM 2917 C CA . THR B 1 70 ? 7.117 31.438 29.312 1 92.38 70 THR B CA 1
ATOM 2918 C C . THR B 1 70 ? 6.316 32.562 28.641 1 92.38 70 THR B C 1
ATOM 2920 O O . THR B 1 70 ? 5.129 32.406 28.359 1 92.38 70 THR B O 1
ATOM 2923 N N . ARG B 1 71 ? 6.945 33.656 28.406 1 88.69 71 ARG B N 1
ATOM 2924 C CA . ARG B 1 71 ? 6.297 34.781 27.719 1 88.69 71 ARG B CA 1
ATOM 2925 C C . ARG B 1 71 ? 5.902 34.406 26.297 1 88.69 71 ARG B C 1
ATOM 2927 O O . ARG B 1 71 ? 4.789 34.688 25.859 1 88.69 71 ARG B O 1
ATOM 2934 N N . TYR B 1 72 ? 6.832 33.781 25.656 1 89 72 TYR B N 1
ATOM 2935 C CA . TYR B 1 72 ? 6.605 33.406 24.266 1 89 72 TYR B CA 1
ATOM 2936 C C . TYR B 1 72 ? 5.48 32.375 24.156 1 89 72 TYR B C 1
ATOM 2938 O O . TYR B 1 72 ? 4.699 32.406 23.203 1 89 72 TYR B O 1
ATOM 2946 N N . LEU B 1 73 ? 5.406 31.453 25.094 1 92.5 73 LEU B N 1
ATOM 2947 C CA . LEU B 1 73 ? 4.379 30.422 25.078 1 92.5 73 LEU B CA 1
ATOM 2948 C C . LEU B 1 73 ? 2.982 31.047 25.078 1 92.5 73 LEU B C 1
ATOM 2950 O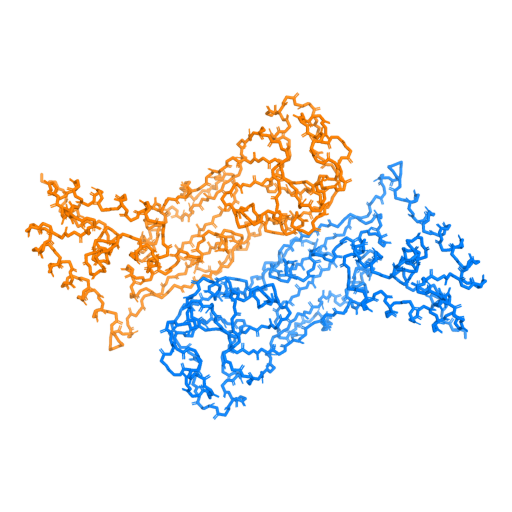 O . LEU B 1 73 ? 2.1 30.594 24.344 1 92.5 73 LEU B O 1
ATOM 2954 N N . ARG B 1 74 ? 2.752 32.031 25.828 1 87.44 74 ARG B N 1
ATOM 2955 C CA . ARG B 1 74 ? 1.456 32.688 25.891 1 87.44 74 ARG B CA 1
ATOM 2956 C C . ARG B 1 74 ? 1.069 33.25 24.516 1 87.44 74 ARG B C 1
ATOM 2958 O O . ARG B 1 74 ? -0.065 33.062 24.062 1 87.44 74 ARG B O 1
ATOM 2965 N N . ASN B 1 75 ? 2.057 33.906 23.891 1 84.44 75 ASN B N 1
ATOM 2966 C CA . ASN B 1 75 ? 1.814 34.469 22.562 1 84.44 75 ASN B CA 1
ATOM 2967 C C . ASN B 1 75 ? 1.521 33.375 21.547 1 84.44 75 ASN B C 1
ATOM 2969 O O . ASN B 1 75 ? 0.625 33.5 20.719 1 84.44 75 ASN B O 1
ATOM 2973 N N . VAL B 1 76 ? 2.287 32.344 21.641 1 85.56 76 VAL B N 1
ATOM 2974 C CA . VAL B 1 76 ? 2.135 31.219 20.703 1 85.56 76 VAL B CA 1
ATOM 2975 C C . VAL B 1 76 ? 0.769 30.578 20.891 1 85.56 76 VAL B C 1
ATOM 2977 O O . VAL B 1 76 ? 0.073 30.281 19.906 1 85.56 76 VAL B O 1
ATOM 2980 N N . GLN B 1 77 ? 0.411 30.359 22.094 1 86.06 77 GLN B N 1
ATOM 2981 C CA . GLN B 1 77 ? -0.879 29.75 22.375 1 86.06 77 GLN B CA 1
ATOM 2982 C C . GLN B 1 77 ? -2.029 30.609 21.875 1 86.06 77 GLN B C 1
ATOM 2984 O O . GLN B 1 77 ? -2.99 30.094 21.297 1 86.06 77 GLN B O 1
ATOM 2989 N N . ASP B 1 78 ? -1.95 31.906 22.062 1 79 78 ASP B N 1
ATOM 2990 C CA . ASP B 1 78 ? -2.973 32.812 21.562 1 79 78 ASP B CA 1
ATOM 2991 C C . ASP B 1 78 ? -3.064 32.781 20.047 1 79 78 ASP B C 1
ATOM 2993 O O . ASP B 1 78 ? -4.16 32.75 19.484 1 79 78 ASP B O 1
ATOM 2997 N N . ALA B 1 79 ? -1.893 32.781 19.453 1 73.81 79 ALA B N 1
ATOM 2998 C CA . ALA B 1 79 ? -1.849 32.719 17.984 1 73.81 79 ALA B CA 1
ATOM 2999 C C . ALA B 1 79 ? -2.455 31.406 17.484 1 73.81 79 ALA B C 1
ATOM 3001 O O . ALA B 1 79 ? -3.275 31.422 16.562 1 73.81 79 ALA B O 1
ATOM 3002 N N . LEU B 1 80 ? -2.055 30.344 18.125 1 76.38 80 LEU B N 1
ATOM 3003 C CA . LEU B 1 80 ? -2.555 29.047 17.688 1 76.38 80 LEU B CA 1
ATOM 3004 C C . LEU B 1 80 ? -4.051 28.922 17.953 1 76.38 80 LEU B C 1
ATOM 3006 O O . LEU B 1 80 ? -4.781 28.328 17.156 1 76.38 80 LEU B O 1
ATOM 3010 N N . LYS B 1 81 ? -4.504 29.469 19.078 1 71.5 81 LYS B N 1
ATOM 3011 C CA . LYS B 1 81 ? -5.93 29.5 19.391 1 71.5 81 LYS B CA 1
ATOM 3012 C C . LYS B 1 81 ? -6.703 30.281 18.328 1 71.5 81 LYS B C 1
ATOM 3014 O O . LYS B 1 81 ? -7.77 29.859 17.891 1 71.5 81 LYS B O 1
ATOM 3019 N N . SER B 1 82 ? -6.184 31.422 18.016 1 67.19 82 SER B N 1
ATOM 3020 C CA . SER B 1 82 ? -6.816 32.219 16.984 1 67.19 82 SER B CA 1
ATOM 3021 C C . SER B 1 82 ? -6.895 31.469 15.664 1 67.19 82 SER B C 1
ATOM 3023 O O . SER B 1 82 ? -7.91 31.531 14.969 1 67.19 82 SER B O 1
ATOM 3025 N N . LEU B 1 83 ? -5.82 30.797 15.406 1 62.84 83 LEU B N 1
ATOM 3026 C CA . LEU B 1 83 ? -5.801 30 14.18 1 62.84 83 LEU B CA 1
ATOM 3027 C C . LEU B 1 83 ? -6.82 28.875 14.25 1 62.84 83 LEU B C 1
ATOM 3029 O O . LEU B 1 83 ? -7.48 28.562 13.25 1 62.84 83 LEU B O 1
ATOM 3033 N N . ASN B 1 84 ? -6.906 28.297 15.484 1 61.38 84 ASN B N 1
ATOM 3034 C CA . ASN B 1 84 ? -7.863 27.203 15.695 1 61.38 84 ASN B CA 1
ATOM 3035 C C . ASN B 1 84 ? -9.305 27.703 15.594 1 61.38 84 ASN B C 1
ATOM 3037 O O . ASN B 1 84 ? -10.188 26.984 15.148 1 61.38 84 ASN B O 1
ATOM 3041 N N . GLU B 1 85 ? -9.562 28.797 16.281 1 56.06 85 GLU B N 1
ATOM 3042 C CA . GLU B 1 85 ? -10.898 29.391 16.219 1 56.06 85 GLU B CA 1
ATOM 3043 C C . GLU B 1 85 ? -11.32 29.609 14.766 1 56.06 85 GLU B C 1
ATOM 3045 O O . GLU B 1 85 ? -12.516 29.562 14.453 1 56.06 85 GLU B O 1
ATOM 3050 N N . LEU B 1 86 ? -10.273 29.875 14.078 1 50.56 86 LEU B N 1
ATOM 3051 C CA . LEU B 1 86 ? -10.594 29.984 12.656 1 50.56 86 LEU B CA 1
ATOM 3052 C C . LEU B 1 86 ? -11.047 28.641 12.094 1 50.56 86 LEU B C 1
ATOM 3054 O O . LEU B 1 86 ? -11.703 28.594 11.055 1 50.56 86 LEU B O 1
ATOM 3058 N N . ALA B 1 87 ? -10.734 27.594 12.914 1 47.19 87 ALA B N 1
ATOM 3059 C CA . ALA B 1 87 ? -11.094 26.219 12.539 1 47.19 87 ALA B CA 1
ATOM 3060 C C . ALA B 1 87 ? -12.469 25.844 13.078 1 47.19 87 ALA B C 1
ATOM 3062 O O . ALA B 1 87 ? -13 24.781 12.766 1 47.19 87 ALA B O 1
ATOM 3063 N N . ARG B 1 88 ? -13.125 26.531 14.031 1 45.62 88 ARG B N 1
ATOM 3064 C CA . ARG B 1 88 ? -14.414 26.203 14.648 1 45.62 88 ARG B CA 1
ATOM 3065 C C . ARG B 1 88 ? -15.508 26.094 13.594 1 45.62 88 ARG B C 1
ATOM 3067 O O . ARG B 1 88 ? -15.43 26.719 12.531 1 45.62 88 ARG B O 1
ATOM 3074 N N . PRO B 1 89 ? -16.438 25.141 13.977 1 46.97 89 PRO B N 1
ATOM 3075 C CA . PRO B 1 89 ? -17.547 24.781 13.086 1 46.97 89 PRO B CA 1
ATOM 3076 C C . PRO B 1 89 ? -18.219 26 12.469 1 46.97 89 PRO B C 1
ATOM 3078 O O . PRO B 1 89 ? -18.656 25.938 11.312 1 46.97 89 PRO B O 1
ATOM 3081 N N . GLU B 1 90 ? -18.578 26.953 13.344 1 45 90 GLU B N 1
ATOM 3082 C CA . GLU B 1 90 ? -19.203 28.125 12.742 1 45 90 GLU B CA 1
ATOM 3083 C C . GLU B 1 90 ? -18.391 28.641 11.555 1 45 90 GLU B C 1
ATOM 3085 O O . GLU B 1 90 ? -18.953 29.25 10.641 1 45 90 GLU B O 1
ATOM 3090 N N . TYR B 1 91 ? -17.172 28.484 11.688 1 42.34 91 TYR B N 1
ATOM 3091 C CA . TYR B 1 91 ? -16.297 28.812 10.562 1 42.34 91 TYR B CA 1
ATOM 3092 C C . TYR B 1 91 ? -16.094 27.578 9.672 1 42.34 91 TYR B C 1
ATOM 3094 O O . TYR B 1 91 ? -15.305 27.625 8.727 1 42.34 91 TYR B O 1
ATOM 3102 N N . ASN B 1 92 ? -16.484 26.469 10.055 1 47.38 92 ASN B N 1
ATOM 3103 C CA . ASN B 1 92 ? -16.547 25.203 9.336 1 47.38 92 ASN B CA 1
ATOM 3104 C C . ASN B 1 92 ? -17.016 25.391 7.895 1 47.38 92 ASN B C 1
ATOM 3106 O O . ASN B 1 92 ? -16.656 24.594 7.016 1 47.38 92 ASN B O 1
ATOM 3110 N N . LYS B 1 93 ? -17.906 26.406 7.855 1 49.22 93 LYS B N 1
ATOM 3111 C CA . LYS B 1 93 ? -18.344 26.75 6.504 1 49.22 93 LYS B CA 1
ATOM 3112 C C . LYS B 1 93 ? -17.141 27.109 5.625 1 49.22 93 LYS B C 1
ATOM 3114 O O . LYS B 1 93 ? -17.25 27.156 4.398 1 49.22 93 LYS B O 1
ATOM 3119 N N . LEU B 1 94 ? -15.898 27.328 6.242 1 57.44 94 LEU B N 1
ATOM 3120 C CA . LEU B 1 94 ? -14.859 27.891 5.391 1 57.44 94 LEU B CA 1
ATOM 3121 C C . LEU B 1 94 ? -13.672 26.953 5.277 1 57.44 94 LEU B C 1
ATOM 3123 O O . LEU B 1 94 ? -12.539 27.391 5.078 1 57.44 94 LEU B O 1
ATOM 3127 N N . ARG B 1 95 ? -13.906 25.625 5.566 1 71.88 95 ARG B N 1
ATOM 3128 C CA . ARG B 1 95 ? -12.719 24.797 5.324 1 71.88 95 ARG B CA 1
ATOM 3129 C C . ARG B 1 95 ? -12.344 24.812 3.85 1 71.88 95 ARG B C 1
ATOM 3131 O O . ARG B 1 95 ? -13.211 24.812 2.979 1 71.88 95 ARG B O 1
ATOM 3138 N N . THR B 1 96 ? -11.008 25.078 3.773 1 82 96 THR B N 1
ATOM 3139 C CA . THR B 1 96 ? -10.445 25.078 2.43 1 82 96 THR B CA 1
ATOM 3140 C C . THR B 1 96 ? -10 23.672 2.02 1 82 96 THR B C 1
ATOM 3142 O O . THR B 1 96 ? -9.273 23.016 2.758 1 82 96 THR B O 1
ATOM 3145 N N . ARG B 1 97 ? -10.539 23.234 0.941 1 86.44 97 ARG B N 1
ATOM 3146 C CA . ARG B 1 97 ? -10.203 21.906 0.439 1 86.44 97 ARG B CA 1
ATOM 3147 C C . ARG B 1 97 ? -8.852 21.906 -0.272 1 86.44 97 ARG B C 1
ATOM 3149 O O . ARG B 1 97 ? -8.555 22.828 -1.039 1 86.44 97 ARG B O 1
ATOM 3156 N N . LEU B 1 98 ? -8.023 20.984 0.094 1 90.31 98 LEU B N 1
ATOM 3157 C CA . LEU B 1 98 ? -6.746 20.75 -0.574 1 90.31 98 LEU B CA 1
ATOM 3158 C C . LEU B 1 98 ? -6.676 19.344 -1.14 1 90.31 98 LEU B C 1
ATOM 3160 O O . LEU B 1 98 ? -6.762 18.359 -0.392 1 90.31 98 LEU B O 1
ATOM 3164 N N . ARG B 1 99 ? -6.543 19.219 -2.436 1 89.44 99 ARG B N 1
ATOM 3165 C CA . ARG B 1 99 ? -6.449 17.938 -3.113 1 89.44 99 ARG B CA 1
ATOM 3166 C C . ARG B 1 99 ? -5.012 17.625 -3.512 1 89.44 99 ARG B C 1
ATOM 3168 O O . ARG B 1 99 ? -4.387 18.406 -4.242 1 89.44 99 ARG B O 1
ATOM 3175 N N . VAL B 1 100 ? -4.531 16.516 -3.014 1 90.94 100 VAL B N 1
ATOM 3176 C CA . VAL B 1 100 ? -3.146 16.125 -3.273 1 90.94 100 VAL B CA 1
ATOM 3177 C C . VAL B 1 100 ? -3.105 14.766 -3.969 1 90.94 100 VAL B C 1
ATOM 3179 O O . VAL B 1 100 ? -3.73 13.812 -3.51 1 90.94 100 VAL B O 1
ATOM 3182 N N . ALA B 1 101 ? -2.398 14.68 -5.105 1 89.25 101 ALA B N 1
ATOM 3183 C CA . ALA B 1 101 ? -2.178 13.43 -5.824 1 89.25 101 ALA B CA 1
ATOM 3184 C C . ALA B 1 101 ? -0.798 12.852 -5.516 1 89.25 101 ALA B C 1
ATOM 3186 O O . ALA B 1 101 ? 0.212 13.555 -5.641 1 89.25 101 ALA B O 1
ATOM 3187 N N . ILE B 1 102 ? -0.808 11.625 -5.074 1 90 102 ILE B N 1
ATOM 3188 C CA . ILE B 1 102 ? 0.462 11.031 -4.668 1 90 102 ILE B CA 1
ATOM 3189 C C . ILE B 1 102 ? 0.543 9.586 -5.156 1 90 102 ILE B C 1
ATOM 3191 O O . ILE B 1 102 ? -0.483 8.922 -5.316 1 90 102 ILE B O 1
ATOM 3195 N N . PRO B 1 103 ? 1.815 9.086 -5.426 1 89.44 103 PRO B N 1
ATOM 3196 C CA . PRO B 1 103 ? 1.963 7.645 -5.645 1 89.44 103 PRO B CA 1
ATOM 3197 C C . PRO B 1 103 ? 1.53 6.816 -4.438 1 89.44 103 PRO B C 1
ATOM 3199 O O . PRO B 1 103 ? 1.734 7.23 -3.295 1 89.44 103 PRO B O 1
ATOM 3202 N N . PRO B 1 104 ? 1.035 5.637 -4.66 1 88.75 104 PRO B N 1
ATOM 3203 C CA . PRO B 1 104 ? 0.469 4.84 -3.568 1 88.75 104 PRO B CA 1
ATOM 3204 C C . PRO B 1 104 ? 1.492 4.523 -2.48 1 88.75 104 PRO B C 1
ATOM 3206 O O . PRO B 1 104 ? 1.192 4.648 -1.29 1 88.75 104 PRO B O 1
ATOM 3209 N N . THR B 1 105 ? 2.635 4.113 -2.852 1 89.19 105 THR B N 1
ATOM 3210 C CA . THR B 1 105 ? 3.639 3.688 -1.883 1 89.19 105 THR B CA 1
ATOM 3211 C C . THR B 1 105 ? 4.141 4.875 -1.064 1 89.19 105 THR B C 1
ATOM 3213 O O . THR B 1 105 ? 4.359 4.758 0.143 1 89.19 105 THR B O 1
ATOM 3216 N N . PHE B 1 106 ? 4.344 6.004 -1.708 1 91.12 106 PHE B N 1
ATOM 3217 C CA . PHE B 1 106 ? 4.719 7.223 -1.001 1 91.12 106 PHE B CA 1
ATOM 3218 C C . PHE B 1 106 ? 3.67 7.586 0.044 1 91.12 106 PHE B C 1
ATOM 3220 O O . PHE B 1 106 ? 4.008 7.914 1.184 1 91.12 106 PHE B O 1
ATOM 3227 N N . GLY B 1 107 ? 2.467 7.594 -0.381 1 92.25 107 GLY B N 1
ATOM 3228 C CA . GLY B 1 107 ? 1.368 7.906 0.519 1 92.25 107 GLY B CA 1
ATOM 3229 C C . GLY B 1 107 ? 1.343 7.027 1.755 1 92.25 107 GLY B C 1
ATOM 3230 O O . GLY B 1 107 ? 1.311 7.527 2.881 1 92.25 107 GLY B O 1
ATOM 3231 N N . ARG B 1 108 ? 1.422 5.754 1.508 1 90.19 108 ARG B N 1
ATOM 3232 C CA . ARG B 1 108 ? 1.246 4.793 2.592 1 90.19 108 ARG B CA 1
ATOM 3233 C C . ARG B 1 108 ? 2.457 4.785 3.518 1 90.19 108 ARG B C 1
ATOM 3235 O O . ARG B 1 108 ? 2.311 4.766 4.742 1 90.19 108 ARG B O 1
ATOM 3242 N N . GLN B 1 109 ? 3.613 4.895 2.947 1 88.81 109 GLN B N 1
ATOM 3243 C CA . GLN B 1 109 ? 4.809 4.629 3.742 1 88.81 109 GLN B CA 1
ATOM 3244 C C . GLN B 1 109 ? 5.402 5.922 4.289 1 88.81 109 GLN B C 1
ATOM 3246 O O . GLN B 1 109 ? 6.09 5.91 5.312 1 88.81 109 GLN B O 1
ATOM 3251 N N . HIS B 1 110 ? 5.137 7.039 3.637 1 90.5 110 HIS B N 1
ATOM 3252 C CA . HIS B 1 110 ? 5.852 8.25 4.016 1 90.5 110 HIS B CA 1
ATOM 3253 C C . HIS B 1 110 ? 4.883 9.344 4.461 1 90.5 110 HIS B C 1
ATOM 3255 O O . HIS B 1 110 ? 5.098 9.992 5.488 1 90.5 110 HIS B O 1
ATOM 3261 N N . LEU B 1 111 ? 3.807 9.492 3.795 1 93.19 111 LEU B N 1
ATOM 3262 C CA . LEU B 1 111 ? 3.035 10.719 3.938 1 93.19 111 LEU B CA 1
ATOM 3263 C C . LEU B 1 111 ? 1.953 10.562 5 1 93.19 111 LEU B C 1
ATOM 3265 O O . LEU B 1 111 ? 1.891 11.344 5.953 1 93.19 111 LEU B O 1
ATOM 3269 N N . VAL B 1 112 ? 1.143 9.547 4.93 1 94 112 VAL B N 1
ATOM 3270 C CA . VAL B 1 112 ? -0.057 9.398 5.746 1 94 112 VAL B CA 1
ATOM 3271 C C . VAL B 1 112 ? 0.321 9.398 7.223 1 94 112 VAL B C 1
ATOM 3273 O O . VAL B 1 112 ? -0.292 10.102 8.031 1 94 112 VAL B O 1
ATOM 3276 N N . PRO B 1 113 ? 1.382 8.734 7.602 1 90.19 113 PRO B N 1
ATOM 3277 C CA . PRO B 1 113 ? 1.722 8.703 9.023 1 90.19 113 PRO B CA 1
ATOM 3278 C C . PRO B 1 113 ? 2.082 10.086 9.57 1 90.19 113 PRO B C 1
ATOM 3280 O O . PRO B 1 113 ? 2.047 10.297 10.789 1 90.19 113 PRO B O 1
ATOM 3283 N N . ARG B 1 114 ? 2.346 10.977 8.703 1 89.56 114 ARG B N 1
ATOM 3284 C CA . ARG B 1 114 ? 2.805 12.289 9.125 1 89.56 114 ARG B CA 1
ATOM 3285 C C . ARG B 1 114 ? 1.678 13.32 9.047 1 89.56 114 ARG B C 1
ATOM 3287 O O . ARG B 1 114 ? 1.821 14.445 9.523 1 89.56 114 ARG B O 1
ATOM 3294 N N . LEU B 1 115 ? 0.561 12.977 8.531 1 91.75 115 LEU B N 1
ATOM 3295 C CA . LEU B 1 115 ? -0.524 13.906 8.234 1 91.75 115 LEU B CA 1
ATOM 3296 C C . LEU B 1 115 ? -1.07 14.531 9.523 1 91.75 115 LEU B C 1
ATOM 3298 O O . LEU B 1 115 ? -1.548 15.664 9.508 1 91.75 115 LEU B O 1
ATOM 3302 N N . PRO B 1 116 ? -1.013 13.789 10.641 1 85.44 116 PRO B N 1
ATOM 3303 C CA . PRO B 1 116 ? -1.484 14.438 11.867 1 85.44 116 PRO B CA 1
ATOM 3304 C C . PRO B 1 116 ? -0.736 15.734 12.18 1 85.44 116 PRO B C 1
ATOM 3306 O O . PRO B 1 116 ? -1.332 16.688 12.68 1 85.44 116 PRO B O 1
ATOM 3309 N N . GLU B 1 117 ? 0.514 15.781 11.82 1 82.25 117 GLU B N 1
ATOM 3310 C CA . GLU B 1 117 ? 1.3 17 12.016 1 82.25 117 GLU B CA 1
ATOM 3311 C C . GLU B 1 117 ? 0.776 18.141 11.148 1 82.25 117 GLU B C 1
ATOM 3313 O O . GLU B 1 117 ? 0.617 19.266 11.625 1 82.25 117 GLU B O 1
ATOM 3318 N N . PHE B 1 118 ? 0.476 17.844 9.906 1 88.69 118 PHE B N 1
ATOM 3319 C CA . PHE B 1 118 ? -0.059 18.859 9 1 88.69 118 PHE B CA 1
ATOM 3320 C C . PHE B 1 118 ? -1.422 19.344 9.477 1 88.69 118 PHE B C 1
ATOM 3322 O O . PHE B 1 118 ? -1.702 20.547 9.445 1 88.69 118 PHE B O 1
ATOM 3329 N N . GLY B 1 119 ? -2.262 18.422 9.891 1 83.31 119 GLY B N 1
ATOM 3330 C CA . GLY B 1 119 ? -3.58 18.766 10.398 1 83.31 119 GLY B CA 1
ATOM 3331 C C . GLY B 1 119 ? -3.533 19.656 11.625 1 83.31 119 GLY B C 1
ATOM 3332 O O . GLY B 1 119 ? -4.383 20.531 11.797 1 83.31 119 GLY B O 1
ATOM 3333 N N . ALA B 1 120 ? -2.58 19.406 12.422 1 77.88 120 ALA B N 1
ATOM 3334 C CA . ALA B 1 120 ? -2.412 20.234 13.617 1 77.88 120 ALA B CA 1
ATOM 3335 C C . ALA B 1 120 ? -1.947 21.641 13.258 1 77.88 120 ALA B C 1
ATOM 3337 O O . ALA B 1 120 ? -2.348 22.609 13.906 1 77.88 120 ALA B O 1
ATOM 3338 N N . LEU B 1 121 ? -1.17 21.719 12.227 1 75.69 121 LEU B N 1
ATOM 3339 C CA . LEU B 1 121 ? -0.634 23 11.773 1 75.69 121 LEU B CA 1
ATOM 3340 C C . LEU B 1 121 ? -1.703 23.812 11.055 1 75.69 121 LEU B C 1
ATOM 3342 O O . LEU B 1 121 ? -1.754 25.031 11.188 1 75.69 121 LEU B O 1
ATOM 3346 N N . TYR B 1 122 ? -2.486 23.062 10.281 1 81.19 122 TYR B N 1
ATOM 3347 C CA . TYR B 1 122 ? -3.471 23.734 9.445 1 81.19 122 TYR B CA 1
ATOM 3348 C C . TYR B 1 122 ? -4.844 23.078 9.578 1 81.19 122 TYR B C 1
ATOM 3350 O O . TYR B 1 122 ? -5.359 22.5 8.625 1 81.19 122 TYR B O 1
ATOM 3358 N N . PRO B 1 123 ? -5.492 23.297 10.703 1 77.94 123 PRO B N 1
ATOM 3359 C CA . PRO B 1 123 ? -6.766 22.641 10.977 1 77.94 123 PRO B CA 1
ATOM 3360 C C . PRO B 1 123 ? -7.883 23.078 10.039 1 77.94 123 PRO B C 1
ATOM 3362 O O . PRO B 1 123 ? -8.914 22.422 9.938 1 77.94 123 PRO B O 1
ATOM 3365 N N . HIS B 1 124 ? -7.641 24.203 9.391 1 79.38 124 HIS B N 1
ATOM 3366 C CA . HIS B 1 124 ? -8.68 24.734 8.523 1 79.38 124 HIS B CA 1
ATOM 3367 C C . HIS B 1 124 ? -8.617 24.094 7.133 1 79.38 124 HIS B C 1
ATOM 3369 O O . HIS B 1 124 ? -9.477 24.344 6.289 1 79.38 124 HIS B O 1
ATOM 3375 N N . ILE B 1 125 ? -7.629 23.375 6.898 1 84.62 125 ILE B N 1
ATOM 3376 C CA . ILE B 1 125 ? -7.477 22.719 5.598 1 84.62 125 ILE B CA 1
ATOM 3377 C C . ILE B 1 125 ? -8.078 21.312 5.645 1 84.62 125 ILE B C 1
ATOM 3379 O O . ILE B 1 125 ? -7.77 20.531 6.547 1 84.62 125 ILE B O 1
ATOM 3383 N N . ASP B 1 126 ? -8.969 21.062 4.742 1 86.31 126 ASP B N 1
ATOM 3384 C CA . ASP B 1 126 ? -9.547 19.75 4.527 1 86.31 126 ASP B CA 1
ATOM 3385 C C . ASP B 1 126 ? -8.789 18.984 3.439 1 86.31 126 ASP B C 1
ATOM 3387 O O . ASP B 1 126 ? -9.039 19.188 2.25 1 86.31 126 ASP B O 1
ATOM 3391 N N . LEU B 1 127 ? -7.945 18.078 3.904 1 89.31 127 LEU B N 1
ATOM 3392 C CA . LEU B 1 127 ? -7.031 17.406 2.992 1 89.31 127 LEU B CA 1
ATOM 3393 C C . LEU B 1 127 ? -7.695 16.188 2.357 1 89.31 127 LEU B C 1
ATOM 3395 O O . LEU B 1 127 ? -8.305 15.375 3.055 1 89.31 127 LEU B O 1
ATOM 3399 N N . GLU B 1 128 ? -7.66 16.156 1.09 1 88.56 128 GLU B N 1
ATOM 3400 C CA . GLU B 1 128 ? -8.102 15 0.306 1 88.56 128 GLU B CA 1
ATOM 3401 C C . GLU B 1 128 ? -6.938 14.383 -0.466 1 88.56 128 GLU B C 1
ATOM 3403 O O . GLU B 1 128 ? -6.316 15.047 -1.297 1 88.56 128 GLU B O 1
ATOM 3408 N N . LEU B 1 129 ? -6.676 13.117 -0.164 1 89.44 129 LEU B N 1
ATOM 3409 C CA . LEU B 1 129 ? -5.574 12.445 -0.84 1 89.44 129 LEU B CA 1
ATOM 3410 C C . LEU B 1 129 ? -6.09 11.547 -1.96 1 89.44 129 LEU B C 1
ATOM 3412 O O . LEU B 1 129 ? -7.016 10.758 -1.754 1 89.44 129 LEU B O 1
ATOM 3416 N N . HIS B 1 130 ? -5.414 11.688 -3.102 1 84.69 130 HIS B N 1
ATOM 3417 C CA . HIS B 1 130 ? -5.691 10.898 -4.297 1 84.69 130 HIS B CA 1
ATOM 3418 C C . HIS B 1 130 ? -4.457 10.117 -4.738 1 84.69 130 HIS B C 1
ATOM 3420 O O . HIS B 1 130 ? -3.328 10.531 -4.469 1 84.69 130 HIS B O 1
ATOM 3426 N N . LEU B 1 131 ? -4.742 8.992 -5.465 1 83.94 131 LEU B N 1
ATOM 3427 C CA . LEU B 1 131 ? -3.609 8.258 -6.02 1 83.94 131 LEU B CA 1
ATOM 3428 C C . LEU B 1 131 ? -3.312 8.711 -7.445 1 83.94 131 LEU B C 1
ATOM 3430 O O . LEU B 1 131 ? -4.234 8.977 -8.219 1 83.94 131 LEU B O 1
ATOM 3434 N N . ALA B 1 132 ? -2.018 8.867 -7.668 1 75.88 132 ALA B N 1
ATOM 3435 C CA . ALA B 1 132 ? -1.547 9.148 -9.023 1 75.88 132 ALA B CA 1
ATOM 3436 C C . ALA B 1 132 ? -0.545 8.094 -9.484 1 75.88 132 ALA B C 1
ATOM 3438 O O . ALA B 1 132 ? 0.352 7.707 -8.734 1 75.88 132 ALA B O 1
ATOM 3439 N N . ILE B 1 133 ? -0.876 7.469 -10.625 1 68 133 ILE B N 1
ATOM 3440 C CA . ILE B 1 133 ? 0.064 6.504 -11.188 1 68 133 ILE B CA 1
ATOM 3441 C C . ILE B 1 133 ? 0.774 7.117 -12.391 1 68 133 ILE B C 1
ATOM 3443 O O . ILE B 1 133 ? 0.127 7.648 -13.297 1 68 133 ILE B O 1
ATOM 3447 N N . PRO B 1 134 ? 2.059 7.477 -12.297 1 54.12 134 PRO B N 1
ATOM 3448 C CA . PRO B 1 134 ? 2.818 8.242 -13.289 1 54.12 134 PRO B CA 1
ATOM 3449 C C . PRO B 1 134 ? 2.473 7.852 -14.727 1 54.12 134 PRO B C 1
ATOM 3451 O O . PRO B 1 134 ? 2.328 8.719 -15.586 1 54.12 134 PRO B O 1
ATOM 3454 N N . PHE B 1 135 ? 2.771 6.582 -15.117 1 50.59 135 PHE B N 1
ATOM 3455 C CA . PHE B 1 135 ? 2.826 6.199 -16.516 1 50.59 135 PHE B CA 1
ATOM 3456 C C . PHE B 1 135 ? 1.435 6.207 -17.141 1 50.59 135 PHE B C 1
ATOM 3458 O O . PHE B 1 135 ? 1.286 6.016 -18.359 1 50.59 135 PHE B O 1
ATOM 3465 N N . LEU B 1 136 ? 0.653 6.465 -16.266 1 47.41 136 LEU B N 1
ATOM 3466 C CA . LEU B 1 136 ? -0.685 6.539 -16.844 1 47.41 136 LEU B CA 1
ATOM 3467 C C . LEU B 1 136 ? -1.138 7.988 -16.969 1 47.41 136 LEU B C 1
ATOM 3469 O O . LEU B 1 136 ? -0.869 8.812 -16.094 1 47.41 136 LEU B O 1
ATOM 3473 N N . ASP B 1 137 ? -0.912 8.562 -18.109 1 44.34 137 ASP B N 1
ATOM 3474 C CA . ASP B 1 137 ? -1.44 9.906 -18.344 1 44.34 137 ASP B CA 1
ATOM 3475 C C . ASP B 1 137 ? -2.742 10.133 -17.578 1 44.34 137 ASP B C 1
ATOM 3477 O O . ASP B 1 137 ? -3.807 10.273 -18.188 1 44.34 137 ASP B O 1
ATOM 3481 N N . VAL B 1 138 ? -2.822 9.344 -16.641 1 42.28 138 VAL B N 1
ATOM 3482 C CA . VAL B 1 138 ? -4.059 9.57 -15.898 1 42.28 138 VAL B CA 1
ATOM 3483 C C . VAL B 1 138 ? -3.936 10.844 -15.07 1 42.28 138 VAL B C 1
ATOM 3485 O O . VAL B 1 138 ? -3.086 10.938 -14.18 1 42.28 138 VAL B O 1
ATOM 3488 N N . LYS B 1 139 ? -4.172 11.859 -15.781 1 44.41 139 LYS B N 1
ATOM 3489 C CA . LYS B 1 139 ? -4.32 13.094 -15.008 1 44.41 139 LYS B CA 1
ATOM 3490 C C . LYS B 1 139 ? -5.359 12.922 -13.906 1 44.41 139 LYS B C 1
ATOM 3492 O O . LYS B 1 139 ? -6.504 12.555 -14.172 1 44.41 139 LYS B O 1
ATOM 3497 N N . ALA B 1 140 ? -4.871 12.492 -12.742 1 47.81 140 ALA B N 1
ATOM 3498 C CA . ALA B 1 140 ? -5.816 12.672 -11.641 1 47.81 140 ALA B CA 1
ATOM 3499 C C . ALA B 1 140 ? -6.75 13.844 -11.898 1 47.81 140 ALA B C 1
ATOM 3501 O O . ALA B 1 140 ? -6.41 14.758 -12.656 1 47.81 140 ALA B O 1
ATOM 3502 N N . GLU B 1 141 ? -7.996 13.727 -11.438 1 53.91 141 GLU B N 1
ATOM 3503 C CA . GLU B 1 141 ? -8.812 14.922 -11.281 1 53.91 141 GLU B CA 1
ATOM 3504 C C . GLU B 1 141 ? -7.953 16.125 -10.906 1 53.91 141 GLU B C 1
ATOM 3506 O O . GLU B 1 141 ? -6.801 15.977 -10.5 1 53.91 141 GLU B O 1
ATOM 3511 N N . ASP B 1 142 ? -8.406 17.312 -11.102 1 66.81 142 ASP B N 1
ATOM 3512 C CA . ASP B 1 142 ? -7.824 18.609 -10.781 1 66.81 142 ASP B CA 1
ATOM 3513 C C . ASP B 1 142 ? -7.289 18.641 -9.352 1 66.81 142 ASP B C 1
ATOM 3515 O O . ASP B 1 142 ? -8.062 18.672 -8.391 1 66.81 142 ASP B O 1
ATOM 3519 N N . THR B 1 143 ? -6.066 18.141 -9.219 1 81.44 143 THR B N 1
ATOM 3520 C CA . THR B 1 143 ? -5.426 18.219 -7.91 1 81.44 143 THR B CA 1
ATOM 3521 C C . THR B 1 143 ? -4.602 19.5 -7.789 1 81.44 143 THR B C 1
ATOM 3523 O O . THR B 1 143 ? -4.199 20.078 -8.797 1 81.44 143 THR B O 1
ATOM 3526 N N . ASP B 1 144 ? -4.48 19.953 -6.539 1 86.31 144 ASP B N 1
ATOM 3527 C CA . ASP B 1 144 ? -3.775 21.188 -6.227 1 86.31 144 ASP B CA 1
ATOM 3528 C C . ASP B 1 144 ? -2.27 20.953 -6.121 1 86.31 144 ASP B C 1
ATOM 3530 O O . ASP B 1 144 ? -1.473 21.859 -6.387 1 86.31 144 ASP B O 1
ATOM 3534 N N . VAL B 1 145 ? -1.909 19.828 -5.668 1 89.81 145 VAL B N 1
ATOM 3535 C CA . VAL B 1 145 ? -0.517 19.422 -5.535 1 89.81 145 VAL B CA 1
ATOM 3536 C C . VAL B 1 145 ? -0.353 17.984 -6.059 1 89.81 145 VAL B C 1
ATOM 3538 O O . VAL B 1 145 ? -1.23 17.141 -5.859 1 89.81 145 VAL B O 1
ATOM 3541 N N . GLU B 1 146 ? 0.756 17.797 -6.73 1 89.81 146 GLU B N 1
ATOM 3542 C CA . GLU B 1 146 ? 1.039 16.453 -7.23 1 89.81 146 GLU B CA 1
ATOM 3543 C C . GLU B 1 146 ? 2.469 16.031 -6.902 1 89.81 146 GLU B C 1
ATOM 3545 O O . GLU B 1 146 ? 3.41 16.797 -7.109 1 89.81 146 GLU B O 1
ATOM 3550 N N . ILE B 1 147 ? 2.582 14.852 -6.309 1 91.62 147 ILE B N 1
ATOM 3551 C CA . ILE B 1 147 ? 3.873 14.203 -6.125 1 91.62 147 ILE B CA 1
ATOM 3552 C C . ILE B 1 147 ? 4.027 13.07 -7.133 1 91.62 147 ILE B C 1
ATOM 3554 O O . ILE B 1 147 ? 3.107 12.266 -7.324 1 91.62 147 ILE B O 1
ATOM 3558 N N . ARG B 1 148 ? 5.164 13 -7.789 1 89.5 148 ARG B N 1
ATOM 3559 C CA . ARG B 1 148 ? 5.438 11.969 -8.789 1 89.5 148 ARG B CA 1
ATOM 3560 C C . ARG B 1 148 ? 6.684 11.172 -8.422 1 89.5 148 ARG B C 1
ATOM 3562 O O . ARG B 1 148 ? 7.574 11.68 -7.738 1 89.5 148 ARG B O 1
ATOM 3569 N N . TYR B 1 149 ? 6.637 9.961 -8.852 1 90.19 149 TYR B N 1
ATOM 3570 C CA . TYR B 1 149 ? 7.828 9.117 -8.812 1 90.19 149 TYR B CA 1
ATOM 3571 C C . TYR B 1 149 ? 8.43 8.961 -10.203 1 90.19 149 TYR B C 1
ATOM 3573 O O . TYR B 1 149 ? 7.734 8.578 -11.148 1 90.19 149 TYR B O 1
ATOM 3581 N N . GLY B 1 150 ? 9.68 9.281 -10.312 1 88.44 150 GLY B N 1
ATOM 3582 C CA . GLY B 1 150 ? 10.312 9.18 -11.617 1 88.44 150 GLY B CA 1
ATOM 3583 C C . GLY B 1 150 ? 11.68 9.844 -11.664 1 88.44 150 GLY B C 1
ATOM 3584 O O . GLY B 1 150 ? 12.398 9.875 -10.664 1 88.44 150 GLY B O 1
ATOM 3585 N N . THR B 1 151 ? 11.969 10.352 -12.883 1 88.25 151 THR B N 1
ATOM 3586 C CA . THR B 1 151 ? 13.305 10.883 -13.117 1 88.25 151 THR B CA 1
ATOM 3587 C C . THR B 1 151 ? 13.359 12.375 -12.789 1 88.25 151 THR B C 1
ATOM 3589 O O . THR B 1 151 ? 14.445 12.961 -12.703 1 88.25 151 THR B O 1
ATOM 3592 N N . GLY B 1 152 ? 12.227 12.969 -12.648 1 88.12 152 GLY B N 1
ATOM 3593 C CA . GLY B 1 152 ? 12.18 14.398 -12.391 1 88.12 152 GLY B CA 1
ATOM 3594 C C . GLY B 1 152 ? 12.18 15.234 -13.656 1 88.12 152 GLY B C 1
ATOM 3595 O O . GLY B 1 152 ? 12.141 16.469 -13.594 1 88.12 152 GLY B O 1
ATOM 3596 N N . ARG B 1 153 ? 12.242 14.547 -14.711 1 87.69 153 ARG B N 1
ATOM 3597 C CA . ARG B 1 153 ? 12.234 15.266 -15.984 1 87.69 153 ARG B CA 1
ATOM 3598 C C . ARG B 1 153 ? 10.828 15.297 -16.578 1 87.69 153 ARG B C 1
ATOM 3600 O O . ARG B 1 153 ? 10.453 14.398 -17.344 1 87.69 153 ARG B O 1
ATOM 3607 N N . TYR B 1 154 ? 10.125 16.328 -16.219 1 84.88 154 TYR B N 1
ATOM 3608 C CA . TYR B 1 154 ? 8.758 16.5 -16.703 1 84.88 154 TYR B CA 1
ATOM 3609 C C . TYR B 1 154 ? 8.617 17.812 -17.469 1 84.88 154 TYR B C 1
ATOM 3611 O O . TYR B 1 154 ? 8.469 18.875 -16.859 1 84.88 154 TYR B O 1
ATOM 3619 N N . PRO B 1 155 ? 8.609 17.688 -18.719 1 82.12 155 PRO B N 1
ATOM 3620 C CA . PRO B 1 155 ? 8.531 18.922 -19.5 1 82.12 155 PRO B CA 1
ATOM 3621 C C . PRO B 1 155 ? 7.332 19.781 -19.125 1 82.12 155 PRO B C 1
ATOM 3623 O O . PRO B 1 155 ? 6.254 19.266 -18.828 1 82.12 155 PRO B O 1
ATOM 3626 N N . ASP B 1 156 ? 7.465 21.109 -19.062 1 80.06 156 ASP B N 1
ATOM 3627 C CA . ASP B 1 156 ? 6.438 22.125 -18.875 1 80.06 156 ASP B CA 1
ATOM 3628 C C . ASP B 1 156 ? 5.938 22.141 -17.438 1 80.06 156 ASP B C 1
ATOM 3630 O O . ASP B 1 156 ? 4.898 22.734 -17.141 1 80.06 156 ASP B O 1
ATOM 3634 N N . LEU B 1 157 ? 6.676 21.344 -16.609 1 85.69 157 LEU B N 1
ATOM 3635 C CA . LEU B 1 157 ? 6.324 21.359 -15.188 1 85.69 157 LEU B CA 1
ATOM 3636 C C . LEU B 1 157 ? 7.496 21.844 -14.336 1 85.69 157 LEU B C 1
ATOM 3638 O O . LEU B 1 157 ? 8.648 21.531 -14.641 1 85.69 157 LEU B O 1
ATOM 3642 N N . LYS B 1 158 ? 7.164 22.672 -13.422 1 88.31 158 LYS B N 1
ATOM 3643 C CA . LYS B 1 158 ? 8.141 22.938 -12.375 1 88.31 158 LYS B CA 1
ATOM 3644 C C . LYS B 1 158 ? 8.312 21.75 -11.453 1 88.31 158 LYS B C 1
ATOM 3646 O O . LYS B 1 158 ? 7.328 21.219 -10.922 1 88.31 158 LYS B O 1
ATOM 3651 N N . THR B 1 159 ? 9.523 21.328 -11.281 1 91.38 159 THR B N 1
ATOM 3652 C CA . THR B 1 159 ? 9.805 20.109 -10.539 1 91.38 159 THR B CA 1
ATOM 3653 C C . THR B 1 159 ? 10.727 20.406 -9.352 1 91.38 159 THR B C 1
ATOM 3655 O O . THR B 1 159 ? 11.758 21.062 -9.5 1 91.38 159 THR B O 1
ATOM 3658 N N . THR B 1 160 ? 10.289 20 -8.164 1 92.38 160 THR B N 1
ATOM 3659 C CA . THR B 1 160 ? 11.094 20.094 -6.953 1 92.38 160 THR B CA 1
ATOM 3660 C C . THR B 1 160 ? 11.375 18.703 -6.371 1 92.38 160 THR B C 1
ATOM 3662 O O . THR B 1 160 ? 10.445 17.938 -6.117 1 92.38 160 THR B O 1
ATOM 3665 N N . ARG B 1 161 ? 12.656 18.422 -6.137 1 93.06 161 ARG B N 1
ATOM 3666 C CA . ARG B 1 161 ? 13.023 17.141 -5.559 1 93.06 161 ARG B CA 1
ATOM 3667 C C . ARG B 1 161 ? 12.586 17.047 -4.102 1 93.06 161 ARG B C 1
ATOM 3669 O O . ARG B 1 161 ? 12.883 17.938 -3.303 1 93.06 161 ARG B O 1
ATOM 3676 N N . LEU B 1 162 ? 11.891 16.016 -3.783 1 93.19 162 LEU B N 1
ATOM 3677 C CA . LEU B 1 162 ? 11.398 15.812 -2.426 1 93.19 162 LEU B CA 1
ATOM 3678 C C . LEU B 1 162 ? 12.25 14.789 -1.685 1 93.19 162 LEU B C 1
ATOM 3680 O O . LEU B 1 162 ? 12.703 15.047 -0.564 1 93.19 162 LEU B O 1
ATOM 3684 N N . LEU B 1 163 ? 12.484 13.672 -2.295 1 89.38 163 LEU B N 1
ATOM 3685 C CA . LEU B 1 163 ? 13.164 12.562 -1.638 1 89.38 163 LEU B CA 1
ATOM 3686 C C . LEU B 1 163 ? 13.891 11.695 -2.656 1 89.38 163 LEU B C 1
ATOM 3688 O O . LEU B 1 163 ? 13.32 11.312 -3.678 1 89.38 163 LEU B O 1
ATOM 3692 N N . VAL B 1 164 ? 15.195 11.508 -2.422 1 85.94 164 VAL B N 1
ATOM 3693 C CA . VAL B 1 164 ? 16.016 10.523 -3.133 1 85.94 164 VAL B CA 1
ATOM 3694 C C . VAL B 1 164 ? 16.812 9.695 -2.135 1 85.94 164 VAL B C 1
ATOM 3696 O O . VAL B 1 164 ? 17.453 10.25 -1.238 1 85.94 164 VAL B O 1
ATOM 3699 N N . GLU B 1 165 ? 16.625 8.469 -2.217 1 87.19 165 GLU B N 1
ATOM 3700 C CA . GLU B 1 165 ? 17.328 7.562 -1.312 1 87.19 165 GLU B CA 1
ATOM 3701 C C . GLU B 1 165 ? 18.141 6.52 -2.088 1 87.19 165 GLU B C 1
ATOM 3703 O O . GLU B 1 165 ? 17.734 6.102 -3.174 1 87.19 165 GLU B O 1
ATOM 3708 N N . PRO B 1 166 ? 19.219 6.168 -1.437 1 93.19 166 PRO B N 1
ATOM 3709 C CA . PRO B 1 166 ? 19.938 5.039 -2.037 1 93.19 166 PRO B CA 1
ATOM 3710 C C . PRO B 1 166 ? 19.188 3.717 -1.887 1 93.19 166 PRO B C 1
ATOM 3712 O O . PRO B 1 166 ? 18.297 3.604 -1.045 1 93.19 166 PRO B O 1
ATOM 3715 N N . VAL B 1 167 ? 19.578 2.785 -2.752 1 96.81 167 VAL B N 1
ATOM 3716 C CA . VAL B 1 167 ? 18.938 1.476 -2.713 1 96.81 167 VAL B CA 1
ATOM 3717 C C . VAL B 1 167 ? 19.969 0.4 -2.416 1 96.81 167 VAL B C 1
ATOM 3719 O O . VAL B 1 167 ? 21.156 0.585 -2.691 1 96.81 167 VAL B O 1
ATOM 3722 N N . PHE B 1 168 ? 19.594 -0.691 -1.843 1 97.81 168 PHE B N 1
ATOM 3723 C CA . PHE B 1 168 ? 20.406 -1.872 -1.576 1 97.81 168 PHE B CA 1
ATOM 3724 C C . PHE B 1 168 ? 19.578 -3.145 -1.736 1 97.81 168 PHE B C 1
ATOM 3726 O O . PHE B 1 168 ? 18.359 -3.117 -1.603 1 97.81 168 PHE B O 1
ATOM 3733 N N . PRO B 1 169 ? 20.25 -4.25 -2.066 1 98.38 169 PRO B N 1
ATOM 3734 C CA . PRO B 1 169 ? 19.516 -5.512 -2.184 1 98.38 169 PRO B CA 1
ATOM 3735 C C . PRO B 1 169 ? 19.016 -6.027 -0.836 1 98.38 169 PRO B C 1
ATOM 3737 O O . PRO B 1 169 ? 19.766 -6.039 0.143 1 98.38 169 PRO B O 1
ATOM 3740 N N . ALA B 1 170 ? 17.766 -6.426 -0.81 1 98.31 170 ALA B N 1
ATOM 3741 C CA . ALA B 1 170 ? 17.172 -7.02 0.38 1 98.31 170 ALA B CA 1
ATOM 3742 C C . ALA B 1 170 ? 16.219 -8.156 0.006 1 98.31 170 ALA B C 1
ATOM 3744 O O . ALA B 1 170 ? 15.82 -8.281 -1.153 1 98.31 170 ALA B O 1
ATOM 3745 N N . CYS B 1 171 ? 15.945 -8.977 0.931 1 98.25 171 CYS B N 1
ATOM 3746 C CA . CYS B 1 171 ? 15.008 -10.078 0.759 1 98.25 171 CYS B CA 1
ATOM 3747 C C . CYS B 1 171 ? 14.273 -10.375 2.061 1 98.25 171 CYS B C 1
ATOM 3749 O O . CYS B 1 171 ? 14.57 -9.781 3.098 1 98.25 171 CYS B O 1
ATOM 3751 N N . GLY B 1 172 ? 13.195 -11.148 1.923 1 97.25 172 GLY B N 1
ATOM 3752 C CA . GLY B 1 172 ? 12.477 -11.555 3.119 1 97.25 172 GLY B CA 1
ATOM 3753 C C . GLY B 1 172 ? 13.273 -12.484 4.008 1 97.25 172 GLY B C 1
ATOM 3754 O O . GLY B 1 172 ? 14.203 -13.148 3.545 1 97.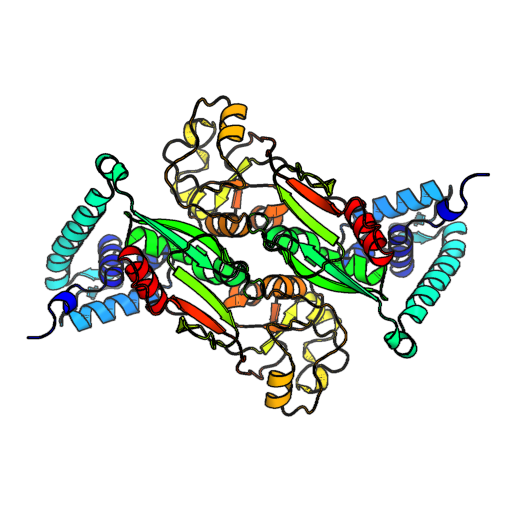25 172 GLY B O 1
ATOM 3755 N N . ARG B 1 173 ? 12.914 -12.562 5.234 1 96.69 173 ARG B N 1
ATOM 3756 C CA . ARG B 1 173 ? 13.633 -13.336 6.238 1 96.69 173 ARG B CA 1
ATOM 3757 C C . ARG B 1 173 ? 13.672 -14.812 5.871 1 96.69 173 ARG B C 1
ATOM 3759 O O . ARG B 1 173 ? 14.727 -15.445 5.938 1 96.69 173 ARG B O 1
ATOM 3766 N N . GLU B 1 174 ? 12.586 -15.359 5.52 1 93.75 174 GLU B N 1
ATOM 3767 C CA . GLU B 1 174 ? 12.539 -16.781 5.176 1 93.75 174 GLU B CA 1
ATOM 3768 C C . GLU B 1 174 ? 13.352 -17.062 3.916 1 93.75 174 GLU B C 1
ATOM 3770 O O . GLU B 1 174 ? 13.992 -18.109 3.812 1 93.75 174 GLU B O 1
ATOM 3775 N N . TYR B 1 175 ? 13.219 -16.219 2.975 1 94.5 175 TYR B N 1
ATOM 3776 C CA . TYR B 1 175 ? 14.039 -16.375 1.775 1 94.5 175 TYR B CA 1
ATOM 3777 C C . TYR B 1 175 ? 15.523 -16.344 2.119 1 94.5 175 TYR B C 1
ATOM 3779 O O . TYR B 1 175 ? 16.297 -17.156 1.593 1 94.5 175 TYR B O 1
ATOM 3787 N N . TYR B 1 176 ? 15.914 -15.438 2.98 1 97.19 176 TYR B N 1
ATOM 3788 C CA . TYR B 1 176 ? 17.281 -15.305 3.461 1 97.19 176 TYR B CA 1
ATOM 3789 C C . TYR B 1 176 ? 17.797 -16.625 4.023 1 97.19 176 TYR B C 1
ATOM 3791 O O . TYR B 1 176 ? 18.906 -17.047 3.717 1 97.19 176 TYR B O 1
ATOM 3799 N N . GLU B 1 177 ? 16.984 -17.219 4.777 1 95.88 177 GLU B N 1
ATOM 3800 C CA . GLU B 1 177 ? 17.359 -18.484 5.383 1 95.88 177 GLU B CA 1
ATOM 3801 C C . GLU B 1 177 ? 17.422 -19.594 4.34 1 95.88 177 GLU B C 1
ATOM 3803 O O . GLU B 1 177 ? 18.359 -20.406 4.348 1 95.88 177 GLU B O 1
ATOM 3808 N N . ARG B 1 178 ? 16.5 -19.625 3.445 1 93 178 ARG B N 1
ATOM 3809 C CA . ARG B 1 178 ? 16.406 -20.656 2.42 1 93 178 ARG B CA 1
ATOM 3810 C C . ARG B 1 178 ? 17.641 -20.656 1.523 1 93 178 ARG B C 1
ATOM 3812 O O . ARG B 1 178 ? 18.094 -21.719 1.101 1 93 178 ARG B O 1
ATOM 3819 N N . VAL B 1 179 ? 18.172 -19.5 1.308 1 94 179 VAL B N 1
ATOM 3820 C CA . VAL B 1 179 ? 19.281 -19.406 0.351 1 94 179 VAL B CA 1
ATOM 3821 C C . VAL B 1 179 ? 20.609 -19.281 1.098 1 94 179 VAL B C 1
ATOM 3823 O O . VAL B 1 179 ? 21.625 -18.938 0.504 1 94 179 VAL B O 1
ATOM 3826 N N . ASN B 1 180 ? 20.609 -19.484 2.373 1 95.62 180 ASN B N 1
ATOM 3827 C CA . ASN B 1 180 ? 21.812 -19.281 3.188 1 95.62 180 ASN B CA 1
ATOM 3828 C C . ASN B 1 180 ? 22.375 -17.875 3.018 1 95.62 180 ASN B C 1
ATOM 3830 O O . ASN B 1 180 ? 23.531 -17.703 2.666 1 95.62 180 ASN B O 1
ATOM 3834 N N . GLY B 1 181 ? 21.578 -16.922 3.35 1 95.31 181 GLY B N 1
ATOM 3835 C CA . GLY B 1 181 ? 21.875 -15.508 3.145 1 95.31 181 GLY B CA 1
ATOM 3836 C C . GLY B 1 181 ? 23.188 -15.078 3.766 1 95.31 181 GLY B C 1
ATOM 3837 O O . GLY B 1 181 ? 23.828 -14.141 3.281 1 95.31 181 GLY B O 1
ATOM 3838 N N . ARG B 1 182 ? 23.672 -15.703 4.785 1 94.94 182 ARG B N 1
ATOM 3839 C CA . ARG B 1 182 ? 24.938 -15.375 5.445 1 94.94 182 ARG B CA 1
ATOM 3840 C C . ARG B 1 182 ? 26.109 -15.586 4.5 1 94.94 182 ARG B C 1
ATOM 3842 O O . ARG B 1 182 ? 27.156 -14.938 4.641 1 94.94 182 ARG B O 1
ATOM 3849 N N . ALA B 1 183 ? 25.906 -16.453 3.592 1 95.75 183 ALA B N 1
ATOM 3850 C CA . ALA B 1 183 ? 26.969 -16.797 2.654 1 95.75 183 ALA B CA 1
ATOM 3851 C C . ALA B 1 183 ? 27.016 -15.789 1.504 1 95.75 183 ALA B C 1
ATOM 3853 O O . ALA B 1 183 ? 27.984 -15.789 0.722 1 95.75 183 ALA B O 1
ATOM 3854 N N . ILE B 1 184 ? 26.031 -14.992 1.393 1 96.44 184 ILE B N 1
ATOM 3855 C CA . ILE B 1 184 ? 26 -13.945 0.371 1 96.44 184 ILE B CA 1
ATOM 3856 C C . ILE B 1 184 ? 26.781 -12.727 0.858 1 96.44 184 ILE B C 1
ATOM 3858 O O . ILE B 1 184 ? 26.281 -11.945 1.669 1 96.44 184 ILE B O 1
ATOM 3862 N N . THR B 1 185 ? 28.031 -12.508 0.336 1 95.88 185 THR B N 1
ATOM 3863 C CA . THR B 1 185 ? 28.891 -11.469 0.875 1 95.88 185 THR B CA 1
ATOM 3864 C C . THR B 1 185 ? 29.391 -10.547 -0.236 1 95.88 185 THR B C 1
ATOM 3866 O O . THR B 1 185 ? 29.938 -9.469 0.036 1 95.88 185 THR B O 1
ATOM 3869 N N . LYS B 1 186 ? 29.203 -10.961 -1.453 1 96.94 186 LYS B N 1
ATOM 3870 C CA . LYS B 1 186 ? 29.641 -10.156 -2.588 1 96.94 186 LYS B CA 1
ATOM 3871 C C . LYS B 1 186 ? 28.547 -10.062 -3.646 1 96.94 186 LYS B C 1
ATOM 3873 O O . LYS B 1 186 ? 27.703 -10.961 -3.762 1 96.94 186 LYS B O 1
ATOM 3878 N N . PRO B 1 187 ? 28.578 -9.023 -4.438 1 97.62 187 PRO B N 1
ATOM 3879 C CA . PRO B 1 187 ? 27.531 -8.797 -5.449 1 97.62 187 PRO B CA 1
ATOM 3880 C C . PRO B 1 187 ? 27.375 -9.984 -6.395 1 97.62 187 PRO B C 1
ATOM 3882 O O . PRO B 1 187 ? 26.25 -10.312 -6.793 1 97.62 187 PRO B O 1
ATOM 3885 N N . GLU B 1 188 ? 28.375 -10.703 -6.672 1 96.88 188 GLU B N 1
ATOM 3886 C CA . GLU B 1 188 ? 28.344 -11.82 -7.613 1 96.88 188 GLU B CA 1
ATOM 3887 C C . GLU B 1 188 ? 27.453 -12.953 -7.094 1 96.88 188 GLU B C 1
ATOM 3889 O O . GLU B 1 188 ? 26.953 -13.766 -7.875 1 96.88 188 GLU B O 1
ATOM 3894 N N . HIS B 1 189 ? 27.328 -12.945 -5.824 1 96.62 189 HIS B N 1
ATOM 3895 C CA . HIS B 1 189 ? 26.562 -14.016 -5.191 1 96.62 189 HIS B CA 1
ATOM 3896 C C . HIS B 1 189 ? 25.078 -13.891 -5.5 1 96.62 189 HIS B C 1
ATOM 3898 O O . HIS B 1 189 ? 24.297 -14.805 -5.227 1 96.62 189 HIS B O 1
ATOM 3904 N N . LEU B 1 190 ? 24.641 -12.742 -6.105 1 96.44 190 LEU B N 1
ATOM 3905 C CA . LEU B 1 190 ? 23.25 -12.586 -6.508 1 96.44 190 LEU B CA 1
ATOM 3906 C C . LEU B 1 190 ? 22.906 -13.516 -7.668 1 96.44 190 LEU B C 1
ATOM 3908 O O . LEU B 1 190 ? 21.734 -13.742 -7.965 1 96.44 190 LEU B O 1
ATOM 3912 N N . HIS B 1 191 ? 24 -14.016 -8.211 1 92.88 191 HIS B N 1
ATOM 3913 C CA . HIS B 1 191 ? 23.781 -14.914 -9.336 1 92.88 191 HIS B CA 1
ATOM 3914 C C . HIS B 1 191 ? 22.984 -16.156 -8.914 1 92.88 191 HIS B C 1
ATOM 3916 O O . HIS B 1 191 ? 23.328 -16.797 -7.918 1 92.88 191 HIS B O 1
ATOM 3922 N N . GLY B 1 192 ? 21.938 -16.469 -9.578 1 90 192 GLY B N 1
ATOM 3923 C CA . GLY B 1 192 ? 21.141 -17.641 -9.305 1 90 192 GLY B CA 1
ATOM 3924 C C . GLY B 1 192 ? 19.953 -17.359 -8.398 1 90 192 GLY B C 1
ATOM 3925 O O . GLY B 1 192 ? 19.078 -18.203 -8.227 1 90 192 GLY B O 1
ATOM 3926 N N . LEU B 1 193 ? 20 -16.25 -7.762 1 94.75 193 LEU B N 1
ATOM 3927 C CA . LEU B 1 193 ? 18.859 -15.875 -6.938 1 94.75 193 LEU B CA 1
ATOM 3928 C C . LEU B 1 193 ? 17.734 -15.312 -7.801 1 94.75 193 LEU B C 1
ATOM 3930 O O . LEU B 1 193 ? 17.953 -14.922 -8.945 1 94.75 193 LEU B O 1
ATOM 3934 N N . VAL B 1 194 ? 16.562 -15.438 -7.238 1 93.19 194 VAL B N 1
ATOM 3935 C CA . VAL B 1 194 ? 15.422 -14.805 -7.906 1 93.19 194 VAL B CA 1
ATOM 3936 C C . VAL B 1 194 ? 15.469 -13.297 -7.691 1 93.19 194 VAL B C 1
ATOM 3938 O O . VAL B 1 194 ? 15.352 -12.82 -6.562 1 93.19 194 VAL B O 1
ATOM 3941 N N . LEU B 1 195 ? 15.672 -12.547 -8.789 1 96.56 195 LEU B N 1
ATOM 3942 C CA . LEU B 1 195 ? 15.656 -11.086 -8.727 1 96.56 195 LEU B CA 1
ATOM 3943 C C . LEU B 1 195 ? 14.305 -10.539 -9.164 1 96.56 195 LEU B C 1
ATOM 3945 O O . LEU B 1 195 ? 13.875 -10.758 -10.305 1 96.56 195 LEU B O 1
ATOM 3949 N N . LEU B 1 196 ? 13.68 -9.914 -8.219 1 96.81 196 LEU B N 1
ATOM 3950 C CA . LEU B 1 196 ? 12.422 -9.258 -8.547 1 96.81 196 LEU B CA 1
ATOM 3951 C C . LEU B 1 196 ? 12.656 -8.023 -9.414 1 96.81 196 LEU B C 1
ATOM 3953 O O . LEU B 1 196 ? 13.641 -7.301 -9.219 1 96.81 196 LEU B O 1
ATOM 3957 N N . ARG B 1 197 ? 11.695 -7.738 -10.305 1 94.75 197 ARG B N 1
ATOM 3958 C CA . ARG B 1 197 ? 11.93 -6.695 -11.297 1 94.75 197 ARG B CA 1
ATOM 3959 C C . ARG B 1 197 ? 10.867 -5.609 -11.211 1 94.75 197 ARG B C 1
ATOM 3961 O O . ARG B 1 197 ? 9.727 -5.875 -10.82 1 94.75 197 ARG B O 1
ATOM 3968 N N . SER B 1 198 ? 11.297 -4.457 -11.547 1 93.12 198 SER B N 1
ATOM 3969 C CA . SER B 1 198 ? 10.414 -3.303 -11.711 1 93.12 198 SER B CA 1
ATOM 3970 C C . SER B 1 198 ? 11.031 -2.262 -12.641 1 93.12 198 SER B C 1
ATOM 3972 O O . SER B 1 198 ? 12.195 -1.894 -12.477 1 93.12 198 SER B O 1
ATOM 3974 N N . PRO B 1 199 ? 10.234 -1.772 -13.602 1 88.31 199 PRO B N 1
ATOM 3975 C CA . PRO B 1 199 ? 10.773 -0.672 -14.414 1 88.31 199 PRO B CA 1
ATOM 3976 C C . PRO B 1 199 ? 11.039 0.584 -13.586 1 88.31 199 PRO B C 1
ATOM 3978 O O . PRO B 1 199 ? 11.797 1.46 -14.023 1 88.31 199 PRO B O 1
ATOM 3981 N N . LEU B 1 200 ? 10.492 0.659 -12.398 1 89.12 200 LEU B N 1
ATOM 3982 C CA . LEU B 1 200 ? 10.641 1.83 -11.539 1 89.12 200 LEU B CA 1
ATOM 3983 C C . LEU B 1 200 ? 11.906 1.728 -10.695 1 89.12 200 LEU B C 1
ATOM 3985 O O . LEU B 1 200 ? 12.328 2.709 -10.078 1 89.12 200 LEU B O 1
ATOM 3989 N N . GLU B 1 201 ? 12.461 0.588 -10.68 1 93 201 GLU B N 1
ATOM 3990 C CA . GLU B 1 201 ? 13.719 0.349 -9.969 1 93 201 GLU B CA 1
ATOM 3991 C C . GLU B 1 201 ? 14.578 -0.681 -10.695 1 93 201 GLU B C 1
ATOM 3993 O O . GLU B 1 201 ? 14.727 -1.812 -10.234 1 93 201 GLU B O 1
ATOM 3998 N N . PRO B 1 202 ? 15.18 -0.252 -11.75 1 94.12 202 PRO B N 1
ATOM 3999 C CA . PRO B 1 202 ? 15.992 -1.195 -12.516 1 94.12 202 PRO B CA 1
ATOM 4000 C C . PRO B 1 202 ? 17.25 -1.629 -11.773 1 94.12 202 PRO B C 1
ATOM 4002 O O . PRO B 1 202 ? 17.828 -0.846 -11.008 1 94.12 202 PRO B O 1
ATOM 4005 N N . TRP B 1 203 ? 17.703 -2.834 -12.07 1 97.06 203 TRP B N 1
ATOM 4006 C CA . TRP B 1 203 ? 18.875 -3.418 -11.422 1 97.06 203 TRP B CA 1
ATOM 4007 C C . TRP B 1 203 ? 20.156 -2.877 -12.039 1 97.06 203 TRP B C 1
ATOM 4009 O O . TRP B 1 203 ? 21.188 -2.797 -11.367 1 97.06 203 TRP B O 1
ATOM 4019 N N . LYS B 1 204 ? 20.109 -2.477 -13.25 1 96.5 204 LYS B N 1
ATOM 4020 C CA . LYS B 1 204 ? 21.312 -2.182 -14.023 1 96.5 204 LYS B CA 1
ATOM 4021 C C . LYS B 1 204 ? 22.156 -1.111 -13.344 1 96.5 204 LYS B C 1
ATOM 4023 O O . LYS B 1 204 ? 23.359 -1.277 -13.188 1 96.5 204 LYS B O 1
ATOM 4028 N N . PRO B 1 205 ? 21.578 -0.045 -12.898 1 95.69 205 PRO B N 1
ATOM 4029 C CA . PRO B 1 205 ? 22.391 0.947 -12.203 1 95.69 205 PRO B CA 1
ATOM 4030 C C . PRO B 1 205 ? 23.094 0.376 -10.969 1 95.69 205 PRO B C 1
ATOM 4032 O O . PRO B 1 205 ? 24.234 0.716 -10.688 1 95.69 205 PRO B O 1
ATOM 4035 N N . TRP B 1 206 ? 22.406 -0.451 -10.219 1 97.5 206 TRP B N 1
ATOM 4036 C CA . TRP B 1 206 ? 23.031 -1.058 -9.047 1 97.5 206 TRP B CA 1
ATOM 4037 C C . TRP B 1 206 ? 24.141 -2.021 -9.453 1 97.5 206 TRP B C 1
ATOM 4039 O O . TRP B 1 206 ? 25.203 -2.049 -8.836 1 97.5 206 TRP B O 1
ATOM 4049 N N . PHE B 1 207 ? 23.922 -2.84 -10.523 1 97.88 207 PHE B N 1
ATOM 4050 C CA . PHE B 1 207 ? 24.953 -3.734 -11.023 1 97.88 207 PHE B CA 1
ATOM 4051 C C . PHE B 1 207 ? 26.219 -2.957 -11.375 1 97.88 207 PHE B C 1
ATOM 4053 O O . PHE B 1 207 ? 27.328 -3.363 -11.008 1 97.88 207 PHE B O 1
ATOM 4060 N N . GLU B 1 208 ? 26.031 -1.868 -12.016 1 97 208 GLU B N 1
ATOM 4061 C CA . GLU B 1 208 ? 27.156 -1.036 -12.414 1 97 208 GLU B CA 1
ATOM 4062 C C . GLU B 1 208 ? 27.922 -0.512 -11.203 1 97 208 GLU B C 1
ATOM 4064 O O . GLU B 1 208 ? 29.141 -0.562 -11.164 1 97 208 GLU B O 1
ATOM 4069 N N . THR B 1 209 ? 27.219 -0.076 -10.219 1 97.19 209 THR B N 1
ATOM 4070 C CA . THR B 1 209 ? 27.828 0.438 -9 1 97.19 209 THR B CA 1
ATOM 4071 C C . THR B 1 209 ? 28.594 -0.667 -8.266 1 97.19 209 THR B C 1
ATOM 4073 O O . THR B 1 209 ? 29.625 -0.418 -7.656 1 97.19 209 THR B O 1
ATOM 4076 N N . ALA B 1 210 ? 28.078 -1.841 -8.359 1 97.44 210 ALA B N 1
ATOM 4077 C CA . ALA B 1 210 ? 28.656 -2.994 -7.672 1 97.44 210 ALA B CA 1
ATOM 4078 C C . ALA B 1 210 ? 29.828 -3.584 -8.469 1 97.44 210 ALA B C 1
ATOM 4080 O O . ALA B 1 210 ? 30.438 -4.57 -8.047 1 97.44 210 ALA B O 1
ATOM 4081 N N . GLY B 1 211 ? 30.062 -3.053 -9.602 1 97 211 GLY B N 1
ATOM 4082 C CA . GLY B 1 211 ? 31.172 -3.508 -10.422 1 97 211 GLY B CA 1
ATOM 4083 C C . GLY B 1 211 ? 30.828 -4.723 -11.266 1 97 211 GLY B C 1
ATOM 4084 O O . GLY B 1 211 ? 31.734 -5.473 -11.664 1 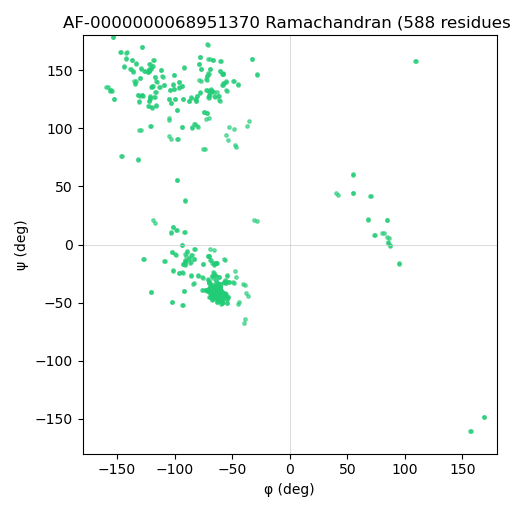97 211 GLY B O 1
ATOM 4085 N N . LEU B 1 212 ? 29.547 -4.883 -11.453 1 97 212 LEU B N 1
ATOM 4086 C CA . LEU B 1 212 ? 29.109 -6.02 -12.258 1 97 212 LEU B CA 1
ATOM 4087 C C . LEU B 1 212 ? 28.75 -5.578 -13.672 1 97 212 LEU B C 1
ATOM 4089 O O . LEU B 1 212 ? 28.125 -4.527 -13.859 1 97 212 LEU B O 1
ATOM 4093 N N . ASP B 1 213 ? 29.141 -6.352 -14.633 1 95.25 213 ASP B N 1
ATOM 4094 C CA . ASP B 1 213 ? 28.75 -6.117 -16.016 1 95.25 213 ASP B CA 1
ATOM 4095 C C . ASP B 1 213 ? 27.562 -7.008 -16.406 1 95.25 213 ASP B C 1
ATOM 4097 O O . ASP B 1 213 ? 27.672 -7.797 -17.359 1 95.25 213 ASP B O 1
ATOM 4101 N N . TRP B 1 214 ? 26.562 -6.906 -15.68 1 96.44 214 TRP B N 1
ATOM 4102 C CA . TRP B 1 214 ? 25.359 -7.703 -15.922 1 96.44 214 TRP B CA 1
ATOM 4103 C C . TRP B 1 214 ? 24.297 -6.883 -16.641 1 96.44 214 TRP B C 1
ATOM 4105 O O . TRP B 1 214 ? 24.203 -5.672 -16.453 1 96.44 214 TRP B O 1
ATOM 4115 N N . ALA B 1 215 ? 23.531 -7.527 -17.5 1 95.5 215 ALA B N 1
ATOM 4116 C CA . ALA B 1 215 ? 22.375 -6.895 -18.125 1 95.5 215 ALA B CA 1
ATOM 4117 C C . ALA B 1 215 ? 21.188 -6.844 -17.156 1 95.5 215 ALA B C 1
ATOM 4119 O O . ALA B 1 215 ? 21.188 -7.535 -16.141 1 95.5 215 ALA B O 1
ATOM 4120 N N . GLU B 1 216 ? 20.234 -5.977 -17.469 1 96.19 216 GLU B N 1
ATOM 4121 C CA . GLU B 1 216 ? 18.984 -5.977 -16.719 1 96.19 216 GLU B CA 1
ATOM 4122 C C . GLU B 1 216 ? 18.328 -7.359 -16.734 1 96.19 216 GLU B C 1
ATOM 4124 O O . GLU B 1 216 ? 18.266 -8.016 -17.766 1 96.19 216 GLU B O 1
ATOM 4129 N N . PRO B 1 217 ? 17.922 -7.789 -15.57 1 92.94 217 PRO B N 1
ATOM 4130 C CA . PRO B 1 217 ? 17.266 -9.102 -15.555 1 92.94 217 PRO B CA 1
ATOM 4131 C C . PRO B 1 217 ? 16.047 -9.172 -16.469 1 92.94 217 PRO B C 1
ATOM 4133 O O . PRO B 1 217 ? 15.234 -8.242 -16.484 1 92.94 217 PRO B O 1
ATOM 4136 N N . GLN B 1 218 ? 15.922 -10.266 -17.141 1 85.5 218 GLN B N 1
ATOM 4137 C CA . GLN B 1 218 ? 14.82 -10.43 -18.078 1 85.5 218 GLN B CA 1
ATOM 4138 C C . GLN B 1 218 ? 13.805 -11.438 -17.562 1 85.5 218 GLN B C 1
ATOM 4140 O O . GLN B 1 218 ? 12.711 -11.57 -18.125 1 85.5 218 GLN B O 1
ATOM 4145 N N . THR B 1 219 ? 14.258 -12.141 -16.578 1 81.94 219 THR B N 1
ATOM 4146 C CA . THR B 1 219 ? 13.375 -13.133 -15.977 1 81.94 219 THR B CA 1
ATOM 4147 C C . THR B 1 219 ? 13.102 -12.812 -14.516 1 81.94 219 THR B C 1
ATOM 4149 O O . THR B 1 219 ? 13.859 -12.062 -13.891 1 81.94 219 THR B O 1
ATOM 4152 N N . GLY B 1 220 ? 12.008 -13.359 -13.992 1 85.06 220 GLY B N 1
ATOM 4153 C CA . GLY B 1 220 ? 11.57 -13.078 -12.633 1 85.06 220 GLY B CA 1
ATOM 4154 C C . GLY B 1 220 ? 10.312 -12.234 -12.578 1 85.06 220 GLY B C 1
ATOM 4155 O O . GLY B 1 220 ? 9.969 -11.547 -13.547 1 85.06 220 GLY B O 1
ATOM 4156 N N . PRO B 1 221 ? 9.641 -12.344 -11.422 1 88.5 221 PRO B N 1
ATOM 4157 C CA . PRO B 1 221 ? 8.391 -11.586 -11.289 1 88.5 221 PRO B CA 1
ATOM 4158 C C . PRO B 1 221 ? 8.602 -10.078 -11.469 1 88.5 221 PRO B C 1
ATOM 4160 O O . PRO B 1 221 ? 9.602 -9.531 -11.008 1 88.5 221 PRO B O 1
ATOM 4163 N N . GLN B 1 222 ? 7.688 -9.492 -12.195 1 92.06 222 GLN B N 1
ATOM 4164 C CA . GLN B 1 222 ? 7.785 -8.055 -12.445 1 92.06 222 GLN B CA 1
ATOM 4165 C C . GLN B 1 222 ? 6.598 -7.312 -11.844 1 92.06 222 GLN B C 1
ATOM 4167 O O . GLN B 1 222 ? 5.449 -7.727 -12.008 1 92.06 222 GLN B O 1
ATOM 4172 N N . PHE B 1 223 ? 6.906 -6.281 -11.148 1 92.44 223 PHE B N 1
ATOM 4173 C CA . PHE B 1 223 ? 5.934 -5.422 -10.484 1 92.44 223 PHE B CA 1
ATOM 4174 C C . PHE B 1 223 ? 6.078 -3.98 -10.953 1 92.44 223 PHE B C 1
ATOM 4176 O O . PHE B 1 223 ? 7.098 -3.336 -10.703 1 92.44 223 PHE B O 1
ATOM 4183 N N . ASN B 1 224 ? 5.07 -3.43 -11.531 1 85.56 224 ASN B N 1
ATOM 4184 C CA . ASN B 1 224 ? 5.125 -2.049 -12 1 85.56 224 ASN B CA 1
ATOM 4185 C C . ASN B 1 224 ? 4.641 -1.076 -10.93 1 85.56 224 ASN B C 1
ATOM 4187 O O . ASN B 1 224 ? 3.846 -0.177 -11.211 1 85.56 224 ASN B O 1
ATOM 4191 N N . ASP B 1 225 ? 4.965 -1.388 -9.789 1 87.25 225 ASP B N 1
ATOM 4192 C CA . ASP B 1 225 ? 4.715 -0.599 -8.586 1 87.25 225 ASP B CA 1
ATOM 4193 C C . ASP B 1 225 ? 5.68 -0.987 -7.469 1 87.25 225 ASP B C 1
ATOM 4195 O O . ASP B 1 225 ? 5.879 -2.172 -7.195 1 87.25 225 ASP B O 1
ATOM 4199 N N . ILE B 1 226 ? 6.215 0.011 -6.816 1 90.12 226 ILE B N 1
ATOM 4200 C CA . ILE B 1 226 ? 7.227 -0.224 -5.797 1 90.12 226 ILE B CA 1
ATOM 4201 C C . ILE B 1 226 ? 6.598 -0.936 -4.598 1 90.12 226 ILE B C 1
ATOM 4203 O O . ILE B 1 226 ? 7.211 -1.83 -4.008 1 90.12 226 ILE B O 1
ATOM 4207 N N . GLY B 1 227 ? 5.457 -0.532 -4.258 1 91.19 227 GLY B N 1
ATOM 4208 C CA . GLY B 1 227 ? 4.781 -1.16 -3.133 1 91.19 227 GLY B CA 1
ATOM 4209 C C . GLY B 1 227 ? 4.5 -2.635 -3.354 1 91.19 227 GLY B C 1
ATOM 4210 O O . GLY B 1 227 ? 4.637 -3.443 -2.434 1 91.19 227 GLY B O 1
ATOM 4211 N N . LEU B 1 228 ? 4.062 -2.982 -4.531 1 91.75 228 LEU B N 1
ATOM 4212 C CA . LEU B 1 228 ? 3.852 -4.387 -4.871 1 91.75 228 LEU B CA 1
ATOM 4213 C C . LEU B 1 228 ? 5.16 -5.168 -4.785 1 91.75 228 LEU B C 1
ATOM 4215 O O . LEU B 1 228 ? 5.18 -6.297 -4.297 1 91.75 228 LEU B O 1
ATOM 4219 N N . MET B 1 229 ? 6.188 -4.566 -5.238 1 94.69 229 MET B N 1
ATOM 4220 C CA . MET B 1 229 ? 7.492 -5.215 -5.176 1 94.69 229 MET B CA 1
ATOM 4221 C C . MET B 1 229 ? 7.926 -5.422 -3.729 1 94.69 229 MET B C 1
ATOM 4223 O O . MET B 1 229 ? 8.445 -6.484 -3.379 1 94.69 229 MET B O 1
ATOM 4227 N N . LEU B 1 230 ? 7.707 -4.445 -2.881 1 94.69 230 LEU B N 1
ATOM 4228 C CA . LEU B 1 230 ? 8.039 -4.566 -1.467 1 94.69 230 LEU B CA 1
ATOM 4229 C C . LEU B 1 230 ? 7.25 -5.695 -0.814 1 94.69 230 LEU B C 1
ATOM 4231 O O . LEU B 1 230 ? 7.793 -6.449 -0.001 1 94.69 230 LEU B O 1
ATOM 4235 N N . GLU B 1 231 ? 6.027 -5.77 -1.18 1 92.81 231 GLU B N 1
ATOM 4236 C CA . GLU B 1 231 ? 5.207 -6.855 -0.651 1 92.81 231 GLU B CA 1
ATOM 4237 C C . GLU B 1 231 ? 5.734 -8.219 -1.104 1 92.81 231 GLU B C 1
ATOM 4239 O O . GLU B 1 231 ? 5.695 -9.188 -0.347 1 92.81 231 GLU B O 1
ATOM 4244 N N . ALA B 1 232 ? 6.172 -8.305 -2.326 1 95.25 232 ALA B N 1
ATOM 4245 C CA . ALA B 1 232 ? 6.75 -9.539 -2.842 1 95.25 232 ALA B CA 1
ATOM 4246 C C . ALA B 1 232 ? 7.984 -9.945 -2.039 1 95.25 232 ALA B C 1
ATOM 4248 O O . ALA B 1 232 ? 8.18 -11.133 -1.751 1 95.25 232 ALA B O 1
ATOM 4249 N N . ILE B 1 233 ? 8.773 -8.953 -1.661 1 96.25 233 ILE B N 1
ATOM 4250 C CA . ILE B 1 233 ? 9.938 -9.219 -0.818 1 96.25 233 ILE B CA 1
ATOM 4251 C C . ILE B 1 233 ? 9.484 -9.766 0.532 1 96.25 233 ILE B C 1
ATOM 4253 O O . ILE B 1 233 ? 9.969 -10.805 0.982 1 96.25 233 ILE B O 1
ATOM 4257 N N . ALA B 1 234 ? 8.57 -9.102 1.105 1 92.81 234 ALA B N 1
ATOM 4258 C CA . ALA B 1 234 ? 8.078 -9.469 2.432 1 92.81 234 ALA B CA 1
ATOM 4259 C C . ALA B 1 234 ? 7.461 -10.867 2.418 1 92.81 234 ALA B C 1
ATOM 4261 O O . ALA B 1 234 ? 7.484 -11.57 3.43 1 92.81 234 ALA B O 1
ATOM 4262 N N . SER B 1 235 ? 6.977 -11.203 1.3 1 91.56 235 SER B N 1
ATOM 4263 C CA . SER B 1 235 ? 6.367 -12.523 1.143 1 91.56 235 SER B CA 1
ATOM 4264 C C . SER B 1 235 ? 7.383 -13.547 0.662 1 91.56 235 SER B C 1
ATOM 4266 O O . SER B 1 235 ? 7.012 -14.609 0.148 1 91.56 235 SER B O 1
ATOM 4268 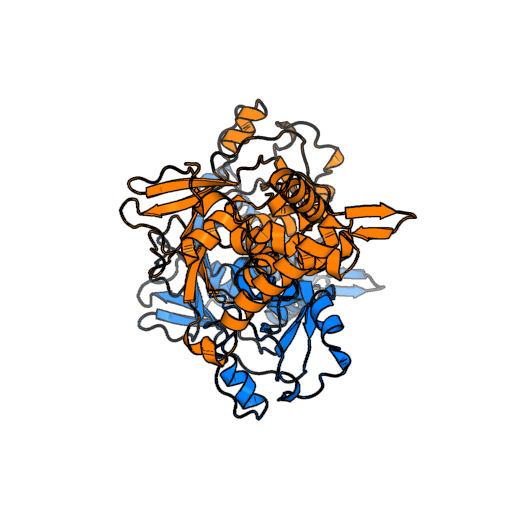N N . ASN B 1 236 ? 8.625 -13.203 0.673 1 94.31 236 ASN B N 1
ATOM 4269 C CA . ASN B 1 236 ? 9.742 -14.125 0.498 1 94.31 236 ASN B CA 1
ATOM 4270 C C . ASN B 1 236 ? 9.828 -14.633 -0.937 1 94.31 236 ASN B C 1
ATOM 4272 O O . ASN B 1 236 ? 10.094 -15.82 -1.163 1 94.31 236 ASN B O 1
ATOM 4276 N N . GLN B 1 237 ? 9.633 -13.758 -1.886 1 94.38 237 GLN B N 1
ATOM 4277 C CA . GLN B 1 237 ? 9.547 -14.195 -3.275 1 94.38 237 GLN B CA 1
ATOM 4278 C C . GLN B 1 237 ? 10.867 -13.969 -4.004 1 94.38 237 GLN B C 1
ATOM 4280 O O . GLN B 1 237 ? 11.039 -14.406 -5.145 1 94.38 237 GLN B O 1
ATOM 4285 N N . GLY B 1 238 ? 11.805 -13.312 -3.408 1 96.38 238 GLY B N 1
ATOM 4286 C CA . GLY B 1 238 ? 13.086 -13.047 -4.039 1 96.38 238 GLY B CA 1
ATOM 4287 C C . GLY B 1 238 ? 13.805 -11.844 -3.455 1 96.38 238 GLY B C 1
ATOM 4288 O O . GLY B 1 238 ? 13.539 -11.453 -2.316 1 96.38 238 GLY B O 1
ATOM 4289 N N . VAL B 1 239 ? 14.758 -11.344 -4.281 1 98 239 VAL B N 1
ATOM 4290 C CA . VAL B 1 239 ? 15.586 -10.203 -3.906 1 98 239 VAL B CA 1
ATOM 4291 C C . VAL B 1 239 ? 15.195 -8.984 -4.738 1 98 239 VAL B C 1
ATOM 4293 O O . VAL B 1 239 ? 14.953 -9.094 -5.941 1 98 239 VAL B O 1
ATOM 4296 N N . ALA B 1 240 ? 15.109 -7.871 -4.094 1 98.19 240 ALA B N 1
ATOM 4297 C CA . ALA B 1 240 ? 14.891 -6.621 -4.816 1 98.19 240 ALA B CA 1
ATOM 4298 C C . ALA B 1 240 ? 15.688 -5.48 -4.199 1 98.19 240 ALA B C 1
ATOM 4300 O O . ALA B 1 240 ? 16.281 -5.641 -3.131 1 98.19 240 ALA B O 1
ATOM 4301 N N . LEU B 1 241 ? 15.781 -4.391 -4.949 1 97.38 241 LEU B N 1
ATOM 4302 C CA . LEU B 1 241 ? 16.406 -3.17 -4.441 1 97.38 241 LEU B CA 1
ATOM 4303 C C . LEU B 1 241 ? 15.414 -2.365 -3.607 1 97.38 241 LEU B C 1
ATOM 4305 O O . LEU B 1 241 ? 14.305 -2.07 -4.062 1 97.38 241 LEU B O 1
ATOM 4309 N N . VAL B 1 242 ? 15.859 -2.094 -2.395 1 95.88 242 VAL B N 1
ATOM 4310 C CA . VAL B 1 242 ? 14.953 -1.445 -1.45 1 95.88 242 VAL B CA 1
ATOM 4311 C C . VAL B 1 242 ? 15.609 -0.18 -0.896 1 95.88 242 VAL B C 1
ATOM 4313 O O . VAL B 1 242 ? 16.828 -0.072 -0.859 1 95.88 242 VAL B O 1
ATOM 4316 N N . ARG B 1 243 ? 14.727 0.76 -0.584 1 93.94 243 ARG B N 1
ATOM 4317 C CA . ARG B 1 243 ? 15.141 1.971 0.12 1 93.94 243 ARG B CA 1
ATOM 4318 C C . ARG B 1 243 ? 14.906 1.837 1.621 1 93.94 243 ARG B C 1
ATOM 4320 O O . ARG B 1 243 ? 13.867 1.343 2.051 1 93.94 243 ARG B O 1
ATOM 4327 N N . GLN B 1 244 ? 15.836 2.326 2.373 1 91.38 244 GLN B N 1
ATOM 4328 C CA . GLN B 1 244 ? 15.844 2.135 3.818 1 91.38 244 GLN B CA 1
ATOM 4329 C C . GLN B 1 244 ? 14.578 2.699 4.457 1 91.38 244 GLN B C 1
ATOM 4331 O O . GLN B 1 244 ? 13.914 2.018 5.242 1 91.38 244 GLN B O 1
ATOM 4336 N N . ARG B 1 245 ? 14.227 3.877 4.176 1 87.12 245 ARG B N 1
ATOM 4337 C CA . ARG B 1 245 ? 13.109 4.539 4.832 1 87.12 245 ARG B CA 1
ATOM 4338 C C . ARG B 1 245 ? 11.781 3.924 4.406 1 87.12 245 ARG B C 1
ATOM 4340 O O . ARG B 1 245 ? 10.867 3.771 5.223 1 87.12 245 ARG B O 1
ATOM 4347 N N . MET B 1 246 ? 11.695 3.57 3.205 1 88.94 246 MET B N 1
ATOM 4348 C CA . MET B 1 246 ? 10.461 3.004 2.672 1 88.94 246 MET B CA 1
ATOM 4349 C C . MET B 1 246 ? 10.188 1.63 3.275 1 88.94 246 MET B C 1
ATOM 4351 O O . MET B 1 246 ? 9.031 1.254 3.473 1 88.94 246 MET B O 1
ATOM 4355 N N . ALA B 1 247 ? 11.258 0.947 3.508 1 92.19 247 ALA B N 1
ATOM 4356 C CA . ALA B 1 247 ? 11.117 -0.419 4.008 1 92.19 247 ALA B CA 1
ATOM 4357 C C . ALA B 1 247 ? 11.367 -0.482 5.512 1 92.19 247 ALA B C 1
ATOM 4359 O O . ALA B 1 247 ? 11.523 -1.567 6.078 1 92.19 247 ALA B O 1
ATOM 4360 N N . ARG B 1 248 ? 11.359 0.584 6.164 1 88.88 248 ARG B N 1
ATOM 4361 C CA . ARG B 1 248 ? 11.812 0.699 7.543 1 88.88 248 ARG B CA 1
ATOM 4362 C C . ARG B 1 248 ? 11.047 -0.254 8.453 1 88.88 248 ARG B C 1
ATOM 4364 O O . ARG B 1 248 ? 11.641 -0.923 9.305 1 88.88 248 ARG B O 1
ATOM 4371 N N . HIS B 1 249 ? 9.781 -0.339 8.273 1 83.56 249 HIS B N 1
ATOM 4372 C CA . HIS B 1 249 ? 8.953 -1.164 9.148 1 83.56 249 HIS B CA 1
ATOM 4373 C C . HIS B 1 249 ? 9.344 -2.635 9.047 1 83.56 249 HIS B C 1
ATOM 4375 O O . HIS B 1 249 ? 9.539 -3.299 10.07 1 83.56 249 HIS B O 1
ATOM 4381 N N . TRP B 1 250 ? 9.531 -3.15 7.863 1 90.5 250 TRP B N 1
ATOM 4382 C CA . TRP B 1 250 ? 9.891 -4.547 7.645 1 90.5 250 TRP B CA 1
ATOM 4383 C C . TRP B 1 250 ? 11.312 -4.824 8.117 1 90.5 250 TRP B C 1
ATOM 4385 O O . TRP B 1 250 ? 11.578 -5.879 8.703 1 90.5 250 TRP B O 1
ATOM 4395 N N . LEU B 1 251 ? 12.172 -3.852 7.922 1 93.69 251 LEU B N 1
ATOM 4396 C CA . LEU B 1 251 ? 13.57 -4.004 8.305 1 93.69 251 LEU B CA 1
ATOM 4397 C C . LEU B 1 251 ? 13.727 -4 9.82 1 93.69 251 LEU B C 1
ATOM 4399 O O . LEU B 1 251 ? 14.438 -4.836 10.383 1 93.69 251 LEU B O 1
ATOM 4403 N N . SER B 1 252 ? 12.969 -3.164 10.414 1 90.56 252 SER B N 1
ATOM 4404 C CA . SER B 1 252 ? 13.078 -3.029 11.867 1 90.56 252 SER B CA 1
ATOM 4405 C C . SER B 1 252 ? 12.516 -4.254 12.578 1 90.56 252 SER B C 1
ATOM 4407 O O . SER B 1 252 ? 13.008 -4.645 13.633 1 90.56 252 SER B O 1
ATOM 4409 N N . LEU B 1 253 ? 11.547 -4.91 11.992 1 85.94 253 LEU B N 1
ATOM 4410 C CA . LEU B 1 253 ? 10.906 -6.082 12.594 1 85.94 253 LEU B CA 1
ATOM 4411 C C . LEU B 1 253 ? 11.633 -7.359 12.188 1 85.94 253 LEU B C 1
ATOM 4413 O O . LEU B 1 253 ? 11.266 -8.453 12.625 1 85.94 253 LEU B O 1
ATOM 4417 N N . GLY B 1 254 ? 12.578 -7.199 11.312 1 92 254 GLY B N 1
ATOM 4418 C CA . GLY B 1 254 ? 13.359 -8.344 10.883 1 92 254 GLY B CA 1
ATOM 4419 C C . GLY B 1 254 ? 12.664 -9.164 9.812 1 92 254 GLY B C 1
ATOM 4420 O O . GLY B 1 254 ? 13.125 -10.258 9.461 1 92 254 GLY B O 1
ATOM 4421 N N . GLN B 1 255 ? 11.641 -8.703 9.297 1 92.25 255 GLN B N 1
ATOM 4422 C CA . GLN B 1 255 ? 10.914 -9.398 8.25 1 92.25 255 GLN B CA 1
ATOM 4423 C C . GLN B 1 255 ? 11.633 -9.289 6.91 1 92.25 255 GLN B C 1
ATOM 4425 O O . GLN B 1 255 ? 11.445 -10.133 6.027 1 92.25 255 GLN B O 1
ATOM 4430 N N . MET B 1 256 ? 12.344 -8.25 6.762 1 96.38 256 MET B N 1
ATOM 4431 C CA . MET B 1 256 ? 13.219 -8.016 5.621 1 96.38 256 MET B CA 1
ATOM 4432 C C . MET B 1 256 ? 14.68 -7.914 6.066 1 96.38 256 MET B C 1
ATOM 4434 O O . MET B 1 256 ? 14.961 -7.41 7.152 1 96.38 256 MET B O 1
ATOM 4438 N N . VAL B 1 257 ? 15.562 -8.414 5.234 1 97.88 257 VAL B N 1
ATOM 4439 C CA . VAL B 1 257 ? 16.984 -8.438 5.578 1 97.88 257 VAL B CA 1
ATOM 4440 C C . VAL B 1 257 ? 17.797 -7.824 4.441 1 97.88 257 VAL B C 1
ATOM 4442 O O . VAL B 1 257 ? 17.609 -8.172 3.273 1 97.88 257 VAL B O 1
ATOM 4445 N N . ARG B 1 258 ? 18.625 -6.898 4.824 1 97.44 258 ARG B N 1
ATOM 4446 C CA . ARG B 1 258 ? 19.609 -6.387 3.875 1 97.44 258 ARG B CA 1
ATOM 4447 C C . ARG B 1 258 ? 20.609 -7.465 3.488 1 97.44 258 ARG B C 1
ATOM 4449 O O . ARG B 1 258 ? 21.281 -8.039 4.352 1 97.44 258 ARG B O 1
ATOM 4456 N N . LEU B 1 259 ? 20.828 -7.727 2.213 1 97.06 259 LEU B N 1
ATOM 4457 C CA . LEU B 1 259 ? 21.656 -8.836 1.746 1 97.06 259 LEU B CA 1
ATOM 4458 C C . LEU B 1 259 ? 23.109 -8.383 1.546 1 97.06 259 LEU B C 1
ATOM 4460 O O . LEU B 1 259 ? 24.031 -9.156 1.788 1 97.06 259 LEU B O 1
ATOM 4464 N N . LEU B 1 260 ? 23.234 -7.191 1.015 1 97 260 LEU B N 1
ATOM 4465 C CA . LEU B 1 260 ? 24.562 -6.641 0.709 1 97 260 LEU B CA 1
ATOM 4466 C C . LEU B 1 260 ? 24.641 -5.176 1.129 1 97 260 LEU B C 1
ATOM 4468 O O . LEU B 1 260 ? 23.641 -4.473 1.146 1 97 260 LEU B O 1
ATOM 4472 N N . GLU B 1 261 ? 25.812 -4.684 1.312 1 94.81 261 GLU B N 1
ATOM 4473 C CA . GLU B 1 261 ? 26.016 -3.334 1.826 1 94.81 261 GLU B CA 1
ATOM 4474 C C . GLU B 1 261 ? 26.156 -2.324 0.69 1 94.81 261 GLU B C 1
ATOM 4476 O O . GLU B 1 261 ? 26.031 -1.118 0.903 1 94.81 261 GLU B O 1
ATOM 4481 N N . VAL B 1 262 ? 26.422 -2.83 -0.492 1 96.31 262 VAL B N 1
ATOM 4482 C CA . VAL B 1 262 ? 26.578 -1.929 -1.628 1 96.31 262 VAL B CA 1
ATOM 4483 C C . VAL B 1 262 ? 25.281 -1.144 -1.849 1 96.31 262 VAL B C 1
ATOM 4485 O O . VAL B 1 262 ? 24.219 -1.731 -2.014 1 96.31 262 VAL B O 1
ATOM 4488 N N . GLU B 1 263 ? 25.406 0.157 -1.828 1 96.38 263 GLU B N 1
ATOM 4489 C CA . GLU B 1 263 ? 24.281 1.053 -2.1 1 96.38 263 GLU B CA 1
ATOM 4490 C C . GLU B 1 263 ? 24.469 1.771 -3.434 1 96.38 263 GLU B C 1
ATOM 4492 O O . GLU B 1 263 ? 25.594 2.035 -3.857 1 96.38 263 GLU B O 1
ATOM 4497 N N . SER B 1 264 ? 23.391 1.973 -4.094 1 95.62 264 SER B N 1
ATOM 4498 C CA . SER B 1 264 ? 23.406 2.717 -5.348 1 95.62 264 SER B CA 1
ATOM 4499 C C . SER B 1 264 ? 22.344 3.824 -5.34 1 95.62 264 SER B C 1
ATOM 4501 O O . SER B 1 264 ? 21.344 3.721 -4.641 1 95.62 264 SER B O 1
ATOM 4503 N N . VAL B 1 265 ? 22.688 4.836 -6.105 1 90.88 265 VAL B N 1
ATOM 4504 C CA . VAL B 1 265 ? 21.703 5.906 -6.27 1 90.88 265 VAL B CA 1
ATOM 4505 C C . VAL B 1 265 ? 20.688 5.512 -7.336 1 90.88 265 VAL B C 1
ATOM 4507 O O . VAL B 1 265 ? 21.047 5.16 -8.461 1 90.88 265 VAL B O 1
ATOM 4510 N N . SER B 1 266 ? 19.484 5.523 -6.922 1 87.56 266 SER B N 1
ATOM 4511 C CA . SER B 1 266 ? 18.406 5.246 -7.875 1 87.56 266 SER B CA 1
ATOM 4512 C C . SER B 1 266 ? 18.219 6.406 -8.844 1 87.56 266 SER B C 1
ATOM 4514 O O . SER B 1 266 ? 18.312 7.57 -8.445 1 87.56 266 SER B O 1
ATOM 4516 N N . PRO B 1 267 ? 17.938 6.055 -10.102 1 87.62 267 PRO B N 1
ATOM 4517 C CA . PRO B 1 267 ? 17.625 7.133 -11.047 1 87.62 267 PRO B CA 1
ATOM 4518 C C . PRO B 1 267 ? 16.266 7.77 -10.773 1 87.62 267 PRO B C 1
ATOM 4520 O O . PRO B 1 267 ? 15.953 8.828 -11.328 1 87.62 267 PRO B O 1
ATOM 4523 N N . HIS B 1 268 ? 15.578 7.141 -9.938 1 90.38 268 HIS B N 1
ATOM 4524 C CA . HIS B 1 268 ? 14.234 7.629 -9.664 1 90.38 268 HIS B CA 1
ATOM 4525 C C . HIS B 1 268 ? 14.125 8.195 -8.25 1 90.38 268 HIS B C 1
ATOM 4527 O O . HIS B 1 268 ? 14.875 7.785 -7.359 1 90.38 268 HIS 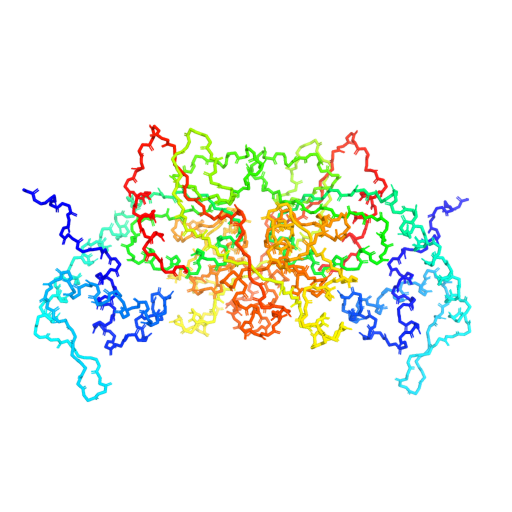B O 1
ATOM 4533 N N . GLY B 1 269 ? 13.273 9.133 -8.086 1 90.62 269 GLY B N 1
ATOM 4534 C CA . GLY B 1 269 ? 12.938 9.758 -6.816 1 90.62 269 GLY B CA 1
ATOM 4535 C C . GLY B 1 269 ? 11.539 10.336 -6.785 1 90.62 269 GLY B C 1
ATOM 4536 O O . GLY B 1 269 ? 10.758 10.148 -7.723 1 90.62 269 GLY B O 1
ATOM 4537 N N . TYR B 1 270 ? 11.203 10.859 -5.676 1 92.56 270 TYR B N 1
ATOM 4538 C CA . TYR B 1 270 ? 9.922 11.539 -5.535 1 92.56 270 TYR B CA 1
ATOM 4539 C C . TYR B 1 270 ? 10.07 13.047 -5.734 1 92.56 270 TYR B C 1
ATOM 4541 O O . TYR B 1 270 ? 10.977 13.664 -5.176 1 92.56 270 TYR B O 1
ATOM 4549 N N . TYR B 1 271 ? 9.133 13.594 -6.52 1 92.69 271 TYR B N 1
ATOM 4550 C CA . TYR B 1 271 ? 9.188 15.008 -6.887 1 92.69 271 TYR B CA 1
ATOM 4551 C C . TYR B 1 271 ? 7.82 15.664 -6.727 1 92.69 271 TYR B C 1
ATOM 4553 O O . TYR B 1 271 ? 6.793 15.062 -7.047 1 92.69 271 TYR B O 1
ATOM 4561 N N . ILE B 1 272 ? 7.84 16.859 -6.207 1 92.94 272 ILE B N 1
ATOM 4562 C CA . ILE B 1 272 ? 6.664 17.719 -6.293 1 92.94 272 ILE B CA 1
ATOM 4563 C C . ILE B 1 272 ? 6.609 18.375 -7.668 1 92.94 272 ILE B C 1
ATOM 4565 O O . ILE B 1 272 ? 7.602 18.938 -8.133 1 92.94 272 ILE B O 1
ATOM 4569 N N . VAL B 1 273 ? 5.477 18.25 -8.312 1 89.75 273 VAL B N 1
ATOM 4570 C CA . VAL B 1 273 ? 5.375 18.844 -9.641 1 89.75 273 VAL B CA 1
ATOM 4571 C C . VAL B 1 273 ? 4.254 19.875 -9.656 1 89.75 273 VAL B C 1
ATOM 4573 O O . VAL B 1 273 ? 3.215 19.688 -9.023 1 89.75 273 VAL B O 1
ATOM 4576 N N . GLU B 1 274 ? 4.547 20.969 -10.234 1 85.88 274 GLU B N 1
ATOM 4577 C CA . GLU B 1 274 ? 3.602 22.078 -10.383 1 85.88 274 GLU B CA 1
ATOM 4578 C C . GLU B 1 274 ? 3.553 22.578 -11.82 1 85.88 274 GLU B C 1
ATOM 4580 O O . GLU B 1 274 ? 4.562 22.547 -12.531 1 85.88 274 GLU B O 1
ATOM 4585 N N . ARG B 1 275 ? 2.334 22.922 -12.148 1 81.94 275 ARG B N 1
ATOM 4586 C CA . ARG B 1 275 ? 2.254 23.578 -13.445 1 81.94 275 ARG B CA 1
ATOM 4587 C C . ARG B 1 275 ? 2.936 24.953 -13.398 1 81.94 275 ARG B C 1
ATOM 4589 O O . ARG B 1 275 ? 2.746 25.719 -12.453 1 81.94 275 ARG B O 1
ATOM 4596 N N . GLU B 1 276 ? 3.752 25.219 -14.359 1 76.31 276 GLU B N 1
ATOM 4597 C CA . GLU B 1 276 ? 4.543 26.453 -14.383 1 76.31 276 GLU B CA 1
ATOM 4598 C C . GLU B 1 276 ? 3.648 27.688 -14.422 1 76.31 276 GLU B C 1
ATOM 4600 O O . GLU B 1 276 ? 3.939 28.688 -13.766 1 76.31 276 GLU B O 1
ATOM 4605 N N . GLN B 1 277 ? 2.637 27.578 -15.078 1 74.81 277 GLN B N 1
ATOM 4606 C CA . GLN B 1 277 ? 1.825 28.766 -15.297 1 74.81 277 GLN B CA 1
ATOM 4607 C C . GLN B 1 277 ? 0.659 28.828 -14.312 1 74.81 277 GLN B C 1
ATOM 4609 O O . GLN B 1 277 ? -0.263 29.625 -14.492 1 74.81 277 GLN B O 1
ATOM 4614 N N . ALA B 1 278 ? 0.676 28.047 -13.344 1 75.38 278 ALA B N 1
ATOM 4615 C CA . ALA B 1 278 ? -0.417 28.062 -12.375 1 75.38 278 ALA B CA 1
ATOM 4616 C C . ALA B 1 278 ? 0.116 28.156 -10.945 1 75.38 278 ALA B C 1
ATOM 4618 O O . ALA B 1 278 ? 0.549 27.156 -10.375 1 75.38 278 ALA B O 1
ATOM 4619 N N . PRO B 1 279 ? 0.087 29.422 -10.438 1 76.06 279 PRO B N 1
ATOM 4620 C CA . PRO B 1 279 ? 0.572 29.547 -9.062 1 76.06 279 PRO B CA 1
ATOM 4621 C C . PRO B 1 279 ? -0.222 28.688 -8.078 1 76.06 279 PRO B C 1
ATOM 4623 O O . PRO B 1 279 ? -1.437 28.531 -8.227 1 76.06 279 PRO B O 1
ATOM 4626 N N . LEU B 1 280 ? 0.491 28.203 -7.059 1 85.62 280 LEU B N 1
ATOM 4627 C CA . LEU B 1 280 ? -0.146 27.422 -6.004 1 85.62 280 LEU B CA 1
ATOM 4628 C C . LEU B 1 280 ? -1.049 28.297 -5.148 1 85.62 280 LEU B C 1
ATOM 4630 O O . LEU B 1 280 ? -0.67 29.422 -4.785 1 85.62 280 LEU B O 1
ATOM 4634 N N . LYS B 1 281 ? -2.219 27.844 -4.965 1 84.06 281 LYS B N 1
ATOM 4635 C CA . LYS B 1 281 ? -3.057 28.469 -3.945 1 84.06 281 LYS B CA 1
ATOM 4636 C C . LYS B 1 281 ? -2.408 28.375 -2.566 1 84.06 281 LYS B C 1
ATOM 4638 O O . LYS B 1 281 ? -1.532 27.531 -2.344 1 84.06 281 LYS B O 1
ATOM 4643 N N . PRO B 1 282 ? -2.762 29.188 -1.681 1 81.38 282 PRO B N 1
ATOM 4644 C CA . PRO B 1 282 ? -2.111 29.25 -0.369 1 81.38 282 PRO B CA 1
ATOM 4645 C C . PRO B 1 282 ? -2.104 27.891 0.341 1 81.38 282 PRO B C 1
ATOM 4647 O O . PRO B 1 282 ? -1.068 27.469 0.866 1 81.38 282 PRO B O 1
ATOM 4650 N N . GLU B 1 283 ? -3.211 27.219 0.369 1 87.31 283 GLU B N 1
ATOM 4651 C CA . GLU B 1 283 ? -3.283 25.938 1.06 1 87.31 283 GLU B CA 1
ATOM 4652 C C . GLU B 1 283 ? -2.312 24.922 0.45 1 87.31 283 GLU B C 1
ATOM 4654 O O . GLU B 1 283 ? -1.729 24.109 1.165 1 87.31 283 GLU B O 1
ATOM 4659 N N . ALA B 1 284 ? -2.164 24.984 -0.855 1 90.44 284 ALA B N 1
ATOM 4660 C CA . ALA B 1 284 ? -1.206 24.125 -1.541 1 90.44 284 ALA B CA 1
ATOM 4661 C C . ALA B 1 284 ? 0.228 24.5 -1.174 1 90.44 284 ALA B C 1
ATOM 4663 O O . ALA B 1 284 ? 1.073 23.625 -0.98 1 90.44 284 ALA B O 1
ATOM 4664 N N . ARG B 1 285 ? 0.457 25.734 -1.088 1 86.88 285 ARG B N 1
ATOM 4665 C CA . ARG B 1 285 ? 1.782 26.219 -0.7 1 86.88 285 ARG B CA 1
ATOM 4666 C C . ARG B 1 285 ? 2.121 25.797 0.725 1 86.88 285 ARG B C 1
ATOM 4668 O O . ARG B 1 285 ? 3.25 25.391 1.007 1 86.88 285 ARG B O 1
ATOM 4675 N N . TYR B 1 286 ? 1.125 25.906 1.6 1 84.44 286 TYR B N 1
ATOM 4676 C CA . TYR B 1 286 ? 1.33 25.438 2.967 1 84.44 286 TYR B CA 1
ATOM 4677 C C . TYR B 1 286 ? 1.741 23.969 2.988 1 84.44 286 TYR B C 1
ATOM 4679 O O . TYR B 1 286 ? 2.656 23.594 3.723 1 84.44 286 TYR B O 1
ATOM 4687 N N . PHE B 1 287 ? 1.104 23.203 2.189 1 93.25 287 PHE B N 1
ATOM 4688 C CA . PHE B 1 287 ? 1.361 21.766 2.139 1 93.25 287 PHE B CA 1
ATOM 4689 C C . PHE B 1 287 ? 2.756 21.484 1.594 1 93.25 287 PHE B C 1
ATOM 4691 O O . PHE B 1 287 ? 3.5 20.688 2.162 1 93.25 287 PHE B O 1
ATOM 4698 N N . VAL B 1 288 ? 3.123 22.141 0.506 1 90.5 288 VAL B N 1
ATOM 4699 C CA . VAL B 1 288 ? 4.418 21.938 -0.137 1 90.5 288 VAL B CA 1
ATOM 4700 C C . VAL B 1 288 ? 5.535 22.359 0.817 1 90.5 288 VAL B C 1
ATOM 4702 O O . VAL B 1 288 ? 6.527 21.641 0.973 1 90.5 288 VAL B O 1
ATOM 4705 N N . ASP B 1 289 ? 5.355 23.469 1.461 1 83.44 289 ASP B N 1
ATOM 4706 C CA . ASP B 1 289 ? 6.355 23.953 2.41 1 83.44 289 ASP B CA 1
ATOM 4707 C C . ASP B 1 289 ? 6.523 22.969 3.57 1 83.44 289 ASP B C 1
ATOM 4709 O O . ASP B 1 289 ? 7.641 22.719 4.02 1 83.44 289 ASP B O 1
ATOM 4713 N N . TRP B 1 290 ? 5.426 22.484 4.055 1 88.69 290 TRP B N 1
ATOM 4714 C CA . TRP B 1 290 ? 5.457 21.484 5.121 1 88.69 290 TRP B CA 1
ATOM 4715 C C . TRP B 1 290 ? 6.207 20.234 4.676 1 88.69 290 TRP B C 1
ATOM 4717 O O . TRP B 1 290 ? 7.094 19.75 5.383 1 88.69 290 TRP B O 1
ATOM 4727 N N . LEU B 1 291 ? 5.91 19.719 3.504 1 92.31 291 LEU B N 1
ATOM 4728 C CA . LEU B 1 291 ? 6.578 18.531 2.967 1 92.31 291 LEU B CA 1
ATOM 4729 C C . LEU B 1 291 ? 8.086 18.734 2.924 1 92.31 291 LEU B C 1
ATOM 4731 O O . LEU B 1 291 ? 8.852 17.844 3.303 1 92.31 291 LEU B O 1
ATOM 4735 N N . LEU B 1 292 ? 8.445 19.922 2.494 1 87.62 292 LEU B N 1
ATOM 4736 C CA . LEU B 1 292 ? 9.859 20.203 2.289 1 87.62 292 LEU B CA 1
ATOM 4737 C C . LEU B 1 292 ? 10.57 20.406 3.623 1 87.62 292 LEU B C 1
ATOM 4739 O O . LEU B 1 292 ? 11.805 20.344 3.691 1 87.62 292 LEU B O 1
ATOM 4743 N N . SER B 1 293 ? 9.805 20.641 4.652 1 80 293 SER B N 1
ATOM 4744 C CA . SER B 1 293 ? 10.391 20.844 5.973 1 80 293 SER B CA 1
ATOM 4745 C C . SER B 1 293 ? 10.617 19.531 6.699 1 80 293 SER B C 1
ATOM 4747 O O . SER B 1 293 ? 11.328 19.484 7.703 1 80 293 SER B O 1
ATOM 4749 N N . LEU B 1 294 ? 10 18.516 6.211 1 82.31 294 LEU B N 1
ATOM 4750 C CA . LEU B 1 294 ? 10.078 17.219 6.871 1 82.31 294 LEU B CA 1
ATOM 4751 C C . LEU B 1 294 ? 11.469 16.594 6.699 1 82.31 294 LEU B C 1
ATOM 4753 O O . LEU B 1 294 ? 12.133 16.844 5.691 1 82.31 294 LEU B O 1
ATOM 4757 N N . ASP B 1 295 ? 11.836 15.914 7.742 1 76.81 295 ASP B N 1
ATOM 4758 C CA . ASP B 1 295 ? 13.062 15.125 7.641 1 76.81 295 ASP B CA 1
ATOM 4759 C C . ASP B 1 295 ? 12.789 13.758 7.023 1 76.81 295 ASP B C 1
ATOM 4761 O O . ASP B 1 295 ? 12.266 12.867 7.695 1 76.81 295 ASP B O 1
ATOM 4765 N N . TRP B 1 296 ? 13.102 13.719 5.781 1 76.69 296 TRP B N 1
ATOM 4766 C CA . TRP B 1 296 ? 12.883 12.453 5.098 1 76.69 296 TRP B CA 1
ATOM 4767 C C . TRP B 1 296 ? 14.047 11.5 5.324 1 76.69 296 TRP B C 1
ATOM 4769 O O . TRP B 1 296 ? 15.203 11.922 5.367 1 76.69 296 TRP B O 1
#

Foldseek 3Di:
DPPPVPQPPDLLLLQLLLLCAVVQHLCRSCVQQVHDSVLSVVSQVVVCVSVVHRQWDCDPNTIHGDPVNVVVNVVSVVVLVVQCVCLDVVVVVQQAEAEEEEAPLCCVQPNVSRVSNVCSSHVSHDYDYHYDDPVPVPPDDDHLWYKDKFQQDDPQKDKAFQDWFWWAKKAFQVLCVVLVLVPQEAPVVLPPWAEEEEPSFWCVQLCVQSVHPDDTDPDHHYDPGPVVVLVCRLVGNTMYIDGCSSCVVCVVVRRMDGRYDRIGTTSIGMIMIGRPPDDRDPVSVSVVVVSNSDDD/DPPPVPQDPDLLLLQLLLLCAVVQHLCRSCVQQVHHSVLSVVSQVVVCVSVVHRQWDCDPNTIHGDPVNVVVNVVSVVVLVVQCVCLDVVVVVQQAEAEEEEAPLCCVQPNVSRVSNVCSSHVSHDYDYHYDDPVPVPPDDDHLWYKDKFQQDDPQKDKAFQDWFWWAKKAFQVLCVVLVLVPQEAPVVLPPWAEEEEPSFWCVQLCVQSVHPDDTDPDHHYDPGPVVVLVCRLVGNTMYIDGCSSCVVCVVVRRMDGRYDRIGTTSIGMIMIGRPVDDRDPVSVSVVVVSNSDDD

Sequence (592 aa):
MASMFNRVPPLHLLIAFEAAARLGSFARAAEELSVTPSAVSHRIKNLEELWGEDLFVRANAALRLTAAGTRYLRNVQDALKSLNELARPEYNKLRTRLRVAIPPTFGRQHLVPRLPEFGALYPHIDLELHLAIPFLDVKAEDTDVEIRYGTGRYPDLKTTRLLVEPVFPACGREYYERVNGRAITKPEHLHGLVLLRSPLEPWKPWFETAGLDWAEPQTGPQFNDIGLMLEAIASNQGVALVRQRMARHWLSLGQMVRLLEVESVSPHGYYIVEREQAPLKPEARYFVDWLLSLDWMASMFNRVPPLHLLIAFEAAARLGSFARAAEELSVTPSAVSHRIKNLEELWGEDLFVRANAALRLTAAGTRYLRNVQDALKSLNELARPEYNKLRTRLRVAIPPTFGRQHLVPRLPEFGALYPHIDLELHLAIPFLDVKAEDTDVEIRYGTGRYPDLKTTRLLVEPVFPACGREYYERVNGRAITKPEHLHGLVLLRSPLEPWKPWFETAGLDWAEPQTGPQFNDIGLMLEAIASNQGVALVRQRMARHWLSLGQMVRLLEVESVSPHGYYIVEREQAPLKPEARYFVDWLLSLDW

pLDDT: mean 84.65, std 14.41, range [23.33, 98.38]

InterPro domains:
  IPR000847 LysR, HTH, N-terminal domain [PF00126] (11-69)
  IPR000847 LysR, HTH, N-terminal domain [PR00039] (26-37)
  IPR000847 LysR, HTH, N-terminal domain [PR00039] (37-47)
  IPR000847 LysR, HTH, N-terminal domain [PR00039] (47-58)
  IPR000847 LysR, HTH, N-terminal domain [PS50931] (9-66)
  IPR005119 LysR, substrate-binding [PF03466] (94-292)
  IPR036388 Winged helix-like DNA-binding domain superfamily [G3DSA:1.10.10.10] (3-88)
  IPR036390 Winged helix DNA-binding domain superfamily [SSF46785] (9-116)
  IPR058163 LysR-type transcriptional regulator, proteobacterial-type [PTHR30537] (4-292)

Organism: Cupriavidus necator (strain ATCC 17699 / DSM 428 / KCTC 22496 / NCIMB 10442 / H16 / Stanier 337) (NCBI:txid381666)

Radius of gyration: 27.04 Å; Cα contacts (8 Å, |Δi|>4): 1032; chains: 2; bounding box: 61×94×64 Å

Solvent-accessible surface area (backbone atoms only — not comparable to full-atom values): 32219 Å² total; per-residue (Å²): 131,78,64,75,85,69,69,64,67,57,56,67,31,52,49,46,45,47,39,22,64,74,64,41,27,52,60,58,27,10,61,75,43,53,49,51,44,65,52,39,50,47,34,43,51,51,44,23,62,74,67,71,44,67,38,63,41,85,53,96,92,39,57,38,67,31,76,60,20,52,57,49,43,55,55,50,50,51,50,51,46,55,56,45,58,54,38,34,66,92,37,47,84,60,52,42,76,41,36,37,26,26,32,64,49,51,37,46,60,60,44,46,57,38,43,64,37,52,42,70,68,38,63,38,51,44,51,34,44,36,63,33,56,70,92,38,87,35,71,56,71,94,51,68,36,35,41,43,68,37,72,71,80,49,86,82,40,43,68,43,85,70,47,76,59,50,27,26,41,25,24,4,41,65,40,33,60,75,67,47,41,86,74,39,79,50,75,73,58,55,63,88,55,53,43,49,40,25,88,80,59,61,56,39,63,43,31,51,69,66,72,40,95,59,75,63,78,88,62,63,57,31,24,62,39,70,49,48,44,52,37,29,21,61,54,39,66,29,34,35,77,40,39,64,75,74,42,36,69,41,44,74,72,49,42,29,38,78,52,51,84,68,64,26,76,53,76,39,31,35,24,41,45,39,54,67,89,49,81,68,53,67,70,42,44,52,49,52,53,51,61,71,67,52,89,124,134,79,67,74,85,71,69,65,66,57,58,68,31,52,50,46,44,48,38,21,64,74,64,41,27,52,58,58,26,10,59,75,42,52,49,50,44,64,54,40,50,49,35,43,51,51,45,24,61,74,68,71,45,68,39,63,42,85,52,96,93,38,57,38,66,31,74,63,22,53,58,48,45,56,54,49,50,51,52,50,45,54,56,45,58,55,38,35,66,91,40,46,82,61,52,42,75,40,36,36,27,26,32,64,49,53,35,46,59,60,44,45,55,38,43,65,38,53,43,70,69,38,63,39,50,45,51,34,43,36,64,32,58,72,91,38,88,36,71,55,71,94,51,65,36,35,41,42,66,38,74,69,80,48,88,82,40,43,68,41,85,70,48,76,60,50,27,26,42,26,23,4,40,65,40,33,60,75,68,45,42,86,74,39,80,52,74,74,57,55,62,89,56,51,44,49,40,26,89,81,58,60,55,39,62,43,31,52,69,64,72,40,94,58,76,61,78,86,63,63,56,32,24,64,38,70,49,48,42,51,38,30,22,61,55,39,67,31,33,36,78,40,39,64,76,73,42,37,69,42,46,75,71,51,42,28,38,79,53,50,84,67,63,24,76,54,79,39,31,36,25,40,46,39,56,67,90,49,82,68,51,68,70,42,45,54,49,52,52,50,61,69,66,50,89,126